Protein AF-0000000078516480 (afdb_homodimer)

InterPro domains:
  IPR002347 Short-chain dehydrogenase/reductase SDR [PF00106] (9-205)
  IPR002347 Short-chain dehydrogenase/reductase SDR [PR00081] (8-25)
  IPR002347 Short-chain dehydrogenase/reductase SDR [PR00081] (90-101)
  IPR002347 Short-chain dehydrogenase/reductase SDR [PR00081] (168-187)
  IPR002347 Short-chain dehydrogenase/reductase SDR [PR00081] (189-206)
  IPR036291 NAD(P)-binding domain superfamily [SSF51735] (8-256)
  IPR051468 Fungal Secondary Metabolite SDRs [PTHR43544] (9-256)

Solvent-accessible surface area (backbone atoms only — not comparable to full-atom values): 25098 Å² total; per-residue (Å²): 126,76,81,70,78,54,51,26,35,37,34,30,41,24,52,47,54,63,25,29,44,43,51,52,58,49,35,42,35,58,31,17,34,39,39,31,24,18,65,38,70,69,41,45,53,50,32,54,61,71,47,64,80,56,69,62,17,64,79,31,49,79,43,75,42,78,55,52,40,86,52,56,59,56,30,70,56,51,39,50,53,47,46,71,64,42,70,82,63,76,42,30,32,34,42,34,39,52,45,65,59,80,49,69,42,34,48,69,77,72,44,50,67,66,46,34,51,53,22,31,28,29,41,27,48,24,50,51,28,53,47,48,30,43,42,70,30,24,71,57,26,93,54,75,24,33,37,40,36,57,47,45,65,53,20,15,55,73,57,54,58,102,56,52,41,25,27,31,13,26,16,30,23,19,28,47,32,50,33,33,48,47,18,66,76,29,48,91,75,50,42,22,15,23,27,33,19,53,67,56,27,57,29,73,66,30,43,50,50,27,56,62,68,67,44,91,60,74,42,85,33,48,49,67,58,25,38,53,24,40,51,52,44,60,75,67,54,36,61,86,81,38,31,50,35,38,30,35,25,85,63,47,79,50,69,68,126,78,81,70,78,53,51,27,36,37,35,29,40,24,52,47,53,64,25,28,44,44,51,52,58,48,35,42,34,58,32,16,34,40,40,30,23,18,63,38,72,69,41,45,53,49,32,56,61,72,48,64,80,55,70,62,16,64,79,31,48,81,45,75,41,76,55,53,42,86,51,56,58,56,29,69,56,50,38,49,52,47,48,71,64,41,71,82,62,75,44,30,32,33,41,34,37,51,45,66,60,81,50,70,45,34,47,69,76,71,44,49,67,66,46,34,52,51,21,31,28,29,40,26,48,24,49,50,28,52,48,49,32,44,43,70,29,24,71,58,25,94,55,77,23,33,37,40,37,56,46,43,64,53,20,15,54,73,56,53,58,102,56,53,42,25,28,31,14,27,16,31,23,19,28,44,30,50,33,33,47,46,16,66,75,30,49,92,74,49,41,23,16,22,29,34,19,53,67,57,28,57,28,72,66,32,43,50,51,26,55,61,69,66,45,91,63,72,41,84,33,47,49,69,58,24,40,53,25,38,50,52,43,62,76,65,55,36,60,86,81,39,31,50,34,38,30,36,25,86,62,46,80,50,68,70

Structure (mmCIF, N/CA/C/O backbone):
data_AF-0000000078516480-model_v1
#
loop_
_entity.id
_entity.type
_entity.pdbx_description
1 polymer 'Short-chain dehydrogenase/reductase SDR'
#
loop_
_atom_site.group_PDB
_atom_site.id
_atom_site.type_symbol
_atom_site.label_atom_id
_atom_site.label_alt_id
_atom_site.label_comp_id
_atom_site.label_asym_id
_atom_site.label_entity_id
_atom_site.label_seq_id
_atom_site.pdbx_PDB_ins_code
_atom_site.Cartn_x
_atom_site.Cartn_y
_atom_site.Cartn_z
_atom_site.occupancy
_atom_site.B_iso_or_equiv
_atom_site.auth_seq_id
_atom_site.auth_comp_id
_atom_site.auth_asym_id
_atom_site.auth_atom_id
_atom_site.pdbx_PDB_model_num
ATOM 1 N N . MET A 1 1 ? -9.305 -46.344 -16.141 1 36.38 1 MET A N 1
ATOM 2 C CA . MET A 1 1 ? -8.758 -45.562 -15.039 1 36.38 1 MET A CA 1
ATOM 3 C C . MET A 1 1 ? -9.359 -44.156 -15.016 1 36.38 1 MET A C 1
ATOM 5 O O . MET A 1 1 ? -9.461 -43.5 -16.062 1 36.38 1 MET A O 1
ATOM 9 N N . THR A 1 2 ? -10.25 -43.781 -14.219 1 41.88 2 THR A N 1
ATOM 10 C CA . THR A 1 2 ? -11.039 -42.562 -14.18 1 41.88 2 THR A CA 1
ATOM 11 C C . THR A 1 2 ? -10.156 -41.344 -14.422 1 41.88 2 THR A C 1
ATOM 13 O O . THR A 1 2 ? -9.117 -41.188 -13.773 1 41.88 2 THR A O 1
ATOM 16 N N . PRO A 1 3 ? -10.125 -40.812 -15.617 1 49.09 3 PRO A N 1
ATOM 17 C CA . PRO A 1 3 ? -9.172 -39.75 -15.977 1 49.09 3 PRO A CA 1
ATOM 18 C C . PRO A 1 3 ? -8.852 -38.812 -14.805 1 49.09 3 PRO A C 1
ATOM 20 O O . PRO A 1 3 ? -9.758 -38.312 -14.148 1 49.09 3 PRO A O 1
ATOM 23 N N . THR A 1 4 ? -7.824 -39.094 -13.953 1 56.66 4 THR A N 1
ATOM 24 C CA . THR A 1 4 ? -7.41 -38.406 -12.742 1 56.66 4 THR A CA 1
ATOM 25 C C . THR A 1 4 ? -7.406 -36.906 -12.969 1 56.66 4 THR A C 1
ATOM 27 O O . THR A 1 4 ? -6.852 -36.406 -13.953 1 56.66 4 THR A O 1
ATOM 30 N N . ALA A 1 5 ? -8.461 -36.094 -12.484 1 79.81 5 ALA A N 1
ATOM 31 C CA . ALA A 1 5 ? -8.672 -34.656 -12.672 1 79.81 5 ALA A CA 1
ATOM 32 C C . ALA A 1 5 ? -7.375 -33.875 -12.461 1 79.81 5 ALA A C 1
ATOM 34 O O . ALA A 1 5 ? -6.633 -34.156 -11.508 1 79.81 5 ALA A O 1
ATOM 35 N N . ASN A 1 6 ? -6.828 -33.312 -13.508 1 92 6 ASN A N 1
ATOM 36 C CA . ASN A 1 6 ? -5.605 -32.531 -13.453 1 92 6 ASN A CA 1
ATOM 37 C C . ASN A 1 6 ? -5.688 -31.438 -12.383 1 92 6 ASN A C 1
ATOM 39 O O . ASN A 1 6 ? -6.758 -30.875 -12.148 1 92 6 ASN A O 1
ATOM 43 N N . THR A 1 7 ? -4.621 -31.359 -11.586 1 97.12 7 THR A N 1
ATOM 44 C CA . THR A 1 7 ? -4.457 -30.141 -10.812 1 97.12 7 THR A CA 1
ATOM 45 C C . THR A 1 7 ? -4.125 -28.953 -11.719 1 97.12 7 THR A C 1
ATOM 47 O O . THR A 1 7 ? -3.188 -29.031 -12.523 1 97.12 7 THR A O 1
ATOM 50 N N . ILE A 1 8 ? -4.93 -27.875 -11.68 1 98.06 8 ILE A N 1
ATOM 51 C CA . ILE A 1 8 ? -4.773 -26.766 -12.602 1 98.06 8 ILE A CA 1
ATOM 52 C C . ILE A 1 8 ? -4.09 -25.594 -11.898 1 98.06 8 ILE A C 1
ATOM 54 O O . ILE A 1 8 ? -4.613 -25.062 -10.906 1 98.06 8 ILE A O 1
ATOM 58 N N . TYR A 1 9 ? -2.908 -25.203 -12.422 1 98.69 9 TYR A N 1
ATOM 59 C CA . TYR A 1 9 ? -2.15 -24.047 -11.969 1 98.69 9 TYR A CA 1
ATOM 60 C C . TYR A 1 9 ? -2.229 -22.906 -12.977 1 98.69 9 TYR A C 1
ATOM 62 O O . TYR A 1 9 ? -2.137 -23.141 -14.188 1 98.69 9 TYR A O 1
ATOM 70 N N . VAL A 1 10 ? -2.475 -21.703 -12.492 1 98.81 10 VAL A N 1
ATOM 71 C CA . VAL A 1 10 ? -2.268 -20.5 -13.289 1 98.81 10 VAL A CA 1
ATOM 72 C C . VAL A 1 10 ? -1.061 -19.734 -12.758 1 98.81 10 VAL A C 1
ATOM 74 O O . VAL A 1 10 ? -0.976 -19.438 -11.562 1 98.81 10 VAL A O 1
ATOM 77 N N . VAL A 1 11 ? -0.093 -19.438 -13.602 1 98.88 11 VAL A N 1
ATOM 78 C CA . VAL A 1 11 ? 1.112 -18.703 -13.25 1 98.88 11 VAL A CA 1
ATOM 79 C C . VAL A 1 11 ? 1.209 -17.438 -14.109 1 98.88 11 VAL A C 1
ATOM 81 O O . VAL A 1 11 ? 1.283 -17.516 -15.336 1 98.88 11 VAL A O 1
ATOM 84 N N . THR A 1 12 ? 1.177 -16.297 -13.469 1 98.75 12 THR A N 1
ATOM 85 C CA . THR A 1 12 ? 1.344 -15.078 -14.25 1 98.75 12 THR A CA 1
ATOM 86 C C . THR A 1 12 ? 2.82 -14.711 -14.367 1 98.75 12 THR A C 1
ATOM 88 O O . THR A 1 12 ? 3.596 -14.93 -13.438 1 98.75 12 THR A O 1
ATOM 91 N N . GLY A 1 13 ? 3.184 -14.023 -15.523 1 97.94 13 GLY A N 1
ATOM 92 C CA . GLY A 1 13 ? 4.586 -13.703 -15.742 1 97.94 13 GLY A CA 1
ATOM 93 C C . GLY A 1 13 ? 5.465 -14.938 -15.852 1 97.94 13 GLY A C 1
ATOM 94 O O . GLY A 1 13 ? 6.461 -15.062 -15.133 1 97.94 13 GLY A O 1
ATOM 95 N N . ALA A 1 14 ? 5.258 -15.797 -16.844 1 98.44 14 ALA A N 1
ATOM 96 C CA . ALA A 1 14 ? 5.758 -17.172 -16.797 1 98.44 14 ALA A CA 1
ATOM 97 C C . ALA A 1 14 ? 6.973 -17.328 -17.703 1 98.44 14 ALA A C 1
ATOM 99 O O . ALA A 1 14 ? 7.551 -18.422 -17.781 1 98.44 14 ALA A O 1
ATOM 100 N N . ASN A 1 15 ? 7.43 -16.266 -18.344 1 96.06 15 ASN A N 1
ATOM 101 C CA . ASN A 1 15 ? 8.367 -16.5 -19.438 1 96.06 15 ASN A CA 1
ATOM 102 C C . ASN A 1 15 ? 9.812 -16.312 -18.984 1 96.06 15 ASN A C 1
ATOM 104 O O . ASN A 1 15 ? 10.742 -16.562 -19.75 1 96.06 15 ASN A O 1
ATOM 108 N N . ARG A 1 16 ? 10.086 -15.859 -17.812 1 96.12 16 ARG A N 1
ATOM 109 C CA . ARG A 1 16 ? 11.453 -15.727 -17.328 1 96.12 16 ARG A CA 1
ATOM 110 C C . ARG A 1 16 ? 11.5 -15.812 -15.812 1 96.12 16 ARG A C 1
ATOM 112 O O . ARG A 1 16 ? 10.461 -15.852 -15.148 1 96.12 16 ARG A O 1
ATOM 119 N N . GLY A 1 17 ? 12.672 -15.961 -15.305 1 97.44 17 GLY A N 1
ATOM 120 C CA . GLY A 1 17 ? 12.891 -15.914 -13.867 1 97.44 17 GLY A CA 1
ATOM 121 C C . GLY A 1 17 ? 12.078 -16.938 -13.102 1 97.44 17 GLY A C 1
ATOM 122 O O . GLY A 1 17 ? 12.094 -18.125 -13.438 1 97.44 17 GLY A O 1
ATOM 123 N N . LEU A 1 18 ? 11.453 -16.469 -12.055 1 98.69 18 LEU A N 1
ATOM 124 C CA . LEU A 1 18 ? 10.688 -17.328 -11.156 1 98.69 18 LEU A CA 1
ATOM 125 C C . LEU A 1 18 ? 9.516 -17.984 -11.891 1 98.69 18 LEU A C 1
ATOM 127 O O . LEU A 1 18 ? 9.25 -19.172 -11.711 1 98.69 18 LEU A O 1
ATOM 131 N N . GLY A 1 19 ? 8.836 -17.156 -12.742 1 98.75 19 GLY A N 1
ATOM 132 C CA . GLY A 1 19 ? 7.699 -17.672 -13.484 1 98.75 19 GLY A CA 1
ATOM 133 C C . GLY A 1 19 ? 8.062 -18.844 -14.375 1 98.75 19 GLY A C 1
ATOM 134 O O . GLY A 1 19 ? 7.336 -19.844 -14.422 1 98.75 19 GLY A O 1
ATOM 135 N N . LEU A 1 20 ? 9.156 -18.703 -15.07 1 98.75 20 LEU A N 1
ATOM 136 C CA . LEU A 1 20 ? 9.633 -19.781 -15.922 1 98.75 20 LEU A CA 1
ATOM 137 C C . LEU A 1 20 ? 10 -21.016 -15.086 1 98.75 20 LEU A C 1
ATOM 139 O O . LEU A 1 20 ? 9.641 -22.141 -15.445 1 98.75 20 LEU A O 1
ATOM 143 N N . GLY A 1 21 ? 10.703 -20.766 -13.977 1 98.81 21 GLY A N 1
ATOM 144 C CA . GLY A 1 21 ? 11.062 -21.859 -13.094 1 98.81 21 GLY A CA 1
ATOM 145 C C . GLY A 1 21 ? 9.852 -22.594 -12.539 1 98.81 21 GLY A C 1
ATOM 146 O O . GLY A 1 21 ? 9.828 -23.828 -12.516 1 98.81 21 GLY A O 1
ATOM 147 N N . LEU A 1 22 ? 8.852 -21.875 -12.094 1 98.94 22 LEU A N 1
ATOM 148 C CA . LEU A 1 22 ? 7.613 -22.469 -11.594 1 98.94 22 LEU A CA 1
ATOM 149 C C . LEU A 1 22 ? 6.926 -23.281 -12.688 1 98.94 22 LEU A C 1
ATOM 151 O O . LEU A 1 22 ? 6.52 -24.422 -12.453 1 98.94 22 LEU A O 1
ATOM 155 N N . THR A 1 23 ? 6.828 -22.672 -13.852 1 98.88 23 THR A N 1
ATOM 156 C CA . THR A 1 23 ? 6.164 -23.344 -14.969 1 98.88 23 THR A CA 1
ATOM 157 C C . THR A 1 23 ? 6.855 -24.656 -15.305 1 98.88 23 THR A C 1
ATOM 159 O O . THR A 1 23 ? 6.199 -25.688 -15.438 1 98.88 23 THR A O 1
ATOM 162 N N . LYS A 1 24 ? 8.188 -24.656 -15.398 1 98.81 24 LYS A N 1
ATOM 163 C CA . LYS A 1 24 ? 8.953 -25.859 -15.727 1 98.81 24 LYS A CA 1
ATOM 164 C C . LYS A 1 24 ? 8.742 -26.938 -14.68 1 98.81 24 LYS A C 1
ATOM 166 O O . LYS A 1 24 ? 8.438 -28.094 -15.023 1 98.81 24 LYS A O 1
ATOM 171 N N . ARG A 1 25 ? 8.852 -26.609 -13.422 1 98.81 25 ARG A N 1
ATOM 172 C CA . ARG A 1 25 ? 8.75 -27.594 -12.344 1 98.81 25 ARG A CA 1
ATOM 173 C C . ARG A 1 25 ? 7.336 -28.156 -12.242 1 98.81 25 ARG A C 1
ATOM 175 O O . ARG A 1 25 ? 7.148 -29.344 -11.977 1 98.81 25 ARG A O 1
ATOM 182 N N . LEU A 1 26 ? 6.363 -27.312 -12.438 1 98.81 26 LEU A N 1
ATOM 183 C CA . LEU A 1 26 ? 4.98 -27.781 -12.398 1 98.81 26 LEU A CA 1
ATOM 184 C C . LEU A 1 26 ? 4.691 -28.719 -13.555 1 98.81 26 LEU A C 1
ATOM 186 O O . LEU A 1 26 ? 3.99 -29.719 -13.383 1 98.81 26 LEU A O 1
ATOM 190 N N . LEU A 1 27 ? 5.207 -28.438 -14.742 1 98.31 27 LEU A N 1
ATOM 191 C CA . LEU A 1 27 ? 4.973 -29.25 -15.93 1 98.31 27 LEU A CA 1
ATOM 192 C C . LEU A 1 27 ? 5.555 -30.641 -15.75 1 98.31 27 LEU A C 1
ATOM 194 O O . LEU A 1 27 ? 5.09 -31.594 -16.375 1 98.31 27 LEU A O 1
ATOM 198 N N . GLU A 1 28 ? 6.562 -30.75 -14.891 1 98.56 28 GLU A N 1
ATOM 199 C CA . GLU A 1 28 ? 7.203 -32.031 -14.633 1 98.56 28 GLU A CA 1
ATOM 200 C C . GLU A 1 28 ? 6.301 -32.938 -13.805 1 98.56 28 GLU A C 1
ATOM 202 O O . GLU A 1 28 ? 6.504 -34.156 -13.766 1 98.56 28 GLU A O 1
ATOM 207 N N . ARG A 1 29 ? 5.324 -32.438 -13.117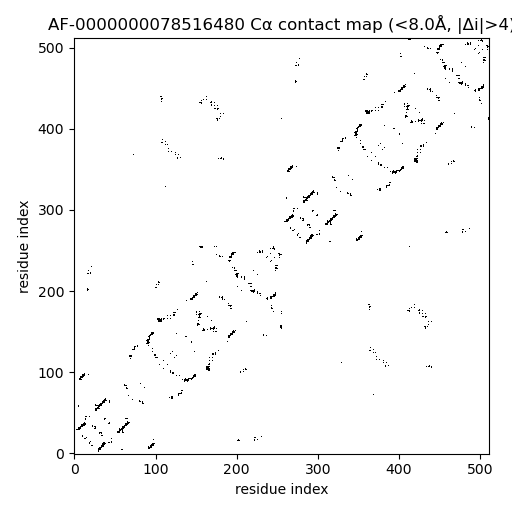 1 98.06 29 ARG A N 1
ATOM 208 C CA . ARG A 1 29 ? 4.402 -33.188 -12.289 1 98.06 29 ARG A CA 1
ATOM 209 C C . ARG A 1 29 ? 3.373 -33.938 -13.141 1 98.06 29 ARG A C 1
ATOM 211 O O . ARG A 1 29 ? 2.932 -33.406 -14.172 1 98.06 29 ARG A O 1
ATOM 218 N N . PRO A 1 30 ? 2.953 -35.125 -12.742 1 97.56 30 PRO A N 1
ATOM 219 C CA . PRO A 1 30 ? 1.883 -35.781 -13.492 1 97.56 30 PRO A CA 1
ATOM 220 C C . PRO A 1 30 ? 0.517 -35.125 -13.266 1 97.56 30 PRO A C 1
ATOM 222 O O . PRO A 1 30 ? 0.297 -34.469 -12.25 1 97.56 30 PRO A O 1
ATOM 225 N N . ALA A 1 31 ? -0.321 -35.312 -14.156 1 96.75 31 ALA A N 1
ATOM 226 C CA . ALA A 1 31 ? -1.714 -34.875 -14.062 1 96.75 31 ALA A CA 1
ATOM 227 C C . ALA A 1 31 ? -1.811 -33.406 -13.656 1 96.75 31 ALA A C 1
ATOM 229 O O . ALA A 1 31 ? -2.535 -33.062 -12.719 1 96.75 31 ALA A O 1
ATOM 230 N N . THR A 1 32 ? -0.959 -32.594 -14.375 1 97.31 32 THR A N 1
ATOM 231 C CA . THR A 1 32 ? -0.885 -31.156 -14.07 1 97.31 32 THR A CA 1
ATOM 232 C C . THR A 1 32 ? -1.143 -30.328 -15.328 1 97.31 32 THR A C 1
ATOM 234 O O . THR A 1 32 ? -0.538 -30.562 -16.375 1 97.31 32 THR A O 1
ATOM 237 N N . THR A 1 33 ? -2.117 -29.406 -15.25 1 97.5 33 THR A N 1
ATOM 238 C CA . THR A 1 33 ? -2.314 -28.391 -16.281 1 97.5 33 THR A CA 1
ATOM 239 C C . THR A 1 33 ? -1.764 -27.047 -15.82 1 97.5 33 THR A C 1
ATOM 241 O O . THR A 1 33 ? -2.135 -26.547 -14.758 1 97.5 33 THR A O 1
ATOM 244 N N . VAL A 1 34 ? -0.832 -26.5 -16.578 1 98.31 34 VAL A N 1
ATOM 245 C CA . VAL A 1 34 ? -0.293 -25.172 -16.297 1 98.31 34 VAL A CA 1
ATOM 246 C C . VAL A 1 34 ? -0.823 -24.172 -17.328 1 98.31 34 VAL A C 1
ATOM 248 O O . VAL A 1 34 ? -0.639 -24.359 -18.531 1 98.31 34 VAL A O 1
ATOM 251 N N . VAL A 1 35 ? -1.563 -23.188 -16.859 1 98.44 35 VAL A N 1
ATOM 252 C CA . VAL A 1 35 ? -1.901 -22.031 -17.672 1 98.44 35 VAL A CA 1
ATOM 253 C C . VAL A 1 35 ? -0.948 -20.891 -17.359 1 98.44 35 VAL A C 1
ATOM 255 O O . VAL A 1 35 ? -1.054 -20.25 -16.312 1 98.44 35 VAL A O 1
ATOM 258 N N . ALA A 1 36 ? -0.054 -20.578 -18.312 1 98.5 36 ALA A N 1
ATOM 259 C CA . ALA A 1 36 ? 1.011 -19.594 -18.125 1 98.5 36 ALA A CA 1
ATOM 260 C C . ALA A 1 36 ? 0.692 -18.297 -18.875 1 98.5 36 ALA A C 1
ATOM 262 O O . ALA A 1 36 ? 0.442 -18.312 -20.078 1 98.5 36 ALA A O 1
ATOM 263 N N . SER A 1 37 ? 0.676 -17.203 -18.125 1 98.06 37 SER A N 1
ATOM 264 C CA . SER A 1 37 ? 0.459 -15.93 -18.812 1 98.06 37 SER A CA 1
ATOM 265 C C . SER A 1 37 ? 1.781 -15.242 -19.125 1 98.06 37 SER A C 1
ATOM 267 O O . SER A 1 37 ? 2.74 -15.344 -18.359 1 98.06 37 SER A O 1
ATOM 269 N N . VAL A 1 38 ? 1.835 -14.578 -20.25 1 97.75 38 VAL A N 1
ATOM 270 C CA . VAL A 1 38 ? 2.979 -13.797 -20.719 1 97.75 38 VAL A CA 1
ATOM 271 C C . VAL A 1 38 ? 2.502 -12.445 -21.234 1 97.75 38 VAL A C 1
ATOM 273 O O . VAL A 1 38 ? 1.314 -12.258 -21.516 1 97.75 38 VAL A O 1
ATOM 276 N N . ARG A 1 39 ? 3.4 -11.523 -21.375 1 95.12 39 ARG A N 1
ATOM 277 C CA . ARG A 1 39 ? 3.023 -10.148 -21.672 1 95.12 39 ARG A CA 1
ATOM 278 C C . ARG A 1 39 ? 2.848 -9.938 -23.172 1 95.12 39 ARG A C 1
ATOM 280 O O . ARG A 1 39 ? 2.162 -9 -23.609 1 95.12 39 ARG A O 1
ATOM 287 N N . SER A 1 40 ? 3.514 -10.844 -23.953 1 96.06 40 SER A N 1
ATOM 288 C CA . SER A 1 40 ? 3.551 -10.578 -25.391 1 96.06 40 SER A CA 1
ATOM 289 C C . SER A 1 40 ? 3.73 -11.867 -26.188 1 96.06 40 SER A C 1
ATOM 291 O O . SER A 1 40 ? 4.031 -12.914 -25.625 1 96.06 40 SER A O 1
ATOM 293 N N . HIS A 1 41 ? 3.6 -11.641 -27.516 1 96.75 41 HIS A N 1
ATOM 294 C CA . HIS A 1 41 ? 3.801 -12.773 -28.406 1 96.75 41 HIS A CA 1
ATOM 295 C C . HIS A 1 41 ? 5.246 -13.25 -28.375 1 96.75 41 HIS A C 1
ATOM 297 O O . HIS A 1 41 ? 5.504 -14.461 -28.391 1 96.75 41 HIS A O 1
ATOM 303 N N . ASN A 1 42 ? 6.148 -12.32 -28.328 1 97.69 42 ASN A N 1
ATOM 304 C CA . ASN A 1 42 ? 7.559 -12.68 -28.234 1 97.69 42 ASN A CA 1
ATOM 305 C C . ASN A 1 42 ? 7.852 -13.461 -26.953 1 97.69 42 ASN A C 1
ATOM 307 O O . ASN A 1 42 ? 8.617 -14.43 -26.984 1 97.69 42 ASN A O 1
ATOM 311 N N . ALA A 1 43 ? 7.262 -13.07 -25.891 1 97.56 43 ALA A N 1
ATOM 312 C CA . ALA A 1 43 ? 7.43 -13.766 -24.625 1 97.56 43 ALA A CA 1
ATOM 313 C C . ALA A 1 43 ? 6.832 -15.172 -24.688 1 97.56 43 ALA A C 1
ATOM 315 O O . ALA A 1 43 ? 7.371 -16.109 -24.094 1 97.56 43 ALA A O 1
ATOM 316 N N . ALA A 1 44 ? 5.707 -15.305 -25.391 1 97.75 44 ALA A N 1
ATOM 317 C CA . ALA A 1 44 ? 5.082 -16.609 -25.562 1 97.75 44 ALA A CA 1
ATOM 318 C C . ALA A 1 44 ? 6.004 -17.562 -26.328 1 97.75 44 ALA A C 1
ATOM 320 O O . ALA A 1 44 ? 6.16 -18.719 -25.969 1 97.75 44 ALA A O 1
ATOM 321 N N . THR A 1 45 ? 6.582 -17.047 -27.359 1 97.88 45 THR A N 1
ATOM 322 C CA . THR A 1 45 ? 7.5 -17.828 -28.172 1 97.88 45 THR A CA 1
ATOM 323 C C . THR A 1 45 ? 8.711 -18.266 -27.359 1 97.88 45 THR A C 1
ATOM 325 O O . THR A 1 45 ? 9.141 -19.422 -27.438 1 97.88 45 THR A O 1
ATOM 328 N N . SER A 1 46 ? 9.242 -17.312 -26.625 1 97.69 46 SER A N 1
ATOM 329 C CA . SER A 1 46 ? 10.383 -17.625 -25.766 1 97.69 46 SER A CA 1
ATOM 330 C C . SER A 1 46 ? 10.039 -18.703 -24.75 1 97.69 46 SER A C 1
ATOM 332 O O . SER A 1 46 ? 10.836 -19.609 -24.5 1 97.69 46 SER A O 1
ATOM 334 N N . LEU A 1 47 ? 8.859 -18.594 -24.125 1 98.25 47 LEU A N 1
ATOM 335 C CA . LEU A 1 47 ? 8.422 -19.594 -23.141 1 98.25 47 LEU A CA 1
ATOM 336 C C . LEU A 1 47 ? 8.32 -20.969 -23.781 1 98.25 47 LEU A C 1
ATOM 338 O O . LEU A 1 47 ? 8.805 -21.953 -23.219 1 98.25 47 LEU A O 1
ATOM 342 N N . ARG A 1 48 ? 7.727 -21.094 -24.953 1 97.75 48 ARG A N 1
ATOM 343 C CA . ARG A 1 48 ? 7.594 -22.375 -25.641 1 97.75 48 ARG A CA 1
ATOM 344 C C . ARG A 1 48 ? 8.953 -23.016 -25.891 1 97.75 48 ARG A C 1
ATOM 346 O O . ARG A 1 48 ? 9.141 -24.203 -25.672 1 97.75 48 ARG A O 1
ATOM 353 N N . SER A 1 49 ? 9.836 -22.156 -26.312 1 98.06 49 SER A N 1
ATOM 354 C CA . SER A 1 49 ? 11.188 -22.641 -26.594 1 98.06 49 SER A CA 1
ATOM 355 C C . SER A 1 49 ? 11.867 -23.125 -25.312 1 98.06 49 SER A C 1
ATOM 357 O O . SER A 1 49 ? 12.516 -24.172 -25.312 1 98.06 49 SER A O 1
ATOM 359 N N . ASP A 1 50 ? 11.711 -22.391 -24.266 1 97.75 50 ASP A N 1
ATOM 360 C CA . ASP A 1 50 ? 12.422 -22.672 -23.016 1 97.75 50 ASP A CA 1
ATOM 361 C C . ASP A 1 50 ? 11.875 -23.922 -22.344 1 97.75 50 ASP A C 1
ATOM 363 O O . ASP A 1 50 ? 12.562 -24.547 -21.531 1 97.75 50 ASP A O 1
ATOM 367 N N . VAL A 1 51 ? 10.648 -24.359 -22.672 1 97.75 51 VAL A N 1
ATOM 368 C CA . VAL A 1 51 ? 10.078 -25.516 -21.984 1 97.75 51 VAL A CA 1
ATOM 369 C C . VAL A 1 51 ? 10.117 -26.734 -22.906 1 97.75 51 VAL A C 1
ATOM 371 O O . VAL A 1 51 ? 9.602 -27.797 -22.547 1 97.75 51 VAL A O 1
ATOM 374 N N . GLU A 1 52 ? 10.672 -26.609 -24.047 1 96.44 52 GLU A N 1
ATOM 375 C CA . GLU A 1 52 ? 10.688 -27.672 -25.047 1 96.44 52 GLU A CA 1
ATOM 376 C C . GLU A 1 52 ? 11.359 -28.922 -24.5 1 96.44 52 GLU A C 1
ATOM 378 O O . GLU A 1 52 ? 10.945 -30.047 -24.812 1 96.44 52 GLU A O 1
ATOM 383 N N . ASP A 1 53 ? 12.328 -28.797 -23.703 1 95.38 53 ASP A N 1
ATOM 384 C CA . ASP A 1 53 ? 13.125 -29.938 -23.25 1 95.38 53 ASP A CA 1
ATOM 385 C C . ASP A 1 53 ? 12.664 -30.422 -21.875 1 95.38 53 ASP A C 1
ATOM 387 O O . ASP A 1 53 ? 13.289 -31.297 -21.281 1 95.38 53 ASP A O 1
ATOM 391 N N . VAL A 1 54 ? 11.664 -29.781 -21.359 1 97.38 54 VAL A N 1
ATOM 392 C CA . VAL A 1 54 ? 11.141 -30.188 -20.078 1 97.38 54 VAL A CA 1
ATOM 393 C C . VAL A 1 54 ? 10.523 -31.578 -20.188 1 97.38 54 VAL A C 1
ATOM 395 O O . VAL A 1 54 ? 9.844 -31.891 -21.172 1 97.38 54 VAL A O 1
ATOM 398 N N . ALA A 1 55 ? 10.859 -32.531 -19.25 1 97.56 55 ALA A N 1
ATOM 399 C CA . ALA A 1 55 ? 10.195 -33.844 -19.172 1 97.56 55 ALA A CA 1
ATOM 400 C C . ALA A 1 55 ? 8.773 -33.688 -18.625 1 97.56 55 ALA A C 1
ATOM 402 O O . ALA A 1 55 ? 8.547 -33.812 -17.422 1 97.56 55 ALA A O 1
ATOM 403 N N . VAL A 1 56 ? 7.871 -33.531 -19.531 1 97.81 56 VAL A N 1
ATOM 404 C CA . VAL A 1 56 ? 6.488 -33.25 -19.156 1 97.81 56 VAL A CA 1
ATOM 405 C C . VAL A 1 56 ? 5.875 -34.5 -18.516 1 97.81 56 VAL A C 1
ATOM 407 O O . VAL A 1 56 ? 5.98 -35.594 -19.062 1 97.81 56 VAL A O 1
ATOM 410 N N . GLY A 1 57 ? 5.301 -34.312 -17.312 1 97.5 57 GLY A N 1
ATOM 411 C CA . GLY A 1 57 ? 4.66 -35.438 -16.625 1 97.5 57 GLY A CA 1
ATOM 412 C C . GLY A 1 57 ? 3.516 -36.031 -17.406 1 97.5 57 GLY A C 1
ATOM 413 O O . GLY A 1 57 ? 2.93 -35.375 -18.266 1 97.5 57 GLY A O 1
ATOM 414 N N . GLU A 1 58 ? 3.18 -37.281 -17.047 1 97 58 GLU A N 1
ATOM 415 C CA . GLU A 1 58 ? 2.074 -37.969 -17.703 1 97 58 GLU A CA 1
ATOM 416 C C . GLU A 1 58 ? 0.771 -37.188 -17.562 1 97 58 GLU A C 1
ATOM 418 O O . GLU A 1 58 ? 0.406 -36.781 -16.453 1 97 58 GLU A O 1
ATOM 423 N N . ASN A 1 59 ? 0.101 -36.875 -18.656 1 95.62 59 ASN A N 1
ATOM 424 C CA . ASN A 1 59 ? -1.191 -36.219 -18.719 1 95.62 59 ASN A CA 1
ATOM 425 C C . ASN A 1 59 ? -1.078 -34.75 -18.297 1 95.62 59 ASN A C 1
ATOM 427 O O . ASN A 1 59 ? -2.035 -34.156 -17.781 1 95.62 59 ASN A O 1
ATOM 431 N N . SER A 1 60 ? 0.176 -34.219 -18.328 1 96.88 60 SER A N 1
ATOM 432 C CA . SER A 1 60 ? 0.362 -32.781 -18.031 1 96.88 60 SER A CA 1
ATOM 433 C C . SER A 1 60 ? 0.374 -31.953 -19.312 1 96.88 60 SER A C 1
ATOM 435 O O . SER A 1 60 ? 0.796 -32.438 -20.359 1 96.88 60 SER A O 1
ATOM 437 N N . ILE A 1 61 ? -0.149 -30.75 -19.266 1 95.75 61 ILE A N 1
ATOM 438 C CA . ILE A 1 61 ? -0.292 -29.922 -20.453 1 95.75 61 ILE A CA 1
ATOM 439 C C . ILE A 1 61 ? 0.009 -28.453 -20.109 1 95.75 61 ILE A C 1
ATOM 441 O O . ILE A 1 61 ? -0.223 -28.016 -18.984 1 95.75 61 ILE A O 1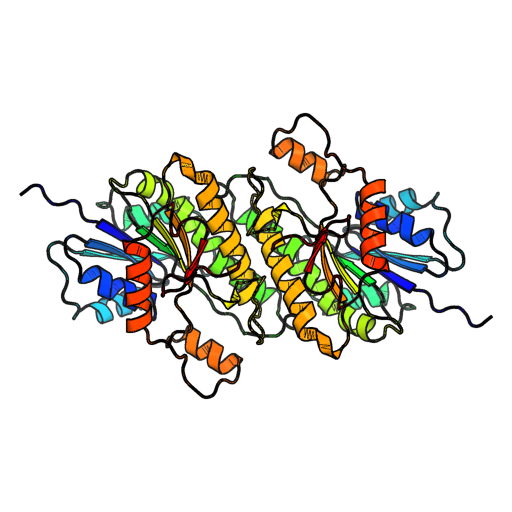
ATOM 445 N N . LEU A 1 62 ? 0.569 -27.734 -21.062 1 97.31 62 LEU A N 1
ATOM 446 C CA . LEU A 1 62 ? 0.845 -26.297 -20.953 1 97.31 62 LEU A CA 1
ATOM 447 C C . LEU A 1 62 ? -0.064 -25.5 -21.875 1 97.31 62 LEU A C 1
ATOM 449 O O . LEU A 1 62 ? -0.172 -25.812 -23.078 1 97.31 62 LEU A O 1
ATOM 453 N N . TYR A 1 63 ? -0.783 -24.578 -21.297 1 97.56 63 TYR A N 1
ATOM 454 C CA . TYR A 1 63 ? -1.437 -23.531 -22.078 1 97.56 63 TYR A CA 1
ATOM 455 C C . TYR A 1 63 ? -0.75 -22.188 -21.844 1 97.56 63 TYR A C 1
ATOM 457 O O . TYR A 1 63 ? -0.289 -21.891 -20.734 1 97.56 63 TYR A O 1
ATOM 465 N N . ILE A 1 64 ? -0.665 -21.359 -22.906 1 97.69 64 ILE A N 1
ATOM 466 C CA . ILE A 1 64 ? -0.077 -20.031 -22.797 1 97.69 64 ILE A CA 1
ATOM 467 C C . ILE A 1 64 ? -1.122 -18.984 -23.156 1 97.69 64 ILE A C 1
ATOM 469 O O . ILE A 1 64 ? -1.814 -19.094 -24.172 1 97.69 64 ILE A O 1
ATOM 473 N N . ILE A 1 65 ? -1.278 -18 -22.281 1 97.44 65 ILE A N 1
ATOM 474 C CA . ILE A 1 65 ? -2.191 -16.891 -22.547 1 97.44 65 ILE A CA 1
ATOM 475 C C . ILE A 1 65 ? -1.433 -15.562 -22.469 1 97.44 65 ILE A C 1
ATOM 477 O O . ILE A 1 65 ? -0.455 -15.445 -21.719 1 97.44 65 ILE A O 1
ATOM 481 N N . GLU A 1 66 ? -1.892 -14.586 -23.266 1 96.44 66 GLU A N 1
ATOM 482 C CA . GLU A 1 66 ? -1.243 -13.281 -23.266 1 96.44 66 GLU A CA 1
ATOM 483 C C . GLU A 1 66 ? -2.031 -12.266 -22.438 1 96.44 66 GLU A C 1
ATOM 485 O O . GLU A 1 66 ? -3.178 -11.945 -22.766 1 96.44 66 GLU A O 1
ATOM 490 N N . LEU A 1 67 ? -1.423 -11.836 -21.375 1 96.56 67 LEU A N 1
ATOM 491 C CA . LEU A 1 67 ? -1.947 -10.789 -20.5 1 96.56 67 LEU A CA 1
ATOM 492 C C . LEU A 1 67 ? -0.873 -9.758 -20.188 1 96.56 67 LEU A C 1
ATOM 494 O O . LEU A 1 67 ? 0.079 -10.047 -19.453 1 96.56 67 LEU A O 1
ATOM 498 N N . ASP A 1 68 ? -1.02 -8.531 -20.688 1 95.81 68 ASP A N 1
ATOM 499 C CA . ASP A 1 68 ? -0.081 -7.445 -20.406 1 95.81 68 ASP A CA 1
ATOM 500 C C . ASP A 1 68 ? -0.562 -6.586 -19.25 1 95.81 68 ASP A C 1
ATOM 502 O O . ASP A 1 68 ? -1.507 -5.805 -19.391 1 95.81 68 ASP A O 1
ATOM 506 N N . PHE A 1 69 ? 0.194 -6.652 -18.156 1 94.62 69 PHE A N 1
ATOM 507 C CA . PHE A 1 69 ? -0.259 -6.004 -16.922 1 94.62 69 PHE A CA 1
ATOM 508 C C . PHE A 1 69 ? 0.354 -4.617 -16.797 1 94.62 69 PHE A C 1
ATOM 510 O O . PHE A 1 69 ? 0.272 -3.998 -15.727 1 94.62 69 PHE A O 1
ATOM 517 N N . SER A 1 70 ? 1.002 -4.102 -17.859 1 92.88 70 SER A N 1
ATOM 518 C CA . SER A 1 70 ? 1.48 -2.727 -17.797 1 92.88 70 SER A CA 1
ATOM 519 C C . SER A 1 70 ? 0.343 -1.756 -17.5 1 92.88 70 SER A C 1
ATOM 521 O O . SER A 1 70 ? 0.557 -0.714 -16.875 1 92.88 70 SER A O 1
ATOM 523 N N . THR A 1 71 ? -0.773 -2.066 -17.984 1 91 71 THR A N 1
ATOM 524 C CA . THR A 1 71 ? -2.053 -1.52 -17.562 1 91 71 THR A CA 1
ATOM 525 C C . THR A 1 71 ? -3.004 -2.637 -17.141 1 91 71 THR A C 1
ATOM 527 O O . THR A 1 71 ? -3.248 -3.572 -17.906 1 91 71 THR A O 1
ATOM 530 N N . ALA A 1 72 ? -3.488 -2.438 -15.883 1 90.88 72 ALA A N 1
ATOM 531 C CA . ALA A 1 72 ? -4.336 -3.506 -15.359 1 90.88 72 ALA A CA 1
ATOM 532 C C . ALA A 1 72 ? -5.531 -3.756 -16.281 1 90.88 72 ALA A C 1
ATOM 534 O O . ALA A 1 72 ? -6.152 -2.811 -16.766 1 90.88 72 ALA A O 1
ATOM 535 N N . ILE A 1 73 ? -5.77 -5.031 -16.5 1 96.06 73 ILE A N 1
ATOM 536 C CA . ILE A 1 73 ? -6.828 -5.512 -17.375 1 96.06 73 ILE A CA 1
ATOM 537 C C . ILE A 1 73 ? -8.094 -5.777 -16.578 1 96.06 73 ILE A C 1
ATOM 539 O O . ILE A 1 73 ? -8.047 -6.41 -15.516 1 96.06 73 ILE A O 1
ATOM 543 N N . PRO A 1 74 ? -9.242 -5.305 -17.047 1 97.75 74 PRO A N 1
ATOM 544 C CA . PRO A 1 74 ? -10.477 -5.598 -16.312 1 97.75 74 PRO A CA 1
ATOM 545 C C . PRO A 1 74 ? -10.719 -7.098 -16.156 1 97.75 74 PRO A C 1
ATOM 547 O O . PRO A 1 74 ? -10.438 -7.875 -17.062 1 97.75 74 PRO A O 1
ATOM 550 N N . PRO A 1 75 ? -11.25 -7.488 -15 1 98.31 75 PRO A N 1
ATOM 551 C CA . PRO A 1 75 ? -11.469 -8.914 -14.727 1 98.31 75 PRO A CA 1
ATOM 552 C C . PRO A 1 75 ? -12.281 -9.602 -15.828 1 98.31 75 PRO A C 1
ATOM 554 O O . PRO A 1 75 ? -11.984 -10.742 -16.188 1 98.31 75 PRO A O 1
ATOM 557 N N . GLU A 1 76 ? -13.258 -8.914 -16.359 1 98.06 76 GLU A N 1
ATOM 558 C CA . GLU A 1 76 ? -14.102 -9.5 -17.406 1 98.06 76 GLU A CA 1
ATOM 559 C C . GLU A 1 76 ? -13.281 -9.852 -18.641 1 98.06 76 GLU A C 1
ATOM 561 O O . GLU A 1 76 ? -13.5 -10.898 -19.266 1 98.06 76 GLU A O 1
ATOM 566 N N . LYS A 1 77 ? -12.375 -9.016 -18.953 1 97.75 77 LYS A N 1
ATOM 567 C CA . LYS A 1 77 ? -11.523 -9.25 -20.109 1 97.75 77 LYS A CA 1
ATOM 568 C C . LYS A 1 77 ? -10.547 -10.391 -19.844 1 97.75 77 LYS A C 1
ATOM 570 O O . LYS A 1 77 ? -10.266 -11.195 -20.75 1 97.75 77 LYS A O 1
ATOM 575 N N . ILE A 1 78 ? -10.023 -10.477 -18.641 1 98.06 78 ILE A N 1
ATOM 576 C CA . ILE 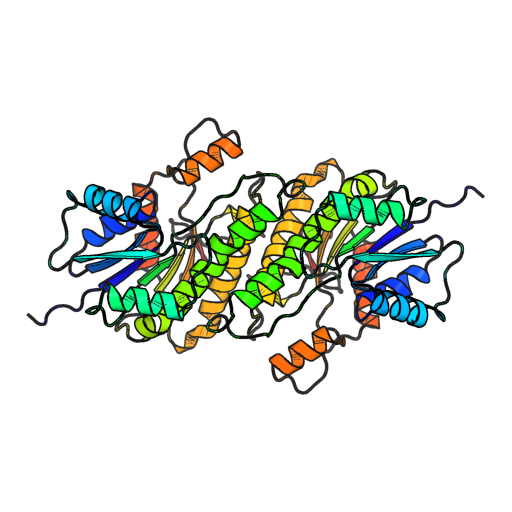A 1 78 ? -9.133 -11.562 -18.266 1 98.06 78 ILE A CA 1
ATOM 577 C C . ILE A 1 78 ? -9.875 -12.898 -18.359 1 98.06 78 ILE A C 1
ATOM 579 O O . ILE A 1 78 ? -9.352 -13.859 -18.922 1 98.06 78 ILE A O 1
ATOM 583 N N . ALA A 1 79 ? -11.047 -12.906 -17.812 1 97.06 79 ALA A N 1
ATOM 584 C CA . ALA A 1 79 ? -11.859 -14.117 -17.859 1 97.06 79 ALA A CA 1
ATOM 585 C C . ALA A 1 79 ? -12.148 -14.539 -19.297 1 97.06 79 ALA A C 1
ATOM 587 O O . ALA A 1 79 ? -12.086 -15.727 -19.625 1 97.06 79 ALA A O 1
ATOM 588 N N . GLN A 1 80 ? -12.43 -13.547 -20.125 1 96.31 80 GLN A N 1
ATOM 589 C CA . GLN A 1 80 ? -12.695 -13.82 -21.531 1 96.31 80 GLN A CA 1
ATOM 590 C C . GLN A 1 80 ? -11.461 -14.383 -22.234 1 96.31 80 GLN A C 1
ATOM 592 O O . GLN A 1 80 ? -11.555 -15.359 -22.969 1 96.31 80 GLN A O 1
ATOM 597 N N . ASN A 1 81 ? -10.344 -13.719 -21.969 1 94.94 81 ASN A N 1
ATOM 598 C CA . ASN A 1 81 ? -9.094 -14.195 -22.562 1 94.94 81 ASN A CA 1
ATOM 599 C C . ASN A 1 81 ? -8.766 -15.617 -22.094 1 94.94 81 ASN A C 1
ATOM 601 O O . ASN A 1 81 ? -8.305 -16.438 -22.891 1 94.94 81 ASN A O 1
ATOM 605 N N . PHE A 1 82 ? -8.992 -15.867 -20.844 1 95.88 82 PHE A N 1
ATOM 606 C CA . PHE A 1 82 ? -8.75 -17.188 -20.266 1 95.88 82 PHE A CA 1
ATOM 607 C C . PHE A 1 82 ? -9.641 -18.234 -20.922 1 95.88 82 PHE A C 1
ATOM 609 O O . PHE A 1 82 ? -9.148 -19.281 -21.359 1 95.88 82 PHE A O 1
ATOM 616 N N . ALA A 1 83 ? -10.898 -17.938 -21.047 1 94.38 83 ALA A N 1
ATOM 617 C CA . ALA A 1 83 ? -11.859 -18.875 -21.641 1 94.38 83 ALA A CA 1
ATOM 618 C C . ALA A 1 83 ? -11.523 -19.141 -23.109 1 94.38 83 ALA A C 1
ATOM 620 O O . ALA A 1 83 ? -11.68 -20.266 -23.578 1 94.38 83 ALA A O 1
ATOM 621 N N . ALA A 1 84 ? -11.07 -18.172 -23.766 1 93.5 84 ALA A N 1
ATOM 622 C CA . ALA A 1 84 ? -10.734 -18.312 -25.188 1 93.5 84 ALA A CA 1
ATOM 623 C C . ALA A 1 84 ? -9.484 -19.172 -25.375 1 93.5 84 ALA A C 1
ATOM 625 O O . ALA A 1 84 ? -9.391 -19.922 -26.344 1 93.5 84 ALA A O 1
ATOM 626 N N . ALA A 1 85 ? -8.57 -19.047 -24.469 1 90.75 85 ALA A N 1
ATOM 627 C CA . ALA A 1 85 ? -7.281 -19.719 -24.609 1 90.75 85 ALA A CA 1
ATOM 628 C C . ALA A 1 85 ? -7.352 -21.141 -24.094 1 90.75 85 ALA A C 1
ATOM 630 O O . ALA A 1 85 ? -6.625 -22.016 -24.578 1 90.75 85 ALA A O 1
ATOM 631 N N . VAL A 1 86 ? -8.141 -21.344 -23.062 1 91.38 86 VAL A N 1
ATOM 632 C CA . VAL A 1 86 ? -8.148 -22.656 -22.422 1 91.38 86 VAL A CA 1
ATOM 633 C C . VAL A 1 86 ? -9.594 -23.109 -22.188 1 91.38 86 VAL A C 1
ATOM 635 O O . VAL A 1 86 ? -9.969 -23.406 -21.047 1 91.38 86 VAL A O 1
ATOM 638 N N . SER A 1 87 ? -10.312 -23.391 -23.156 1 87 87 SER A N 1
ATOM 639 C CA . SER A 1 87 ? -11.75 -23.656 -23.109 1 87 87 SER A CA 1
ATOM 640 C C . SER A 1 87 ? -12.039 -24.953 -22.359 1 87 87 SER A C 1
ATOM 642 O O . SER A 1 87 ? -13.133 -25.141 -21.828 1 87 87 SER A O 1
ATOM 644 N N . THR A 1 88 ? -11.078 -25.766 -22.188 1 88.38 88 THR A N 1
ATOM 645 C CA . THR A 1 88 ? -11.312 -27.062 -21.578 1 88.38 88 THR A CA 1
ATOM 646 C C . THR A 1 88 ? -11.102 -27 -20.078 1 88.38 88 THR A C 1
ATOM 648 O O . THR A 1 88 ? -11.445 -27.938 -19.359 1 88.38 88 THR A O 1
ATOM 651 N N . VAL A 1 89 ? -10.5 -26 -19.609 1 90.94 89 VAL A N 1
ATOM 652 C CA . VAL A 1 89 ? -10.258 -25.828 -18.188 1 90.94 89 VAL A CA 1
ATOM 653 C C . VAL A 1 89 ? -11.531 -25.359 -17.484 1 90.94 89 VAL A C 1
ATOM 655 O O . VAL A 1 89 ? -12.07 -24.297 -17.812 1 90.94 89 VAL A O 1
ATOM 658 N N . THR A 1 90 ? -12.023 -26.125 -16.547 1 91.75 90 THR A N 1
ATOM 659 C CA . THR A 1 90 ? -13.312 -25.828 -15.938 1 91.75 90 THR A CA 1
ATOM 660 C C . THR A 1 90 ? -13.133 -25.328 -14.508 1 91.75 90 THR A C 1
ATOM 662 O O . THR A 1 90 ? -14.086 -24.859 -13.883 1 91.75 90 THR A O 1
ATOM 665 N N . HIS A 1 91 ? -11.977 -25.516 -14.016 1 96.31 91 HIS A N 1
ATOM 666 C CA . HIS A 1 91 ? -11.656 -25.031 -12.672 1 96.31 91 HIS A CA 1
ATOM 667 C C . HIS A 1 91 ? -10.188 -24.641 -12.562 1 96.31 91 HIS A C 1
ATOM 669 O O . HIS A 1 91 ? -9.398 -24.938 -13.461 1 96.31 91 HIS A O 1
ATOM 675 N N . VAL A 1 92 ? -9.844 -23.906 -11.555 1 97.81 92 VAL A N 1
ATOM 676 C CA . VAL A 1 92 ? -8.477 -23.547 -11.195 1 97.81 92 VAL A CA 1
ATOM 677 C C . VAL A 1 92 ? -8.211 -23.938 -9.742 1 97.81 92 VAL A C 1
ATOM 679 O O . VAL A 1 92 ? -9 -23.609 -8.852 1 97.81 92 VAL A O 1
ATOM 682 N N . ASP A 1 93 ? -7.129 -24.672 -9.531 1 98.44 93 ASP A N 1
ATOM 683 C CA . ASP A 1 93 ? -6.816 -25.125 -8.18 1 98.44 93 ASP A CA 1
ATOM 684 C C . ASP A 1 93 ? -5.871 -24.141 -7.48 1 98.44 93 ASP A C 1
ATOM 686 O O . ASP A 1 93 ? -6.035 -23.859 -6.289 1 98.44 93 ASP A O 1
ATOM 690 N N . VAL A 1 94 ? -4.867 -23.641 -8.164 1 98.88 94 VAL A N 1
ATOM 691 C CA . VAL A 1 94 ? -3.85 -22.766 -7.582 1 98.88 94 VAL A CA 1
ATOM 692 C C . VAL A 1 94 ? -3.561 -21.609 -8.531 1 98.88 94 VAL A C 1
ATOM 694 O O . VAL A 1 94 ? -3.264 -21.828 -9.711 1 98.88 94 VAL A O 1
ATOM 697 N N . LEU A 1 95 ? -3.752 -20.438 -8.094 1 98.94 95 LEU A N 1
ATOM 698 C CA . LEU A 1 95 ? -3.334 -19.219 -8.789 1 98.94 95 LEU A CA 1
ATOM 699 C C . LEU A 1 95 ? -2.072 -18.641 -8.156 1 98.94 95 LEU A C 1
ATOM 701 O O . LEU A 1 95 ? -2.049 -18.359 -6.961 1 98.94 95 LEU A O 1
ATOM 705 N N . ILE A 1 96 ? -1.02 -18.547 -8.914 1 98.94 96 ILE A N 1
ATOM 706 C CA . ILE A 1 96 ? 0.235 -17.922 -8.5 1 98.94 96 ILE A CA 1
ATOM 707 C C . ILE A 1 96 ? 0.418 -16.594 -9.227 1 98.94 96 ILE A C 1
ATOM 709 O O . ILE A 1 96 ? 0.776 -16.562 -10.406 1 98.94 96 ILE A O 1
ATOM 713 N N . CYS A 1 97 ? 0.14 -15.555 -8.531 1 98.88 97 CYS A N 1
ATOM 714 C CA . CYS A 1 97 ? 0.395 -14.219 -9.07 1 98.88 97 CYS A CA 1
ATOM 715 C C . CYS A 1 97 ? 1.871 -13.859 -8.953 1 98.88 97 CYS A C 1
ATOM 717 O O . CYS A 1 97 ? 2.295 -13.258 -7.965 1 98.88 97 CYS A O 1
ATOM 719 N N . ASN A 1 98 ? 2.604 -14.164 -9.992 1 98.69 98 ASN A N 1
ATOM 720 C CA . ASN A 1 98 ? 4.055 -14.016 -10.008 1 98.69 98 ASN A CA 1
ATOM 721 C C . ASN A 1 98 ? 4.484 -12.781 -10.797 1 98.69 98 ASN A C 1
ATOM 723 O O . ASN A 1 98 ? 5.535 -12.195 -10.523 1 98.69 98 ASN A O 1
ATOM 727 N N . ALA A 1 99 ? 3.646 -12.352 -11.789 1 98.12 99 ALA A N 1
ATOM 728 C CA . ALA A 1 99 ? 3.992 -11.172 -12.578 1 98.12 99 ALA A CA 1
ATOM 729 C C . ALA A 1 99 ? 4.254 -9.969 -11.672 1 98.12 99 ALA A C 1
ATOM 731 O O . ALA A 1 99 ? 3.518 -9.734 -10.711 1 98.12 99 ALA A O 1
ATOM 732 N N . GLY A 1 100 ? 5.305 -9.297 -11.906 1 96.31 100 GLY A N 1
ATOM 733 C CA . GLY A 1 100 ? 5.672 -8.133 -11.117 1 96.31 100 GLY A CA 1
ATOM 734 C C . GLY A 1 100 ? 6.699 -7.25 -11.805 1 96.31 100 GLY A C 1
ATOM 735 O O . GLY A 1 100 ? 7.113 -7.527 -12.93 1 96.31 100 GLY A O 1
ATOM 736 N N . PHE A 1 101 ? 6.945 -6.172 -11.102 1 92.75 101 PHE A N 1
ATOM 737 C CA . PHE A 1 101 ? 7.793 -5.113 -11.625 1 92.75 101 PHE A CA 1
ATOM 738 C C . PHE A 1 101 ? 8.578 -4.438 -10.508 1 92.75 101 PHE A C 1
ATOM 740 O O . PHE A 1 101 ? 8.008 -4.086 -9.469 1 92.75 101 PHE A O 1
ATOM 747 N N . ALA A 1 102 ? 9.93 -4.445 -10.695 1 95.25 102 ALA A N 1
ATOM 748 C CA . ALA A 1 102 ? 10.742 -3.666 -9.766 1 95.25 102 ALA A CA 1
ATOM 749 C C . ALA A 1 102 ? 11.109 -2.309 -10.359 1 95.25 102 ALA A C 1
ATOM 751 O O . ALA A 1 102 ? 11.93 -2.225 -11.273 1 95.25 102 ALA A O 1
ATOM 752 N N . ALA A 1 103 ? 10.578 -1.256 -9.82 1 96.25 103 ALA A N 1
ATOM 753 C CA . ALA A 1 103 ? 10.992 0.103 -10.164 1 96.25 103 ALA A CA 1
ATOM 754 C C . ALA A 1 103 ? 12.344 0.439 -9.539 1 96.25 103 ALA A C 1
ATOM 756 O O . ALA A 1 103 ? 12.875 -0.333 -8.734 1 96.25 103 ALA A O 1
ATOM 757 N N . PRO A 1 104 ? 12.961 1.595 -10.031 1 97.94 104 PRO A N 1
ATOM 758 C CA . PRO A 1 104 ? 14.219 2.004 -9.391 1 97.94 104 PRO A CA 1
ATOM 759 C C . PRO A 1 104 ? 14.117 2.047 -7.871 1 97.94 104 PRO A C 1
ATOM 761 O O . PRO A 1 104 ? 13.109 2.506 -7.328 1 97.94 104 PRO A O 1
ATOM 764 N N . MET A 1 105 ? 15.109 1.507 -7.223 1 98.38 105 MET A N 1
ATOM 765 C CA . MET A 1 105 ? 15.148 1.439 -5.766 1 98.38 105 MET A CA 1
ATOM 766 C C . MET A 1 105 ? 15.695 2.734 -5.172 1 98.38 105 MET A C 1
ATOM 768 O O . MET A 1 105 ? 16.703 2.721 -4.469 1 98.38 105 MET A O 1
ATOM 772 N N . THR A 1 106 ? 14.977 3.844 -5.418 1 98.31 106 THR A N 1
ATOM 773 C CA . THR A 1 106 ? 15.398 5.164 -4.973 1 98.31 106 THR A CA 1
ATOM 774 C C . THR A 1 106 ? 14.898 5.449 -3.561 1 98.31 106 THR A C 1
ATOM 776 O O . THR A 1 106 ? 13.898 4.867 -3.123 1 98.31 106 THR A O 1
ATOM 779 N N . PRO A 1 107 ? 15.609 6.332 -2.826 1 98.62 107 PRO A N 1
ATOM 780 C CA . PRO A 1 107 ? 15.016 6.816 -1.577 1 98.62 107 PRO A CA 1
ATOM 781 C C . PRO A 1 107 ? 13.648 7.461 -1.783 1 98.62 107 PRO A C 1
ATOM 783 O O . PRO A 1 107 ? 13.359 7.973 -2.867 1 98.62 107 PRO A O 1
ATOM 786 N N . ALA A 1 108 ? 12.867 7.398 -0.744 1 98.81 108 ALA A N 1
ATOM 787 C CA . ALA A 1 108 ? 11.516 7.941 -0.816 1 98.81 108 ALA A CA 1
ATOM 788 C C . ALA A 1 108 ? 11.539 9.414 -1.224 1 98.81 108 ALA A C 1
ATOM 790 O O . ALA A 1 108 ? 10.641 9.875 -1.938 1 98.81 108 ALA A O 1
ATOM 791 N N . LEU A 1 109 ? 12.531 10.125 -0.874 1 98.56 109 LEU A N 1
ATOM 792 C CA . LEU A 1 109 ? 12.641 11.555 -1.128 1 98.56 109 LEU A CA 1
ATOM 793 C C . LEU A 1 109 ? 12.688 11.844 -2.625 1 98.56 109 LEU A C 1
ATOM 795 O O . LEU A 1 109 ? 12.375 12.953 -3.062 1 98.56 109 LEU A O 1
ATOM 799 N N . VAL A 1 110 ? 13.086 10.867 -3.395 1 98.31 110 VAL A N 1
ATOM 800 C CA . VAL A 1 110 ? 13.219 11.141 -4.82 1 98.31 110 VAL A CA 1
ATOM 801 C C . VAL A 1 110 ? 12.438 10.102 -5.625 1 98.31 110 VAL A C 1
ATOM 803 O O . VAL A 1 110 ? 12.617 9.984 -6.84 1 98.31 110 VAL A O 1
ATOM 806 N N . THR A 1 111 ? 11.656 9.266 -4.945 1 98.75 111 THR A N 1
ATOM 807 C CA . THR A 1 111 ? 10.766 8.352 -5.645 1 98.75 111 THR A CA 1
ATOM 808 C C . THR A 1 111 ? 9.695 9.117 -6.41 1 98.75 111 THR A C 1
ATOM 810 O O . THR A 1 111 ? 9.016 9.977 -5.84 1 98.75 111 THR A O 1
ATOM 813 N N . SER A 1 112 ? 9.469 8.875 -7.703 1 98.38 112 SER A N 1
ATOM 814 C CA . SER A 1 112 ? 8.594 9.68 -8.547 1 98.38 112 SER A CA 1
ATOM 815 C C . SER A 1 112 ? 7.16 9.172 -8.508 1 98.38 112 SER A C 1
ATOM 817 O O . SER A 1 112 ? 6.922 7.996 -8.219 1 98.38 112 SER A O 1
ATOM 819 N N . ALA A 1 113 ? 6.227 10.023 -8.859 1 98.44 113 ALA A N 1
ATOM 820 C CA . ALA A 1 113 ? 4.828 9.633 -9.008 1 98.44 113 ALA A CA 1
ATOM 821 C C . ALA A 1 113 ? 4.668 8.578 -10.094 1 98.44 113 ALA A C 1
ATOM 823 O O . ALA A 1 113 ? 3.855 7.66 -9.961 1 98.44 113 ALA A O 1
ATOM 824 N N . GLU A 1 114 ? 5.406 8.773 -11.117 1 98.06 114 GLU A N 1
ATOM 825 C CA . GLU A 1 114 ? 5.332 7.84 -12.234 1 98.06 114 GLU A CA 1
ATOM 826 C C . GLU A 1 114 ? 5.734 6.434 -11.805 1 98.06 114 GLU A C 1
ATOM 828 O O . GLU A 1 114 ? 5.039 5.461 -12.117 1 98.06 114 GLU A O 1
ATOM 833 N N . ASP A 1 115 ? 6.875 6.324 -11.078 1 98.5 115 ASP A N 1
ATOM 834 C CA . ASP A 1 115 ? 7.316 5.023 -10.586 1 98.5 115 ASP A CA 1
ATOM 835 C C . ASP A 1 115 ? 6.277 4.41 -9.648 1 98.5 115 ASP A C 1
ATOM 837 O O . ASP A 1 115 ? 6.035 3.201 -9.695 1 98.5 115 ASP A O 1
ATOM 841 N N . LEU A 1 116 ? 5.68 5.207 -8.812 1 98.81 116 LEU A N 1
ATOM 842 C CA . LEU A 1 116 ? 4.656 4.723 -7.895 1 98.81 116 LEU A CA 1
ATOM 843 C C . LEU A 1 116 ? 3.439 4.215 -8.656 1 98.81 116 LEU A C 1
ATOM 845 O O . LEU A 1 116 ? 2.969 3.1 -8.414 1 98.81 116 LEU A O 1
ATOM 849 N N . ARG A 1 117 ? 2.961 5.023 -9.586 1 98.31 117 ARG A N 1
ATOM 850 C CA . ARG A 1 117 ? 1.794 4.637 -10.375 1 98.31 117 ARG A CA 1
ATOM 851 C C . ARG A 1 117 ? 2.033 3.314 -11.102 1 98.31 117 ARG A C 1
ATOM 853 O O . ARG A 1 117 ? 1.188 2.42 -11.062 1 98.31 117 ARG A O 1
ATOM 860 N N . GLU A 1 118 ? 3.154 3.234 -11.727 1 98.31 118 GLU A N 1
ATOM 861 C CA . GLU A 1 118 ? 3.488 2.016 -12.453 1 98.31 118 GLU A CA 1
ATOM 862 C C . GLU A 1 118 ? 3.578 0.817 -11.516 1 98.31 118 GLU A C 1
ATOM 864 O O . GLU A 1 118 ? 3.082 -0.266 -11.836 1 98.31 118 GLU A O 1
ATOM 869 N N . SER A 1 119 ? 4.227 0.984 -10.383 1 98.75 119 SER A N 1
ATOM 870 C CA . SER A 1 119 ? 4.395 -0.102 -9.422 1 98.75 119 SER A CA 1
ATOM 871 C C . SER A 1 119 ? 3.051 -0.571 -8.875 1 98.75 119 SER A C 1
ATOM 873 O O . SER A 1 119 ? 2.814 -1.774 -8.742 1 98.75 119 SER A O 1
ATOM 875 N N . PHE A 1 120 ? 2.162 0.355 -8.531 1 98.81 120 PHE A N 1
ATOM 876 C CA . PHE A 1 120 ? 0.846 -0.029 -8.039 1 98.81 120 PHE A CA 1
ATOM 877 C C . PHE A 1 120 ? 0.057 -0.766 -9.117 1 98.81 120 PHE A C 1
ATOM 879 O O . PHE A 1 120 ? -0.632 -1.746 -8.828 1 98.81 120 PHE A O 1
ATOM 886 N N . GLU A 1 121 ? 0.18 -0.268 -10.32 1 98.56 121 GLU A N 1
ATOM 887 C CA . GLU A 1 121 ? -0.554 -0.883 -11.422 1 98.56 121 GLU A CA 1
ATOM 888 C C . GLU A 1 121 ? -0.176 -2.352 -11.586 1 98.56 121 GLU A C 1
ATOM 890 O O . GLU A 1 121 ? -1.048 -3.223 -11.625 1 98.56 121 GLU A O 1
ATOM 895 N N . VAL A 1 122 ? 1.055 -2.611 -11.602 1 98.44 122 VAL A N 1
ATOM 896 C CA . VAL A 1 122 ? 1.562 -3.928 -11.969 1 98.44 122 VAL A CA 1
ATOM 897 C C . VAL A 1 122 ? 1.588 -4.836 -10.742 1 98.44 122 VAL A C 1
ATOM 899 O O . VAL A 1 122 ? 1.185 -6 -10.812 1 98.44 122 VAL A O 1
ATOM 902 N N . ASN A 1 123 ? 2.031 -4.316 -9.602 1 98.69 123 ASN A N 1
ATOM 903 C CA . ASN A 1 123 ? 2.332 -5.16 -8.445 1 98.69 123 ASN A CA 1
ATOM 904 C C . ASN A 1 123 ? 1.122 -5.309 -7.531 1 98.69 123 ASN A C 1
ATOM 906 O O . ASN A 1 123 ? 1.09 -6.199 -6.676 1 98.69 123 ASN A O 1
ATOM 910 N N . THR A 1 124 ? 0.189 -4.402 -7.645 1 98.88 124 THR A N 1
ATOM 911 C CA . THR A 1 124 ? -0.898 -4.383 -6.672 1 98.88 124 THR A CA 1
ATOM 912 C C . THR A 1 124 ? -2.244 -4.598 -7.355 1 98.88 124 THR A C 1
ATOM 914 O O . THR A 1 124 ? -2.961 -5.551 -7.043 1 98.88 124 THR A O 1
ATOM 917 N N . ILE A 1 125 ? -2.527 -3.783 -8.312 1 98.88 125 ILE A N 1
ATOM 918 C CA . ILE A 1 125 ? -3.85 -3.77 -8.938 1 98.88 125 ILE A CA 1
ATOM 919 C C . ILE A 1 125 ? -4.016 -5.004 -9.82 1 98.88 125 ILE A C 1
ATOM 921 O O . ILE A 1 125 ? -5.027 -5.707 -9.727 1 98.88 125 ILE A O 1
ATOM 925 N N . ALA A 1 126 ? -3.055 -5.281 -10.602 1 98.81 126 ALA A N 1
ATOM 926 C CA . ALA A 1 126 ? -3.15 -6.363 -11.578 1 98.81 126 ALA A CA 1
ATOM 927 C C . ALA A 1 126 ? -3.385 -7.707 -10.891 1 98.81 126 ALA A C 1
ATOM 929 O O . ALA A 1 126 ? -4.312 -8.438 -11.242 1 98.81 126 ALA A O 1
ATOM 930 N N . PRO A 1 127 ? -2.6 -8.086 -9.852 1 98.81 127 PRO A N 1
ATOM 931 C CA . PRO A 1 127 ? -2.848 -9.391 -9.227 1 98.81 127 PRO A CA 1
ATOM 932 C C . PRO A 1 127 ? -4.25 -9.5 -8.633 1 98.81 127 PRO A C 1
ATOM 934 O O . PRO A 1 127 ? -4.859 -10.57 -8.672 1 98.81 127 PRO A O 1
ATOM 937 N N . LEU A 1 128 ? -4.777 -8.414 -8.086 1 98.94 128 LEU A N 1
ATOM 938 C CA . LEU A 1 128 ? -6.145 -8.461 -7.57 1 98.94 128 LEU A CA 1
ATOM 939 C C . LEU A 1 128 ? -7.141 -8.75 -8.688 1 98.94 128 LEU A C 1
ATOM 941 O O . LEU A 1 128 ? -8.031 -9.586 -8.523 1 98.94 128 LEU A O 1
ATOM 945 N N . LEU A 1 129 ? -6.957 -8.055 -9.789 1 98.88 129 LEU A N 1
ATOM 946 C CA . LEU A 1 129 ? -7.914 -8.195 -10.883 1 98.88 129 LEU A CA 1
ATOM 947 C C . LEU A 1 129 ? -7.828 -9.586 -11.508 1 98.88 129 LEU A C 1
ATOM 949 O O . LEU A 1 129 ? -8.836 -10.125 -11.961 1 98.88 129 LEU A O 1
ATOM 953 N N . VAL A 1 130 ? -6.652 -10.156 -11.555 1 98.88 130 VAL A N 1
ATOM 954 C CA . VAL A 1 130 ? -6.5 -11.539 -12.008 1 98.88 130 VAL A CA 1
ATOM 955 C C . VAL A 1 130 ? -7.285 -12.469 -11.094 1 98.88 130 VAL A C 1
ATOM 957 O O . VAL A 1 130 ? -8.016 -13.344 -11.562 1 98.88 130 VAL A O 1
ATOM 960 N N . PHE A 1 131 ? -7.137 -12.344 -9.766 1 98.94 131 PHE A N 1
ATOM 961 C CA . PHE A 1 131 ? -7.867 -13.172 -8.82 1 98.94 131 PHE A CA 1
ATOM 962 C C . PHE A 1 131 ? -9.375 -13.008 -9 1 98.94 131 PHE A C 1
ATOM 964 O O . PHE A 1 131 ? -10.109 -13.992 -9.039 1 98.94 131 PHE A O 1
ATOM 971 N N . GLN A 1 132 ? -9.797 -11.727 -9.117 1 98.94 132 GLN A N 1
ATOM 972 C CA . GLN A 1 132 ? -11.219 -11.461 -9.32 1 98.94 132 GLN A CA 1
ATOM 973 C C . GLN A 1 132 ? -11.75 -12.203 -10.539 1 98.94 132 GLN A C 1
ATOM 975 O O . GLN A 1 132 ? -12.852 -12.773 -10.5 1 98.94 132 GLN A O 1
ATOM 980 N N . ALA A 1 133 ? -10.992 -12.211 -11.57 1 98.75 133 ALA A N 1
ATOM 981 C CA . ALA A 1 133 ? -11.398 -12.844 -12.828 1 98.75 133 ALA A CA 1
ATOM 982 C C . ALA A 1 133 ? -11.5 -14.359 -12.672 1 98.75 133 ALA A C 1
ATOM 984 O O . ALA A 1 133 ? -12.398 -14.984 -13.242 1 98.75 133 ALA A O 1
ATOM 985 N N . LEU A 1 134 ? -10.602 -14.945 -11.891 1 98.62 134 LEU A N 1
ATOM 986 C CA . LEU A 1 134 ? -10.469 -16.406 -11.898 1 98.62 134 LEU A CA 1
ATOM 987 C C . LEU A 1 134 ? -11.172 -17.016 -10.688 1 98.62 134 LEU A C 1
ATOM 989 O O . LEU A 1 134 ? -11.32 -18.234 -10.609 1 98.62 134 LEU A O 1
ATOM 993 N N . TRP A 1 135 ? -11.609 -16.172 -9.727 1 98.69 135 TRP A N 1
ATOM 994 C CA . TRP A 1 135 ? -12.203 -16.656 -8.484 1 98.69 135 TRP A CA 1
ATOM 995 C C . TRP A 1 135 ? -13.375 -17.594 -8.766 1 98.69 135 TRP A C 1
ATOM 997 O O . TRP A 1 135 ? -13.477 -18.672 -8.156 1 98.69 135 TRP A O 1
ATOM 1007 N N . PRO A 1 136 ? -14.242 -17.281 -9.812 1 97.81 136 PRO A N 1
ATOM 1008 C CA . PRO A 1 136 ? -15.32 -18.234 -10.086 1 97.81 136 PRO A CA 1
ATOM 1009 C C . PRO A 1 136 ? -14.812 -19.609 -10.477 1 97.81 136 PRO A C 1
ATOM 1011 O O . PRO A 1 136 ? -15.422 -20.625 -10.125 1 97.81 136 PRO A O 1
ATOM 1014 N N . LEU A 1 137 ? -13.727 -19.703 -11.195 1 97.62 137 LEU A N 1
ATOM 1015 C CA . LEU A 1 137 ? -13.141 -20.984 -11.578 1 97.62 137 LEU A CA 1
ATOM 1016 C C . LEU A 1 137 ? -12.484 -21.656 -10.375 1 97.62 137 LEU A C 1
ATOM 1018 O O . LEU A 1 137 ? -12.477 -22.891 -10.266 1 97.62 137 LEU A O 1
ATOM 1022 N N . MET A 1 138 ? -11.93 -20.859 -9.469 1 98.5 138 MET A N 1
ATOM 1023 C CA . MET A 1 138 ? -11.281 -21.391 -8.281 1 98.5 138 MET A CA 1
ATOM 1024 C C . MET A 1 138 ? -12.312 -21.984 -7.316 1 98.5 138 MET A C 1
ATOM 1026 O O . MET A 1 138 ? -12.031 -22.969 -6.625 1 98.5 138 MET A O 1
ATOM 1030 N N . GLN A 1 139 ? -13.477 -21.375 -7.281 1 97.44 139 GLN A N 1
ATOM 1031 C CA . GLN A 1 139 ? -14.562 -21.875 -6.434 1 97.44 139 GLN A CA 1
ATOM 1032 C C . GLN A 1 139 ? -15.047 -23.234 -6.902 1 97.44 139 GLN A C 1
ATOM 1034 O O . GLN A 1 139 ? -15.703 -23.969 -6.148 1 97.44 139 GLN A O 1
ATOM 1039 N N . ARG A 1 140 ? -14.734 -23.625 -8.164 1 95.75 140 ARG A N 1
ATOM 1040 C CA . ARG A 1 140 ? -15.156 -24.891 -8.734 1 95.75 140 ARG A CA 1
ATOM 1041 C C . ARG A 1 140 ? -14.102 -25.969 -8.508 1 95.75 140 ARG A C 1
ATOM 1043 O O . ARG A 1 140 ? -14.297 -27.125 -8.883 1 95.75 140 ARG A O 1
ATOM 1050 N N . SER A 1 141 ? -13.008 -25.547 -7.84 1 94.12 141 SER A N 1
ATOM 1051 C CA . SER A 1 141 ? -11.961 -26.516 -7.551 1 94.12 141 SER A CA 1
ATOM 1052 C C . SER A 1 141 ? -12.469 -27.609 -6.617 1 94.12 141 SER A C 1
ATOM 1054 O O . SER A 1 141 ? -13.195 -27.344 -5.668 1 94.12 141 SER A O 1
ATOM 1056 N N . GLY A 1 142 ? -12.148 -28.875 -6.926 1 91.62 142 GLY A N 1
ATOM 1057 C CA . GLY A 1 142 ? -12.445 -29.969 -6.027 1 91.62 142 GLY A CA 1
ATOM 1058 C C . GLY A 1 142 ? -11.523 -30.031 -4.828 1 91.62 142 GLY A C 1
ATOM 1059 O O . GLY A 1 142 ? -11.773 -30.781 -3.875 1 91.62 142 GLY A O 1
ATOM 1060 N N . SER A 1 143 ? -10.461 -29.297 -4.949 1 92 143 SER A N 1
ATOM 1061 C CA . SER A 1 143 ? -9.492 -29.141 -3.861 1 92 143 SER A CA 1
ATOM 1062 C C . SER A 1 143 ? -9.594 -27.766 -3.217 1 92 143 SER A C 1
ATOM 1064 O O . SER A 1 143 ? -10.414 -26.938 -3.623 1 92 143 SER A O 1
ATOM 1066 N N . VAL A 1 144 ? -8.875 -27.625 -2.15 1 95.31 144 VAL A N 1
ATOM 1067 C CA . VAL A 1 144 ? -8.781 -26.312 -1.512 1 95.31 144 VAL A CA 1
ATOM 1068 C C . VAL A 1 144 ? -8.156 -25.312 -2.477 1 95.31 144 VAL A C 1
ATOM 1070 O O . VAL A 1 144 ? -7.02 -25.484 -2.922 1 95.31 144 VAL A O 1
ATOM 1073 N N . PRO A 1 145 ? -8.93 -24.266 -2.887 1 98.38 145 PRO A N 1
ATOM 1074 C CA . PRO A 1 145 ? -8.344 -23.281 -3.793 1 98.38 145 PRO A CA 1
ATOM 1075 C C . PRO A 1 145 ? -7.254 -22.438 -3.127 1 98.38 145 PRO A C 1
ATOM 1077 O O . PRO A 1 145 ? -7.418 -22.016 -1.983 1 98.38 145 PRO A O 1
ATOM 1080 N N . LYS A 1 146 ? -6.105 -22.234 -3.82 1 98.88 146 LYS A N 1
ATOM 1081 C CA . LYS A 1 146 ? -4.965 -21.516 -3.26 1 98.88 146 LYS A CA 1
ATOM 1082 C C . LYS A 1 146 ? -4.578 -20.328 -4.137 1 98.88 146 LYS A C 1
ATOM 1084 O O . LYS A 1 146 ? -4.582 -20.438 -5.363 1 98.88 146 LYS A O 1
ATOM 1089 N N . LEU A 1 147 ? -4.406 -19.234 -3.477 1 98.94 147 LEU A N 1
ATOM 1090 C CA . LEU A 1 147 ? -3.836 -18.047 -4.082 1 98.94 147 LEU A CA 1
ATOM 1091 C C . LEU A 1 147 ? -2.494 -17.703 -3.443 1 98.94 147 LEU A C 1
ATOM 1093 O O . LEU A 1 147 ? -2.432 -17.375 -2.254 1 98.94 147 LEU A O 1
ATOM 1097 N N . ALA A 1 148 ? -1.422 -17.828 -4.184 1 99 148 ALA A N 1
ATOM 1098 C CA . ALA A 1 148 ? -0.109 -17.344 -3.781 1 99 148 ALA A CA 1
ATOM 1099 C C . ALA A 1 148 ? 0.236 -16.047 -4.52 1 99 148 ALA A C 1
ATOM 1101 O O . ALA A 1 148 ? 0.388 -16.047 -5.742 1 99 148 ALA A O 1
ATOM 1102 N N . VAL A 1 149 ? 0.306 -14.977 -3.783 1 98.94 149 VAL A N 1
ATOM 1103 C CA . VAL A 1 149 ? 0.757 -13.711 -4.363 1 98.94 149 VAL A CA 1
ATOM 1104 C C . VAL A 1 149 ? 2.244 -13.516 -4.074 1 98.94 149 VAL A C 1
ATOM 1106 O O . VAL A 1 149 ? 2.648 -13.398 -2.918 1 98.94 149 VAL A O 1
ATOM 1109 N N . ILE A 1 150 ? 3.066 -13.5 -5.129 1 98.94 150 ILE A N 1
ATOM 1110 C CA . ILE A 1 150 ? 4.5 -13.328 -4.922 1 98.94 150 ILE A CA 1
ATOM 1111 C C . ILE A 1 150 ? 4.793 -11.906 -4.465 1 98.94 150 ILE A C 1
ATOM 1113 O O . ILE A 1 150 ? 4.59 -10.945 -5.219 1 98.94 150 ILE A O 1
ATOM 1117 N N . SER A 1 151 ? 5.195 -11.82 -3.258 1 98.75 151 SER A N 1
ATOM 1118 C CA . SER A 1 151 ? 5.551 -10.547 -2.635 1 98.75 151 SER A CA 1
ATOM 1119 C C . SER A 1 151 ? 7.062 -10.414 -2.463 1 98.75 151 SER A C 1
ATOM 1121 O O . SER A 1 151 ? 7.828 -10.883 -3.307 1 98.75 151 SER A O 1
ATOM 1123 N N . SER A 1 152 ? 7.496 -9.625 -1.597 1 98.69 152 SER A N 1
ATOM 1124 C CA . SER A 1 152 ? 8.898 -9.336 -1.306 1 98.69 152 SER A CA 1
ATOM 1125 C C . SER A 1 152 ? 9.078 -8.852 0.13 1 98.69 152 SER A C 1
ATOM 1127 O O . SER A 1 152 ? 8.234 -8.117 0.654 1 98.69 152 SER A O 1
ATOM 1129 N N . SER A 1 153 ? 10.211 -9.234 0.705 1 98.31 153 SER A N 1
ATOM 1130 C CA . SER A 1 153 ? 10.547 -8.68 2.012 1 98.31 153 SER A CA 1
ATOM 1131 C C . SER A 1 153 ? 10.586 -7.152 1.97 1 98.31 153 SER A C 1
ATOM 1133 O O . SER A 1 153 ? 10.359 -6.496 2.986 1 98.31 153 SER A O 1
ATOM 1135 N N . VAL A 1 154 ? 10.844 -6.582 0.815 1 98.69 154 VAL A N 1
ATOM 1136 C CA . VAL A 1 154 ? 10.875 -5.133 0.658 1 98.69 154 VAL A CA 1
ATOM 1137 C C . VAL A 1 154 ? 9.492 -4.551 0.925 1 98.69 154 VAL A C 1
ATOM 1139 O O . VAL A 1 154 ? 9.359 -3.354 1.192 1 98.69 154 VAL A O 1
ATOM 1142 N N . GLY A 1 155 ? 8.469 -5.34 0.892 1 98.75 155 GLY A N 1
ATOM 1143 C CA . GLY A 1 155 ? 7.102 -4.895 1.129 1 98.75 155 GLY A CA 1
ATOM 1144 C C . GLY A 1 155 ? 6.711 -4.93 2.594 1 98.75 155 GLY A C 1
ATOM 1145 O O . GLY A 1 155 ? 5.594 -4.555 2.951 1 98.75 155 GLY A O 1
ATOM 1146 N N . SER A 1 156 ? 7.641 -5.414 3.48 1 98.88 156 SER A N 1
ATOM 1147 C CA . SER A 1 156 ? 7.375 -5.391 4.914 1 98.88 156 SER A CA 1
ATOM 1148 C C . SER A 1 156 ? 7.445 -3.973 5.469 1 98.88 156 SER A C 1
ATOM 1150 O O . SER A 1 156 ? 8.422 -3.258 5.234 1 98.88 156 SER A O 1
ATOM 1152 N N . ILE A 1 157 ? 6.422 -3.572 6.145 1 98.94 157 ILE A N 1
ATOM 1153 C CA . ILE A 1 157 ? 6.477 -2.27 6.797 1 98.94 157 ILE A CA 1
ATOM 1154 C C . ILE A 1 157 ? 7.277 -2.377 8.094 1 98.94 157 ILE A C 1
ATOM 1156 O O . ILE A 1 157 ? 8.141 -1.541 8.367 1 98.94 157 ILE A O 1
ATOM 1160 N N . ALA A 1 158 ? 7.02 -3.453 8.836 1 98.75 158 ALA A N 1
ATOM 1161 C CA . ALA A 1 158 ? 7.645 -3.639 10.148 1 98.75 158 ALA A CA 1
ATOM 1162 C C . ALA A 1 158 ? 9.156 -3.805 10.008 1 98.75 158 ALA A C 1
ATOM 1164 O O . ALA A 1 158 ? 9.922 -3.252 10.805 1 98.75 158 ALA A O 1
ATOM 1165 N N . ASP A 1 159 ? 9.547 -4.586 9 1 98.38 159 ASP A N 1
ATOM 1166 C CA . ASP A 1 159 ? 10.953 -4.93 8.836 1 98.38 159 ASP A CA 1
ATOM 1167 C C . ASP A 1 159 ? 11.484 -4.441 7.496 1 98.38 159 ASP A C 1
ATOM 1169 O O . ASP A 1 159 ? 11.961 -5.238 6.684 1 98.38 159 ASP A O 1
ATOM 1173 N N . GLN A 1 160 ? 11.5 -3.139 7.324 1 98.5 160 GLN A N 1
ATOM 1174 C CA . GLN A 1 160 ? 12.047 -2.574 6.09 1 98.5 160 GLN A CA 1
ATOM 1175 C C . GLN A 1 160 ? 13.547 -2.834 5.98 1 98.5 160 GLN A C 1
ATOM 1177 O O . GLN A 1 160 ? 14.273 -2.752 6.977 1 98.5 160 GLN A O 1
ATOM 1182 N N . GLU A 1 161 ? 13.969 -3.184 4.781 1 96.44 161 GLU A N 1
ATOM 1183 C CA . GLU A 1 161 ? 15.391 -3.354 4.5 1 96.44 161 GLU A CA 1
ATOM 1184 C C . GLU A 1 161 ? 16.156 -2.059 4.746 1 96.44 161 GLU A C 1
ATOM 1186 O O . GLU A 1 161 ? 15.617 -0.965 4.594 1 96.44 161 GLU A O 1
ATOM 1191 N N . PRO A 1 162 ? 17.469 -2.158 5.145 1 96.69 162 PRO A N 1
ATOM 1192 C CA . PRO A 1 162 ? 18.266 -0.961 5.395 1 96.69 162 PRO A CA 1
ATOM 1193 C C . PRO A 1 162 ? 18.734 -0.279 4.109 1 96.69 162 PRO A C 1
ATOM 1195 O O . PRO A 1 162 ? 19.844 0.269 4.059 1 96.69 162 PRO A O 1
ATOM 1198 N N . VAL A 1 163 ? 18.062 -0.562 2.986 1 97.5 163 VAL A N 1
ATOM 1199 C CA . VAL A 1 163 ? 18.281 0.034 1.672 1 97.5 163 VAL A CA 1
ATOM 1200 C C . VAL A 1 163 ? 16.953 0.552 1.116 1 97.5 163 VAL A C 1
ATOM 1202 O O . VAL A 1 163 ? 15.891 0.08 1.507 1 97.5 163 VAL A O 1
ATOM 1205 N N . PRO A 1 164 ? 17.031 1.579 0.22 1 98.38 164 PRO A N 1
ATOM 1206 C CA . PRO A 1 164 ? 15.781 2.156 -0.29 1 98.38 164 PRO A CA 1
ATOM 1207 C C . PRO A 1 164 ? 14.93 1.144 -1.051 1 98.38 164 PRO A C 1
ATOM 1209 O O . PRO A 1 164 ? 15.461 0.31 -1.786 1 98.38 164 PRO A O 1
ATOM 1212 N N . GLY A 1 165 ? 13.625 1.212 -0.845 1 98.56 165 GLY A N 1
ATOM 1213 C CA . GLY A 1 165 ? 12.703 0.289 -1.496 1 98.56 165 GLY A CA 1
ATOM 1214 C C . GLY A 1 165 ? 11.977 0.905 -2.674 1 98.56 165 GLY A C 1
ATOM 1215 O O . GLY A 1 165 ? 11.227 0.22 -3.373 1 98.56 165 GLY A O 1
ATOM 1216 N N . GLY A 1 166 ? 12.227 2.277 -2.922 1 98.56 166 GLY A N 1
ATOM 1217 C CA . GLY A 1 166 ? 11.57 2.957 -4.023 1 98.56 166 GLY A CA 1
ATOM 1218 C C . GLY A 1 166 ? 10.062 2.777 -4.02 1 98.56 166 GLY A C 1
ATOM 1219 O O . GLY A 1 166 ? 9.445 2.717 -2.953 1 98.56 166 GLY A O 1
ATOM 1220 N N . ALA A 1 167 ? 9.477 2.77 -5.242 1 98.88 167 ALA A N 1
ATOM 1221 C CA . ALA A 1 167 ? 8.047 2.559 -5.414 1 98.88 167 ALA A CA 1
ATOM 1222 C C . ALA A 1 167 ? 7.68 1.089 -5.219 1 98.88 167 ALA A C 1
ATOM 1224 O O . ALA A 1 167 ? 6.504 0.753 -5.039 1 98.88 167 ALA A O 1
ATOM 1225 N N . TYR A 1 168 ? 8.68 0.199 -5.262 1 98.81 168 TYR A N 1
ATOM 1226 C CA . TYR A 1 168 ? 8.484 -1.242 -5.156 1 98.81 168 TYR A CA 1
ATOM 1227 C C . TYR A 1 168 ? 7.949 -1.62 -3.779 1 98.81 168 TYR A C 1
ATOM 1229 O O . TYR A 1 168 ? 6.953 -2.342 -3.668 1 98.81 168 TYR A O 1
ATOM 1237 N N . GLY A 1 169 ? 8.531 -1.068 -2.711 1 98.88 169 GLY A N 1
ATOM 1238 C CA . GLY A 1 169 ? 8.18 -1.377 -1.334 1 98.88 169 GLY A CA 1
ATOM 1239 C C . GLY A 1 169 ? 6.719 -1.114 -1.019 1 98.88 169 GLY A C 1
ATOM 1240 O O . GLY A 1 169 ? 5.969 -2.039 -0.695 1 98.88 169 GLY A O 1
ATOM 1241 N N . PRO A 1 170 ? 6.309 0.106 -1.239 1 98.94 170 PRO A N 1
ATOM 1242 C CA . PRO A 1 170 ? 4.91 0.396 -0.926 1 98.94 170 PRO A CA 1
ATOM 1243 C C . PRO A 1 170 ? 3.934 -0.369 -1.818 1 98.94 170 PRO A C 1
ATOM 1245 O O . PRO A 1 170 ? 2.828 -0.705 -1.386 1 98.94 170 PRO A O 1
ATOM 1248 N N . SER A 1 171 ? 4.238 -0.663 -3.035 1 98.94 171 SER A N 1
ATOM 1249 C CA . SER A 1 171 ? 3.355 -1.446 -3.895 1 98.94 171 SER A CA 1
ATOM 1250 C C . SER A 1 171 ? 3.17 -2.859 -3.354 1 98.94 171 SER A C 1
ATOM 1252 O O . SER A 1 171 ? 2.064 -3.404 -3.395 1 98.94 171 SER A O 1
ATOM 1254 N N . LYS A 1 172 ? 4.277 -3.463 -2.875 1 98.94 172 LYS A N 1
ATOM 1255 C CA . LYS A 1 172 ? 4.191 -4.805 -2.305 1 98.94 172 LYS A CA 1
ATOM 1256 C C . LYS A 1 172 ? 3.471 -4.785 -0.959 1 98.94 172 LYS A C 1
ATOM 1258 O O . LYS A 1 172 ? 2.758 -5.73 -0.616 1 98.94 172 LYS A O 1
ATOM 1263 N N . ALA A 1 173 ? 3.623 -3.693 -0.178 1 98.94 173 ALA A N 1
ATOM 1264 C CA . ALA A 1 173 ? 2.863 -3.555 1.062 1 98.94 173 ALA A CA 1
ATOM 1265 C C . ALA A 1 173 ? 1.362 -3.518 0.785 1 98.94 173 ALA A C 1
ATOM 1267 O O . ALA A 1 173 ? 0.581 -4.172 1.479 1 98.94 173 ALA A O 1
ATOM 1268 N N . ALA A 1 174 ? 0.998 -2.754 -0.212 1 98.94 174 ALA A N 1
ATOM 1269 C CA . ALA A 1 174 ? -0.409 -2.676 -0.6 1 98.94 174 ALA A CA 1
ATOM 1270 C C . ALA A 1 174 ? -0.921 -4.031 -1.081 1 98.94 174 ALA A C 1
ATOM 1272 O O . ALA A 1 174 ? -2.037 -4.434 -0.747 1 98.94 174 ALA A O 1
ATOM 1273 N N . SER A 1 175 ? -0.149 -4.691 -1.839 1 98.94 175 SER A N 1
ATOM 1274 C CA . SER A 1 175 ? -0.5 -6.027 -2.305 1 98.94 175 SER A CA 1
ATOM 1275 C C . SER A 1 175 ? -0.659 -6.996 -1.139 1 98.94 175 SER A C 1
ATOM 1277 O O . SER A 1 175 ? -1.563 -7.832 -1.139 1 98.94 175 SER A O 1
ATOM 1279 N N . ASN A 1 176 ? 0.26 -6.934 -0.145 1 98.94 176 ASN A N 1
ATOM 1280 C CA . ASN A 1 176 ? 0.146 -7.73 1.072 1 98.94 176 ASN A CA 1
ATOM 1281 C C . ASN A 1 176 ? -1.185 -7.484 1.779 1 98.94 176 ASN A C 1
ATOM 1283 O O . ASN A 1 176 ? -1.83 -8.43 2.24 1 98.94 176 ASN A O 1
ATOM 1287 N N . TRP A 1 177 ? -1.578 -6.23 1.841 1 99 177 TRP A N 1
ATOM 1288 C CA . TRP A 1 177 ? -2.844 -5.883 2.477 1 99 177 TRP A CA 1
ATOM 1289 C C . TRP A 1 177 ? -4.012 -6.574 1.781 1 99 177 TRP A C 1
ATOM 1291 O O . TRP A 1 177 ? -4.852 -7.195 2.434 1 99 177 TRP A O 1
ATOM 1301 N N . LEU A 1 178 ? -4.039 -6.484 0.492 1 99 178 LEU A N 1
ATOM 1302 C CA . LEU A 1 178 ? -5.129 -7.066 -0.288 1 99 178 LEU A CA 1
ATOM 1303 C C . LEU A 1 178 ? -5.137 -8.586 -0.152 1 99 178 LEU A C 1
ATOM 1305 O O . LEU A 1 178 ? -6.207 -9.203 -0.09 1 99 178 LEU A O 1
ATOM 1309 N N . THR A 1 179 ? -3.969 -9.164 -0.129 1 98.94 179 THR A N 1
ATOM 1310 C CA . THR A 1 179 ? -3.869 -10.609 0.012 1 98.94 179 THR A CA 1
ATOM 1311 C C . THR A 1 179 ? -4.496 -11.07 1.325 1 98.94 179 THR A C 1
ATOM 1313 O O . THR A 1 179 ? -5.27 -12.031 1.347 1 98.94 179 THR A O 1
ATOM 1316 N N . LYS A 1 180 ? -4.168 -10.383 2.385 1 98.94 180 LYS A N 1
ATOM 1317 C CA . LYS A 1 180 ? -4.758 -10.742 3.67 1 98.94 180 LYS A CA 1
ATOM 1318 C C . LYS A 1 180 ? -6.27 -10.523 3.662 1 98.94 180 LYS A C 1
ATOM 1320 O O . LYS A 1 180 ? -7.02 -11.328 4.219 1 98.94 180 LYS A O 1
ATOM 1325 N N . ALA A 1 181 ? -6.684 -9.422 3.064 1 98.94 181 ALA A N 1
ATOM 1326 C CA . ALA A 1 181 ? -8.117 -9.164 2.965 1 98.94 181 ALA A CA 1
ATOM 1327 C C . ALA A 1 181 ? -8.836 -10.305 2.252 1 98.94 181 ALA A C 1
ATOM 1329 O O . ALA A 1 181 ? -9.906 -10.734 2.68 1 98.94 181 ALA A O 1
ATOM 1330 N N . LEU A 1 182 ? -8.273 -10.75 1.147 1 98.94 182 LEU A N 1
ATOM 1331 C CA . LEU A 1 182 ? -8.867 -11.859 0.404 1 98.94 182 LEU A CA 1
ATOM 1332 C C . LEU A 1 182 ? -8.984 -13.102 1.278 1 98.94 182 LEU A C 1
ATOM 1334 O O . LEU A 1 182 ? -9.992 -13.805 1.23 1 98.94 182 LEU A O 1
ATOM 1338 N N . HIS A 1 183 ? -7.949 -13.391 2.023 1 98.81 183 HIS A N 1
ATOM 1339 C CA . HIS A 1 183 ? -7.996 -14.5 2.967 1 98.81 183 HIS A CA 1
ATOM 1340 C C . HIS A 1 183 ? -9.188 -14.375 3.91 1 98.81 183 HIS A C 1
ATOM 1342 O O . HIS A 1 183 ? -9.977 -15.312 4.051 1 98.81 183 HIS A O 1
ATOM 1348 N N . ALA A 1 184 ? -9.297 -13.203 4.566 1 98.69 184 ALA A N 1
ATOM 1349 C CA . ALA A 1 184 ? -10.312 -13.008 5.598 1 98.69 184 ALA A CA 1
ATOM 1350 C C . ALA A 1 184 ? -11.719 -13.031 4.992 1 98.69 184 ALA A C 1
ATOM 1352 O O . ALA A 1 184 ? -12.625 -13.656 5.539 1 98.69 184 ALA A O 1
ATOM 1353 N N . GLU A 1 185 ? -11.883 -12.453 3.855 1 98.56 185 GLU A N 1
ATOM 1354 C CA . GLU A 1 185 ? -13.195 -12.219 3.264 1 98.56 185 GLU A CA 1
ATOM 1355 C C . GLU A 1 185 ? -13.719 -13.469 2.559 1 98.56 185 GLU A C 1
ATOM 1357 O O . GLU A 1 185 ? -14.906 -13.562 2.248 1 98.56 185 GLU A O 1
ATOM 1362 N N . ASN A 1 186 ? -12.867 -14.406 2.287 1 98.19 186 ASN A N 1
ATOM 1363 C CA . ASN A 1 186 ? -13.281 -15.617 1.587 1 98.19 186 ASN A CA 1
ATOM 1364 C C . ASN A 1 186 ? -13.062 -16.859 2.441 1 98.19 186 ASN A C 1
ATOM 1366 O O . ASN A 1 186 ? -12.812 -17.938 1.913 1 98.19 186 ASN A O 1
ATOM 1370 N N . ALA A 1 187 ? -13.094 -16.688 3.703 1 97.38 187 ALA A N 1
ATOM 1371 C CA . ALA A 1 187 ? -12.93 -17.781 4.641 1 97.38 187 ALA A CA 1
ATOM 1372 C C . ALA A 1 187 ? -14.023 -18.828 4.453 1 97.38 187 ALA A C 1
ATOM 1374 O O . ALA A 1 187 ? -13.758 -20.031 4.523 1 97.38 187 ALA A O 1
ATOM 1375 N N . ALA A 1 188 ? -15.219 -18.406 4.16 1 96.81 188 ALA A N 1
ATOM 1376 C CA . ALA A 1 188 ? -16.359 -19.297 4.023 1 96.81 188 ALA A CA 1
ATOM 1377 C C . ALA A 1 188 ? -16.203 -20.219 2.811 1 96.81 188 ALA A C 1
ATOM 1379 O O . ALA A 1 188 ? -16.703 -21.344 2.801 1 96.81 188 ALA A O 1
ATOM 1380 N N . ASP A 1 189 ? -15.43 -19.719 1.875 1 96.81 189 ASP A N 1
ATOM 1381 C CA . ASP A 1 189 ? -15.242 -20.484 0.649 1 96.81 189 ASP A CA 1
ATOM 1382 C C . ASP A 1 189 ? -13.953 -21.312 0.714 1 96.81 189 ASP A C 1
ATOM 1384 O O . ASP A 1 189 ? -13.57 -21.953 -0.267 1 96.81 189 ASP A O 1
ATOM 1388 N N . GLY A 1 190 ? -13.219 -21.203 1.808 1 97.5 190 GLY A N 1
ATOM 1389 C CA . GLY A 1 190 ? -12.07 -22.062 2.053 1 97.5 190 GLY A CA 1
ATOM 1390 C C . GLY A 1 190 ? -10.812 -21.578 1.354 1 97.5 190 GLY A C 1
ATOM 1391 O O . GLY A 1 190 ? -9.82 -22.312 1.276 1 97.5 190 GLY A O 1
ATOM 1392 N N . LEU A 1 191 ? -10.82 -20.391 0.902 1 98.69 191 LEU A N 1
ATOM 1393 C CA . LEU A 1 191 ? -9.672 -19.875 0.164 1 98.69 191 LEU A CA 1
ATOM 1394 C C . LEU A 1 191 ? -8.422 -19.859 1.042 1 98.69 191 LEU A C 1
ATOM 1396 O O . LEU A 1 191 ? -8.469 -19.391 2.184 1 98.69 191 LEU A O 1
ATOM 1400 N N . VAL A 1 192 ? -7.332 -20.453 0.58 1 98.88 192 VAL A N 1
ATOM 1401 C CA . VAL A 1 192 ? -5.996 -20.266 1.139 1 98.88 192 VAL A CA 1
ATOM 1402 C C . VAL A 1 192 ? -5.25 -19.188 0.354 1 98.88 192 VAL A C 1
ATOM 1404 O O . VAL A 1 192 ? -4.887 -19.391 -0.807 1 98.88 192 VAL A O 1
ATOM 1407 N N . ALA A 1 193 ? -5.109 -18.016 0.905 1 98.94 193 ALA A N 1
ATOM 1408 C CA . ALA A 1 193 ? -4.441 -16.891 0.267 1 98.94 193 ALA A CA 1
ATOM 1409 C C . ALA A 1 193 ? -3.287 -16.375 1.122 1 98.94 193 ALA A C 1
ATOM 1411 O O . ALA A 1 193 ? -3.449 -16.141 2.324 1 98.94 193 ALA A O 1
ATOM 1412 N N . PHE A 1 194 ? -2.137 -16.219 0.526 1 98.94 194 PHE A N 1
ATOM 1413 C CA . PHE A 1 194 ? -0.988 -15.766 1.303 1 98.94 194 PHE A CA 1
ATOM 1414 C C . PHE A 1 194 ? -0 -15.016 0.418 1 98.94 194 PHE A C 1
ATOM 1416 O O . PHE A 1 194 ? -0.008 -15.172 -0.804 1 98.94 194 PHE A O 1
ATOM 1423 N N . ALA A 1 195 ? 0.717 -14.125 1.05 1 98.94 195 ALA A N 1
ATOM 1424 C CA . ALA A 1 195 ? 1.838 -13.438 0.417 1 98.94 195 ALA A CA 1
ATOM 1425 C C . ALA A 1 195 ? 3.121 -14.25 0.533 1 98.94 195 ALA A C 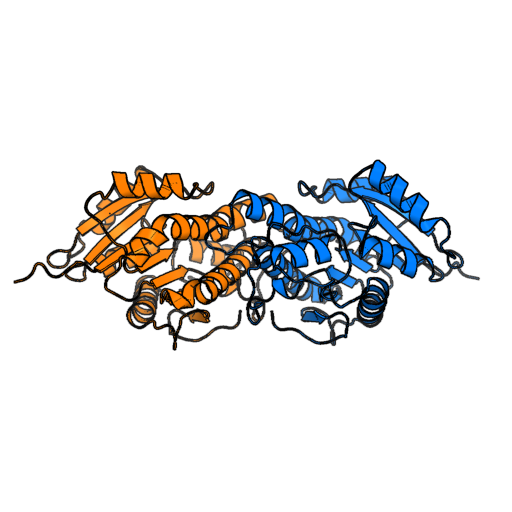1
ATOM 1427 O O . ALA A 1 195 ? 3.508 -14.656 1.631 1 98.94 195 ALA A O 1
ATOM 1428 N N . LEU A 1 196 ? 3.795 -14.508 -0.567 1 98.94 196 LEU A N 1
ATOM 1429 C CA . LEU A 1 196 ? 4.938 -15.414 -0.604 1 98.94 196 LEU A CA 1
ATOM 1430 C C . LEU A 1 196 ? 6.203 -14.68 -1.03 1 98.94 196 LEU A C 1
ATOM 1432 O O . LEU A 1 196 ? 6.258 -14.109 -2.123 1 98.94 196 LEU A O 1
ATOM 1436 N N . HIS A 1 197 ? 7.168 -14.617 -0.17 1 98.94 197 HIS A N 1
ATOM 1437 C CA . HIS A 1 197 ? 8.477 -14.055 -0.468 1 98.94 197 HIS A CA 1
ATOM 1438 C C . HIS A 1 197 ? 9.414 -15.109 -1.044 1 98.94 197 HIS A C 1
ATOM 1440 O O . HIS A 1 197 ? 9.797 -16.047 -0.349 1 98.94 197 HIS A O 1
ATOM 1446 N N . PRO A 1 198 ? 9.82 -14.977 -2.221 1 98.81 198 PRO A N 1
ATOM 1447 C CA . PRO A 1 198 ? 10.586 -16.016 -2.9 1 98.81 198 PRO A CA 1
ATOM 1448 C C . PRO A 1 198 ? 12.062 -16 -2.518 1 98.81 198 PRO A C 1
ATOM 1450 O O . PRO A 1 198 ? 12.812 -16.906 -2.9 1 98.81 198 PRO A O 1
ATOM 1453 N N . GLY A 1 199 ? 12.469 -14.992 -1.696 1 98.62 199 GLY A N 1
ATOM 1454 C CA . GLY A 1 199 ? 13.883 -14.719 -1.497 1 98.62 199 GLY A CA 1
ATOM 1455 C C . GLY A 1 199 ? 14.43 -13.68 -2.461 1 98.62 199 GLY A C 1
ATOM 1456 O O . GLY A 1 199 ? 13.688 -13.133 -3.277 1 98.62 199 GLY A O 1
ATOM 1457 N N . TRP A 1 200 ? 15.68 -13.25 -2.215 1 98.31 200 TRP A N 1
ATOM 1458 C CA . TRP A 1 200 ? 16.406 -12.422 -3.182 1 98.31 200 TRP A CA 1
ATOM 1459 C C . TRP A 1 200 ? 17.109 -13.297 -4.219 1 98.31 200 TRP A C 1
ATOM 1461 O O . TRP A 1 200 ? 18.203 -13.805 -3.965 1 98.31 200 TRP A O 1
ATOM 1471 N N . VAL A 1 201 ? 16.453 -13.406 -5.398 1 98.69 201 VAL A N 1
ATOM 1472 C CA . VAL A 1 201 ? 16.719 -14.516 -6.312 1 98.69 201 VAL A CA 1
ATOM 1473 C C . VAL A 1 201 ? 17.547 -14.016 -7.492 1 98.69 201 VAL A C 1
ATOM 1475 O O . VAL A 1 201 ? 17.391 -12.875 -7.934 1 98.69 201 VAL A O 1
ATOM 1478 N N . GLN A 1 202 ? 18.328 -14.93 -8.031 1 98.25 202 GLN A N 1
ATOM 1479 C CA . GLN A 1 202 ? 19.172 -14.656 -9.195 1 98.25 202 GLN A CA 1
ATOM 1480 C C . GLN A 1 202 ? 18.344 -14.602 -10.469 1 98.25 202 GLN A C 1
ATOM 1482 O O . GLN A 1 202 ? 18.484 -15.453 -11.344 1 98.25 202 GLN A O 1
ATOM 1487 N N . THR A 1 203 ? 17.531 -13.617 -10.594 1 97.94 203 THR A N 1
ATOM 1488 C CA . THR A 1 203 ? 16.75 -13.273 -11.773 1 97.94 203 THR A CA 1
ATOM 1489 C C . THR A 1 203 ? 17.125 -11.891 -12.289 1 97.94 203 THR A C 1
ATOM 1491 O O . THR A 1 203 ? 17.891 -11.172 -11.648 1 97.94 203 THR A O 1
ATOM 1494 N N . ARG A 1 204 ? 16.625 -11.531 -13.469 1 96.38 204 ARG A N 1
ATOM 1495 C CA . ARG A 1 204 ? 16.844 -10.188 -13.984 1 96.38 204 ARG A CA 1
ATOM 1496 C C . ARG A 1 204 ? 16.406 -9.133 -12.969 1 96.38 204 ARG A C 1
ATOM 1498 O O . ARG A 1 204 ? 17.125 -8.156 -12.742 1 96.38 204 ARG A O 1
ATOM 1505 N N . ALA A 1 205 ? 15.25 -9.328 -12.344 1 96.25 205 ALA A N 1
ATOM 1506 C CA . ALA A 1 205 ? 14.75 -8.406 -11.336 1 96.25 205 ALA A CA 1
ATOM 1507 C C . ALA A 1 205 ? 15.68 -8.367 -10.125 1 96.25 205 ALA A C 1
ATOM 1509 O O . ALA A 1 205 ? 15.984 -7.289 -9.602 1 96.25 205 ALA A O 1
ATOM 1510 N N . GLY A 1 206 ? 16.078 -9.594 -9.633 1 97.56 206 GLY A N 1
ATOM 1511 C CA . GLY A 1 206 ? 17 -9.648 -8.516 1 97.56 206 GLY A CA 1
ATOM 1512 C C . GLY A 1 206 ? 18.328 -8.945 -8.789 1 97.56 206 GLY A C 1
ATOM 1513 O O . GLY A 1 206 ? 18.844 -8.227 -7.934 1 97.56 206 GLY A O 1
ATOM 1514 N N . ASP A 1 207 ? 18.812 -9.109 -10 1 97.44 207 ASP A N 1
ATOM 1515 C CA . ASP A 1 207 ? 20.062 -8.469 -10.406 1 97.44 207 ASP A CA 1
ATOM 1516 C C . ASP A 1 207 ? 19.906 -6.957 -10.516 1 97.44 207 ASP A C 1
ATOM 1518 O O . ASP A 1 207 ? 20.812 -6.199 -10.172 1 97.44 207 ASP A O 1
ATOM 1522 N N . PHE A 1 208 ? 18.844 -6.586 -11.062 1 97.56 208 PHE A N 1
ATOM 1523 C CA . PHE A 1 208 ? 18.547 -5.164 -11.156 1 97.56 208 PHE A CA 1
ATOM 1524 C C . PHE A 1 208 ? 18.578 -4.508 -9.781 1 97.56 208 PHE A C 1
ATOM 1526 O O . PHE A 1 208 ? 19.203 -3.461 -9.609 1 97.56 208 PHE A O 1
ATOM 1533 N N . VAL A 1 209 ? 17.953 -5.141 -8.781 1 97.5 209 VAL A N 1
ATOM 1534 C CA . VAL A 1 209 ? 17.891 -4.613 -7.422 1 97.5 209 VAL A CA 1
ATOM 1535 C C . VAL A 1 209 ? 19.297 -4.594 -6.812 1 97.5 209 VAL A C 1
ATOM 1537 O O . VAL A 1 209 ? 19.656 -3.643 -6.125 1 97.5 209 VAL A O 1
ATOM 1540 N N . ALA A 1 210 ? 20.031 -5.641 -7.059 1 97.56 210 ALA A N 1
ATOM 1541 C CA . ALA A 1 210 ? 21.422 -5.676 -6.586 1 97.56 210 ALA A CA 1
ATOM 1542 C C . ALA A 1 210 ? 22.203 -4.477 -7.105 1 97.56 210 ALA A C 1
ATOM 1544 O O . ALA A 1 210 ? 22.953 -3.842 -6.352 1 97.56 210 ALA A O 1
ATOM 1545 N N . LYS A 1 211 ? 22.031 -4.211 -8.375 1 97.62 211 LYS A N 1
ATOM 1546 C CA . LYS A 1 211 ? 22.703 -3.066 -8.977 1 97.62 211 LYS A CA 1
ATOM 1547 C C . LYS A 1 211 ? 22.234 -1.757 -8.352 1 97.62 211 LYS A C 1
ATOM 1549 O O . LYS A 1 211 ? 23.047 -0.888 -8.039 1 97.62 211 LYS A O 1
ATOM 1554 N N . GLU A 1 212 ? 20.953 -1.621 -8.195 1 97.69 212 GLU A N 1
ATOM 1555 C CA . GLU A 1 212 ? 20.391 -0.423 -7.59 1 97.69 212 GLU A CA 1
ATOM 1556 C C . GLU A 1 212 ? 20.953 -0.187 -6.195 1 97.69 212 GLU A C 1
ATOM 1558 O O . GLU A 1 212 ? 21.172 0.958 -5.789 1 97.69 212 GLU A O 1
ATOM 1563 N N . TRP A 1 213 ? 21.219 -1.302 -5.465 1 97.69 213 TRP A N 1
ATOM 1564 C CA . TRP A 1 213 ? 21.672 -1.214 -4.086 1 97.69 213 TRP A CA 1
ATOM 1565 C C . TRP A 1 213 ? 23.203 -1.188 -4.02 1 97.69 213 TRP A C 1
ATOM 1567 O O . TRP A 1 213 ? 23.781 -1.134 -2.932 1 97.69 213 TRP A O 1
ATOM 1577 N N . GLY A 1 214 ? 23.844 -1.283 -5.137 1 96.94 214 GLY A N 1
ATOM 1578 C CA . GLY A 1 214 ? 25.297 -1.307 -5.168 1 96.94 214 GLY A CA 1
ATOM 1579 C C . GLY A 1 214 ? 25.891 -2.566 -4.566 1 96.94 214 GLY A C 1
ATOM 1580 O O . GLY A 1 214 ? 27 -2.543 -4.027 1 96.94 214 GLY A O 1
ATOM 1581 N N . TYR A 1 215 ? 25.125 -3.613 -4.633 1 95.88 215 TYR A N 1
ATOM 1582 C CA . TYR A 1 215 ? 25.594 -4.902 -4.145 1 95.88 215 TYR A CA 1
ATOM 1583 C C . TYR A 1 215 ? 26.547 -5.551 -5.145 1 95.88 215 TYR A C 1
ATOM 1585 O O . TYR A 1 215 ? 26.188 -5.754 -6.309 1 95.88 215 TYR A O 1
ATOM 1593 N N . PRO A 1 216 ? 27.781 -5.855 -4.855 1 94 216 PRO A N 1
ATOM 1594 C CA . PRO A 1 216 ? 28.781 -6.328 -5.809 1 94 216 PRO A CA 1
ATOM 1595 C C . PRO A 1 216 ? 28.516 -7.758 -6.277 1 94 216 PRO A C 1
ATOM 1597 O O . PRO A 1 216 ? 28.953 -8.141 -7.367 1 94 216 PRO A O 1
ATOM 1600 N N . GLY A 1 217 ? 27.781 -8.539 -5.637 1 93.06 217 GLY A N 1
ATOM 1601 C CA . GLY A 1 217 ? 27.531 -9.914 -6.02 1 93.06 217 GLY A CA 1
ATOM 1602 C C . GLY A 1 217 ? 26.125 -10.141 -6.543 1 93.06 217 GLY A C 1
ATOM 1603 O O . GLY A 1 217 ? 25.406 -9.188 -6.844 1 93.06 217 GLY A O 1
ATOM 1604 N N . SER A 1 218 ? 25.891 -11.422 -6.879 1 95.06 218 SER A N 1
ATOM 1605 C CA . SER A 1 218 ? 24.531 -11.82 -7.246 1 95.06 218 SER A CA 1
ATOM 1606 C C . SER A 1 218 ? 23.688 -12.102 -6.008 1 95.06 218 SER A C 1
ATOM 1608 O O . SER A 1 218 ? 24.219 -12.398 -4.938 1 95.06 218 SER A O 1
ATOM 1610 N N . PRO A 1 219 ? 22.375 -11.906 -6.27 1 97.31 219 PRO A N 1
ATOM 1611 C CA . PRO A 1 219 ? 21.5 -12.336 -5.164 1 97.31 219 PRO A CA 1
ATOM 1612 C C . PRO A 1 219 ? 21.828 -13.742 -4.668 1 97.31 219 PRO A C 1
ATOM 1614 O O . PRO A 1 219 ? 22.359 -14.562 -5.43 1 97.31 219 PRO A O 1
ATOM 1617 N N . PRO A 1 220 ? 21.516 -14.031 -3.469 1 97.56 220 PRO A N 1
ATOM 1618 C CA . PRO A 1 220 ? 22.031 -15.25 -2.838 1 97.56 220 PRO A CA 1
ATOM 1619 C C . PRO A 1 220 ? 21.203 -16.484 -3.201 1 97.56 220 PRO A C 1
ATOM 1621 O O . PRO A 1 220 ? 21.656 -17.609 -2.992 1 97.56 220 PRO A O 1
ATOM 1624 N N . VAL A 1 221 ? 20 -16.391 -3.635 1 98.62 221 VAL A N 1
ATOM 1625 C CA . VAL A 1 221 ? 19.125 -17.531 -3.855 1 98.62 221 VAL A CA 1
ATOM 1626 C C . VAL A 1 221 ? 19.062 -17.859 -5.348 1 98.62 221 VAL A C 1
ATOM 1628 O O . VAL A 1 221 ? 18.875 -16.969 -6.172 1 98.62 221 VAL A O 1
ATOM 1631 N N . THR A 1 222 ? 19.297 -19.094 -5.738 1 98.69 222 THR A N 1
ATOM 1632 C CA . THR A 1 222 ? 19.125 -19.5 -7.129 1 98.69 222 THR A CA 1
ATOM 1633 C C . THR A 1 222 ? 17.656 -19.625 -7.492 1 98.69 222 THR A C 1
ATOM 1635 O O . THR A 1 222 ? 16.812 -19.781 -6.609 1 98.69 222 THR A O 1
ATOM 1638 N N . VAL A 1 223 ? 17.359 -19.578 -8.766 1 98.69 223 VAL A N 1
ATOM 1639 C CA . VAL A 1 223 ? 15.992 -19.766 -9.219 1 98.69 223 VAL A CA 1
ATOM 1640 C C . VAL A 1 223 ? 15.5 -21.141 -8.797 1 98.69 223 VAL A C 1
ATOM 1642 O O . VAL A 1 223 ? 14.375 -21.281 -8.305 1 98.69 223 VAL A O 1
ATOM 1645 N N . GLU A 1 224 ? 16.312 -22.156 -8.953 1 98.56 224 GLU A N 1
ATOM 1646 C CA . GLU A 1 224 ? 15.961 -23.531 -8.617 1 98.56 224 GLU A CA 1
ATOM 1647 C C . GLU A 1 224 ? 15.602 -23.672 -7.141 1 98.56 224 GLU A C 1
ATOM 1649 O O . GLU A 1 224 ? 14.586 -24.266 -6.797 1 98.56 224 GLU A O 1
ATOM 1654 N N . ASP A 1 225 ? 16.422 -23.078 -6.301 1 98.81 225 ASP A N 1
ATOM 1655 C CA . ASP A 1 225 ? 16.188 -23.156 -4.863 1 98.81 225 ASP A CA 1
ATOM 1656 C C . ASP A 1 225 ? 14.906 -22.422 -4.473 1 98.81 225 ASP A C 1
ATOM 1658 O O . ASP A 1 225 ? 14.148 -22.891 -3.625 1 98.81 225 ASP A O 1
ATOM 1662 N N . SER A 1 226 ? 14.711 -21.281 -5.043 1 98.88 226 SER A N 1
ATOM 1663 C CA . SER A 1 226 ? 13.508 -20.5 -4.75 1 98.88 226 SER A CA 1
ATOM 1664 C C . SER A 1 226 ? 12.25 -21.25 -5.172 1 98.88 226 SER A C 1
ATOM 1666 O O . SER A 1 226 ? 11.305 -21.375 -4.391 1 98.88 226 SER A O 1
ATOM 1668 N N . VAL A 1 227 ? 12.266 -21.766 -6.371 1 98.88 227 VAL A N 1
ATOM 1669 C CA . VAL A 1 227 ? 11.102 -22.453 -6.926 1 98.88 227 VAL A CA 1
ATOM 1670 C C . VAL A 1 227 ? 10.781 -23.688 -6.078 1 98.88 227 VAL A C 1
ATOM 1672 O O . VAL A 1 227 ? 9.617 -23.953 -5.766 1 98.88 227 VAL A O 1
ATOM 1675 N N . LYS A 1 228 ? 11.812 -24.438 -5.738 1 98.81 228 LYS A N 1
ATOM 1676 C CA . LYS A 1 228 ? 11.617 -25.594 -4.867 1 98.81 228 LYS A CA 1
ATOM 1677 C C . LYS A 1 228 ? 10.953 -25.188 -3.553 1 98.81 228 LYS A C 1
ATOM 1679 O O . LYS A 1 228 ? 9.992 -25.828 -3.111 1 98.81 228 LYS A O 1
ATOM 1684 N N . GLY A 1 229 ? 11.5 -24.141 -2.92 1 98.94 229 GLY A N 1
ATOM 1685 C CA . GLY A 1 229 ? 10.93 -23.641 -1.677 1 98.94 229 GLY A CA 1
ATOM 1686 C C . GLY A 1 229 ? 9.5 -23.156 -1.83 1 98.94 229 GLY A C 1
ATOM 1687 O O . GLY A 1 229 ? 8.633 -23.5 -1.035 1 98.94 229 GLY A O 1
ATOM 1688 N N . MET A 1 230 ? 9.234 -22.375 -2.848 1 98.94 230 MET A N 1
ATOM 1689 C CA . MET A 1 230 ? 7.906 -21.812 -3.088 1 98.94 230 MET A CA 1
ATOM 1690 C C . MET A 1 230 ? 6.879 -22.922 -3.293 1 98.94 230 MET A C 1
ATOM 1692 O O . MET A 1 230 ? 5.801 -22.891 -2.701 1 98.94 230 MET A O 1
ATOM 1696 N N . LEU A 1 231 ? 7.195 -23.906 -4.148 1 98.94 231 LEU A N 1
ATOM 1697 C CA . LEU A 1 231 ? 6.262 -25 -4.398 1 98.94 231 LEU A CA 1
ATOM 1698 C C . LEU A 1 231 ? 6.047 -25.828 -3.135 1 98.94 231 LEU A C 1
ATOM 1700 O O . LEU A 1 231 ? 4.949 -26.344 -2.904 1 98.94 231 LEU A O 1
ATOM 1704 N N . GLY A 1 232 ? 7.133 -25.969 -2.344 1 98.88 232 GLY A N 1
ATOM 1705 C CA . GLY A 1 232 ? 6.949 -26.609 -1.054 1 98.88 232 GLY A CA 1
ATOM 1706 C C . GLY A 1 232 ? 5.922 -25.922 -0.18 1 98.88 232 GLY A C 1
ATOM 1707 O O . GLY A 1 232 ? 5.055 -26.578 0.407 1 98.88 232 GLY A O 1
ATOM 1708 N N . VAL A 1 233 ? 6.012 -24.609 -0.07 1 98.94 233 VAL A N 1
ATOM 1709 C CA . VAL A 1 233 ? 5.062 -23.828 0.718 1 98.94 233 VAL A CA 1
ATOM 1710 C C . VAL A 1 233 ? 3.666 -23.969 0.116 1 98.94 233 VAL A C 1
ATOM 1712 O O . VAL A 1 233 ? 2.697 -24.219 0.831 1 98.94 233 VAL A O 1
ATOM 1715 N N . ILE A 1 234 ? 3.537 -23.844 -1.188 1 98.88 234 ILE A N 1
ATOM 1716 C CA . ILE A 1 234 ? 2.252 -23.844 -1.877 1 98.88 234 ILE A CA 1
ATOM 1717 C C . ILE A 1 234 ? 1.59 -25.219 -1.708 1 98.88 234 ILE A C 1
ATOM 1719 O O . ILE A 1 234 ? 0.404 -25.297 -1.379 1 98.88 234 ILE A O 1
ATOM 1723 N N . ASP A 1 235 ? 2.34 -26.297 -1.891 1 98.62 235 ASP A N 1
ATOM 1724 C CA . ASP A 1 235 ? 1.798 -27.641 -1.832 1 98.62 235 ASP A CA 1
ATOM 1725 C C . ASP A 1 235 ? 1.256 -27.953 -0.439 1 98.62 235 ASP A C 1
ATOM 1727 O O . ASP A 1 235 ? 0.265 -28.672 -0.302 1 98.62 235 ASP A O 1
ATOM 1731 N N . ASN A 1 236 ? 1.854 -27.359 0.522 1 98.44 236 ASN A N 1
ATOM 1732 C CA . ASN A 1 236 ? 1.497 -27.719 1.89 1 98.44 236 ASN A CA 1
ATOM 1733 C C . ASN A 1 236 ? 0.657 -26.641 2.557 1 98.44 236 ASN A C 1
ATOM 1735 O O . ASN A 1 236 ? 0.334 -26.734 3.742 1 98.44 236 ASN A O 1
ATOM 1739 N N . ALA A 1 237 ? 0.267 -25.672 1.858 1 98.69 237 ALA A N 1
ATOM 1740 C CA . ALA A 1 237 ? -0.435 -24.531 2.426 1 98.69 237 ALA A CA 1
ATOM 1741 C C . ALA A 1 237 ? -1.846 -24.906 2.865 1 98.69 237 ALA A C 1
ATOM 1743 O O . ALA A 1 237 ? -2.582 -25.562 2.119 1 98.69 237 ALA A O 1
ATOM 1744 N N . THR A 1 238 ? -2.172 -24.516 4.059 1 98.5 238 THR A N 1
ATOM 1745 C CA . THR A 1 238 ? -3.521 -24.625 4.602 1 98.5 238 THR A CA 1
ATOM 1746 C C . THR A 1 238 ? -3.975 -23.297 5.191 1 98.5 238 THR A C 1
ATOM 1748 O O . THR A 1 238 ? -3.186 -22.359 5.297 1 98.5 238 THR A O 1
ATOM 1751 N N . ARG A 1 239 ? -5.219 -23.188 5.523 1 97.75 239 ARG A N 1
ATOM 1752 C CA . ARG A 1 239 ? -5.73 -21.969 6.152 1 97.75 239 ARG A CA 1
ATOM 1753 C C . ARG A 1 239 ? -5.102 -21.766 7.523 1 97.75 239 ARG A C 1
ATOM 1755 O O . ARG A 1 239 ? -4.934 -20.625 7.969 1 97.75 239 ARG A O 1
ATOM 1762 N N . GLU A 1 240 ? -4.68 -22.875 8.172 1 97.06 240 GLU A N 1
ATOM 1763 C CA . GLU A 1 240 ? -4.145 -22.828 9.523 1 97.06 240 GLU A CA 1
ATOM 1764 C C . GLU A 1 240 ? -2.672 -22.422 9.523 1 97.06 240 GLU A C 1
ATOM 1766 O O . GLU A 1 240 ? -2.246 -21.609 10.336 1 97.06 240 GLU A O 1
ATOM 1771 N N . ASN A 1 241 ? -1.891 -22.828 8.57 1 97.62 241 ASN A N 1
ATOM 1772 C CA . ASN A 1 241 ? -0.445 -22.672 8.695 1 97.62 241 ASN A CA 1
ATOM 1773 C C . ASN A 1 241 ? 0.06 -21.469 7.906 1 97.62 241 ASN A C 1
ATOM 1775 O O . ASN A 1 241 ? 0.986 -20.781 8.336 1 97.62 241 ASN A O 1
ATOM 1779 N N . VAL A 1 242 ? -0.588 -21.156 6.66 1 97.5 242 VAL A N 1
ATOM 1780 C CA . VAL A 1 242 ? 0.067 -20.172 5.797 1 97.5 242 VAL A CA 1
ATOM 1781 C C . VAL A 1 242 ? -0.927 -19.094 5.406 1 97.5 242 VAL A C 1
ATOM 1783 O O . VAL A 1 242 ? -0.534 -17.953 5.113 1 97.5 242 VAL A O 1
ATOM 1786 N N . SER A 1 243 ? -2.229 -19.406 5.332 1 98.62 243 SER A N 1
ATOM 1787 C CA . SER A 1 243 ? -3.207 -18.469 4.777 1 98.62 243 SER A CA 1
ATOM 1788 C C . SER A 1 243 ? -3.295 -17.203 5.609 1 98.62 243 SER A C 1
ATOM 1790 O O . SER A 1 243 ? -3.209 -17.25 6.84 1 98.62 243 SER A O 1
ATOM 1792 N N . GLY A 1 244 ? -3.373 -16.062 4.949 1 98.75 244 GLY A N 1
ATOM 1793 C CA . GLY A 1 244 ? -3.492 -14.773 5.621 1 98.75 244 GLY A CA 1
ATOM 1794 C C . GLY A 1 244 ? -2.182 -14.273 6.203 1 98.75 244 GLY A C 1
ATOM 1795 O O . GLY A 1 244 ? -2.166 -13.344 7.008 1 98.75 244 GLY A O 1
ATOM 1796 N N . LYS A 1 245 ? -1.085 -14.953 5.848 1 98.81 245 LYS A N 1
ATOM 1797 C CA . LYS A 1 245 ? 0.208 -14.594 6.422 1 98.81 245 LYS A CA 1
ATOM 1798 C C . LYS A 1 245 ? 1.196 -14.172 5.34 1 98.81 245 LYS A C 1
ATOM 1800 O O . LYS A 1 245 ? 0.903 -14.281 4.148 1 98.81 245 LYS A O 1
ATOM 1805 N N . PHE A 1 246 ? 2.197 -13.547 5.75 1 98.88 246 PHE A N 1
ATOM 1806 C CA . PHE A 1 246 ? 3.385 -13.242 4.961 1 98.88 246 PHE A CA 1
ATOM 1807 C C . PHE A 1 246 ? 4.465 -14.289 5.184 1 98.88 246 PHE A C 1
ATOM 1809 O O . PHE A 1 246 ? 5.043 -14.375 6.27 1 98.88 246 PHE A O 1
ATOM 1816 N N . ILE A 1 247 ? 4.75 -15.094 4.102 1 98.81 247 ILE A N 1
ATOM 1817 C CA . ILE A 1 247 ? 5.539 -16.297 4.301 1 98.81 247 ILE A CA 1
ATOM 1818 C C . ILE A 1 247 ? 6.734 -16.297 3.352 1 98.81 247 ILE A C 1
ATOM 1820 O O . ILE A 1 247 ? 6.605 -15.93 2.182 1 98.81 247 ILE A O 1
ATOM 1824 N N . SER A 1 248 ? 7.883 -16.75 3.834 1 98.81 248 SER A N 1
ATOM 1825 C CA . SER A 1 248 ? 9.055 -16.875 2.979 1 98.81 248 SER A CA 1
ATOM 1826 C C . SER A 1 248 ? 9.078 -18.219 2.252 1 98.81 248 SER A C 1
ATOM 1828 O O . SER A 1 248 ? 8.352 -19.141 2.623 1 98.81 248 SER A O 1
ATOM 1830 N N . LEU A 1 249 ? 9.953 -18.344 1.302 1 98.62 249 LEU A N 1
ATOM 1831 C CA . LEU A 1 249 ? 10.125 -19.578 0.539 1 98.62 249 LEU A CA 1
ATOM 1832 C C . LEU A 1 249 ? 10.516 -20.734 1.455 1 98.62 249 LEU A C 1
ATOM 1834 O O . LEU A 1 249 ? 10.359 -21.891 1.088 1 98.62 249 LEU A O 1
ATOM 1838 N N . THR A 1 250 ? 11.023 -20.438 2.66 1 98.25 250 THR A N 1
ATOM 1839 C CA . THR A 1 250 ? 11.445 -21.469 3.594 1 98.25 250 THR A CA 1
ATOM 1840 C C . THR A 1 250 ? 10.328 -21.812 4.57 1 98.25 250 THR A C 1
ATOM 1842 O O . THR A 1 250 ? 10.5 -22.656 5.453 1 98.25 250 THR A O 1
ATOM 1845 N N . GLY A 1 251 ? 9.258 -21.125 4.496 1 98.19 251 GLY A N 1
ATOM 1846 C CA . GLY A 1 251 ? 8.125 -21.391 5.363 1 98.19 251 GLY A CA 1
ATOM 1847 C C . GLY A 1 251 ? 8.109 -20.516 6.602 1 98.19 251 GLY A C 1
ATOM 1848 O O . GLY A 1 251 ? 7.227 -20.656 7.453 1 98.19 251 GLY A O 1
ATOM 1849 N N . GLU A 1 252 ? 9.023 -19.625 6.68 1 98.44 252 GLU A N 1
ATOM 1850 C CA . GLU A 1 252 ? 9.062 -18.703 7.812 1 98.44 252 GLU A CA 1
ATOM 1851 C C . GLU A 1 252 ? 7.988 -17.641 7.695 1 98.44 252 GLU A C 1
ATOM 1853 O O . GLU A 1 252 ? 7.785 -17.062 6.617 1 98.44 252 GLU A O 1
ATOM 1858 N N . ILE A 1 253 ? 7.297 -17.391 8.844 1 98.56 253 ILE A N 1
ATOM 1859 C CA . ILE A 1 253 ? 6.336 -16.297 8.867 1 98.56 253 ILE A CA 1
ATOM 1860 C C . ILE A 1 253 ? 7.07 -14.969 9.039 1 98.56 253 ILE A C 1
ATOM 1862 O O . ILE A 1 253 ? 7.852 -14.805 9.977 1 98.56 253 ILE A O 1
ATOM 1866 N N . LEU A 1 254 ? 6.852 -14.086 8.141 1 98.62 254 LEU A N 1
ATOM 1867 C CA . LEU A 1 254 ? 7.477 -12.766 8.164 1 98.62 254 LEU A CA 1
ATOM 1868 C C . LEU A 1 254 ? 6.52 -11.719 8.727 1 98.62 254 LEU A C 1
ATOM 1870 O O . LEU A 1 254 ? 5.301 -11.914 8.703 1 98.62 254 LEU A O 1
ATOM 1874 N N . SER A 1 255 ? 7.105 -10.641 9.242 1 98.62 255 SER A N 1
ATOM 1875 C CA . SER A 1 255 ? 6.285 -9.508 9.656 1 98.62 255 SER A CA 1
ATOM 1876 C C . SER A 1 255 ? 5.73 -8.75 8.453 1 98.62 255 SER A C 1
ATOM 1878 O O . SER A 1 255 ? 6.379 -8.68 7.406 1 98.62 255 SER A O 1
ATOM 1880 N N . TRP A 1 256 ? 4.57 -8.234 8.633 1 98.56 256 TRP A N 1
ATOM 1881 C CA . TRP A 1 256 ? 4 -7.414 7.578 1 98.56 256 TRP A CA 1
ATOM 1882 C C . TRP A 1 256 ? 4.793 -6.121 7.402 1 98.56 256 TRP A C 1
ATOM 1884 O O . TRP A 1 256 ? 5.234 -5.523 8.383 1 98.56 256 TRP A O 1
ATOM 1894 N N . MET B 1 1 ? 11.711 42.719 22.312 1 36.94 1 MET B N 1
ATOM 1895 C CA . MET B 1 1 ? 11.453 41.281 22.5 1 36.94 1 MET B CA 1
ATOM 1896 C C . MET B 1 1 ? 11.711 40.5 21.219 1 36.94 1 MET B C 1
ATOM 1898 O O . MET B 1 1 ? 11.281 40.906 20.141 1 36.94 1 MET B O 1
ATOM 1902 N N . THR B 1 2 ? 12.727 39.844 21 1 41.69 2 THR B N 1
ATOM 1903 C CA . THR B 1 2 ? 13.203 39.219 19.781 1 41.69 2 THR B CA 1
ATOM 1904 C C . THR B 1 2 ? 12.07 38.5 19.047 1 41.69 2 THR B C 1
ATOM 1906 O O . THR B 1 2 ? 11.312 37.75 19.672 1 41.69 2 THR B O 1
ATOM 1909 N N . PRO B 1 3 ? 11.508 39.094 18.016 1 49.06 3 PRO B N 1
ATOM 1910 C CA . PRO B 1 3 ? 10.312 38.562 17.359 1 49.06 3 PRO B CA 1
ATOM 1911 C C . PRO B 1 3 ? 10.25 37.031 17.391 1 49.06 3 PRO B C 1
ATOM 1913 O O . PRO B 1 3 ? 11.203 36.344 16.984 1 49.06 3 PRO B O 1
ATOM 1916 N N . THR B 1 4 ? 9.688 36.344 18.438 1 56.72 4 THR B N 1
ATOM 1917 C CA . THR B 1 4 ? 9.617 34.938 18.703 1 56.72 4 THR B CA 1
ATOM 1918 C C . THR B 1 4 ? 9.219 34.156 17.453 1 56.72 4 THR B C 1
ATOM 1920 O O . THR B 1 4 ? 8.25 34.5 16.781 1 56.72 4 THR B O 1
ATOM 1923 N N . ALA B 1 5 ? 10.203 33.5 16.688 1 79.94 5 ALA B N 1
ATOM 1924 C CA . ALA B 1 5 ? 10.023 32.781 15.414 1 79.94 5 ALA B CA 1
ATOM 1925 C C . ALA B 1 5 ? 8.789 31.891 15.461 1 79.94 5 ALA B C 1
ATOM 1927 O O . ALA B 1 5 ? 8.555 31.188 16.453 1 79.94 5 ALA B O 1
ATOM 1928 N N . ASN B 1 6 ? 7.773 32.219 14.703 1 92.12 6 ASN B N 1
ATOM 1929 C CA . ASN B 1 6 ? 6.543 31.438 14.609 1 92.12 6 ASN B CA 1
ATOM 1930 C C . ASN B 1 6 ? 6.832 29.953 14.344 1 92.12 6 ASN B C 1
ATOM 1932 O O . ASN B 1 6 ? 7.777 29.625 13.633 1 92.12 6 ASN B O 1
ATOM 1936 N N . THR B 1 7 ? 6.18 29.109 15.133 1 97.06 7 THR B N 1
ATOM 1937 C CA . THR B 1 7 ? 6.098 27.719 14.703 1 97.06 7 THR B CA 1
ATOM 1938 C C . THR B 1 7 ? 5.219 27.594 13.461 1 97.06 7 THR B C 1
ATOM 1940 O O . THR B 1 7 ? 4.078 28.062 13.445 1 97.06 7 THR B O 1
ATOM 1943 N N . ILE B 1 8 ? 5.742 27.016 12.359 1 98.06 8 ILE B N 1
ATOM 1944 C CA . ILE B 1 8 ? 5.027 26.969 11.086 1 98.06 8 ILE B CA 1
ATOM 1945 C C . ILE B 1 8 ? 4.465 25.562 10.859 1 98.06 8 ILE B C 1
ATOM 1947 O O . ILE B 1 8 ? 5.219 24.594 10.789 1 98.06 8 ILE B O 1
ATOM 1951 N N . TYR B 1 9 ? 3.121 25.484 10.75 1 98.62 9 TYR B N 1
ATOM 1952 C CA . TYR B 1 9 ? 2.396 24.266 10.422 1 98.62 9 TYR B CA 1
ATOM 1953 C C . TYR B 1 9 ? 1.854 24.312 9 1 98.62 9 TYR B C 1
ATOM 1955 O O . TYR B 1 9 ? 1.344 25.359 8.562 1 98.62 9 TYR B O 1
ATOM 1963 N N . VAL B 1 10 ? 2.037 23.234 8.266 1 98.81 10 VAL B N 1
ATOM 1964 C CA . VAL B 1 10 ? 1.309 23.031 7.016 1 98.81 10 VAL B CA 1
ATOM 1965 C C . VAL B 1 10 ? 0.284 21.922 7.195 1 98.81 10 VAL B C 1
ATOM 1967 O O . VAL B 1 10 ? 0.623 20.828 7.656 1 98.81 10 VAL B O 1
ATOM 1970 N N . VAL B 1 11 ? -0.972 22.172 6.906 1 98.88 11 VAL B N 1
ATOM 1971 C CA . VAL B 1 11 ? -2.062 21.219 7.008 1 98.88 11 VAL B CA 1
ATOM 1972 C C . VAL B 1 11 ? -2.723 21.031 5.641 1 98.88 11 VAL B C 1
ATOM 1974 O O . VAL B 1 11 ? -3.256 21.984 5.074 1 98.88 11 VAL B O 1
ATOM 1977 N N . THR B 1 12 ? -2.656 19.828 5.117 1 98.75 12 THR B N 1
ATOM 1978 C CA . THR B 1 12 ? -3.346 19.609 3.85 1 98.75 12 THR B CA 1
ATOM 1979 C C . THR B 1 12 ? -4.789 19.188 4.086 1 98.75 12 THR B C 1
ATOM 1981 O O . THR B 1 12 ? -5.082 18.469 5.051 1 98.75 12 THR B O 1
ATOM 1984 N N . GLY B 1 13 ? -5.699 19.547 3.096 1 97.88 13 GLY B N 1
ATOM 1985 C CA . GLY B 1 13 ? -7.105 19.234 3.287 1 97.88 13 GLY B CA 1
ATOM 1986 C C . GLY B 1 13 ? -7.707 19.938 4.496 1 97.88 13 GLY B C 1
ATOM 1987 O O . GLY B 1 13 ? -8.297 19.281 5.363 1 97.88 13 GLY B O 1
ATOM 1988 N N . ALA B 1 14 ? -7.75 21.266 4.531 1 98.44 14 ALA B N 1
ATOM 1989 C CA . ALA B 1 14 ? -7.926 22 5.777 1 98.44 14 ALA B CA 1
ATOM 1990 C C . ALA B 1 14 ? -9.344 22.562 5.891 1 98.44 14 ALA B C 1
ATOM 1992 O O . ALA B 1 14 ? -9.688 23.203 6.887 1 98.44 14 ALA B O 1
ATOM 1993 N N . ASN B 1 15 ? -10.203 22.281 4.918 1 96 15 ASN B N 1
ATOM 1994 C CA . ASN B 1 15 ? -11.43 23.078 4.871 1 96 15 ASN B CA 1
ATOM 1995 C C . ASN B 1 15 ? -12.586 22.344 5.555 1 96 15 ASN B C 1
ATOM 1997 O O . ASN B 1 15 ? -13.68 22.906 5.695 1 96 15 ASN B O 1
ATOM 2001 N N . ARG B 1 16 ? -12.477 21.125 5.945 1 96.12 16 ARG B N 1
ATOM 2002 C CA . ARG B 1 16 ? -13.539 20.422 6.645 1 96.12 16 ARG B CA 1
ATOM 2003 C C . ARG B 1 16 ? -12.977 19.328 7.543 1 96.12 16 ARG B C 1
ATOM 2005 O O . ARG B 1 16 ? -11.773 19.062 7.523 1 96.12 16 ARG B O 1
ATOM 2012 N N . GLY B 1 17 ? -13.789 18.828 8.375 1 97.38 17 GLY B N 1
ATOM 2013 C CA . GLY B 1 17 ? -13.445 17.672 9.195 1 97.38 17 GLY B CA 1
ATOM 2014 C C . GLY B 1 17 ? -12.211 17.906 10.055 1 97.38 17 GLY B C 1
ATOM 2015 O O . GLY B 1 17 ? -12.125 18.906 10.766 1 97.38 17 GLY B O 1
ATOM 2016 N N . LEU B 1 18 ? -11.328 16.938 10.023 1 98.69 18 LEU B N 1
ATOM 2017 C CA . LEU B 1 18 ? -10.125 16.953 10.844 1 98.69 18 LEU B CA 1
ATOM 2018 C C . LEU B 1 18 ? -9.234 18.141 10.484 1 98.69 18 LEU B C 1
ATOM 2020 O O . LEU B 1 18 ? -8.695 18.812 11.367 1 98.69 18 LEU B O 1
ATOM 2024 N N . GLY B 1 19 ? -9.109 18.375 9.125 1 98.75 19 GLY B N 1
ATOM 2025 C CA . GLY B 1 19 ? -8.273 19.484 8.68 1 98.75 19 GLY B CA 1
ATOM 2026 C C . GLY B 1 19 ? -8.719 20.828 9.219 1 98.75 19 GLY B C 1
ATOM 2027 O O . GLY B 1 19 ? -7.895 21.625 9.656 1 98.75 19 GLY B O 1
ATOM 2028 N N . LEU B 1 20 ? -10.008 21.031 9.18 1 98.75 20 LEU B N 1
ATOM 2029 C CA . LEU B 1 20 ? -10.562 22.281 9.719 1 98.75 20 LEU B CA 1
ATOM 2030 C C . LEU B 1 20 ? -10.328 22.359 11.219 1 98.75 20 LEU B C 1
ATOM 2032 O O . LEU B 1 20 ? -9.93 23.422 11.734 1 98.75 20 LEU B O 1
ATOM 2036 N N . GLY B 1 21 ? -10.586 21.25 11.914 1 98.81 21 GLY B N 1
ATOM 2037 C CA . GLY B 1 21 ? -10.352 21.203 13.352 1 98.81 21 GLY B CA 1
ATOM 2038 C C . GLY B 1 21 ? -8.914 21.5 13.727 1 98.81 21 GLY B C 1
ATOM 2039 O O . GLY B 1 21 ? -8.648 22.266 14.648 1 98.81 21 GLY B O 1
ATOM 2040 N N . LEU B 1 22 ? -7.969 20.891 13.031 1 98.94 22 LEU B N 1
ATOM 2041 C CA . LEU B 1 22 ? -6.547 21.125 13.258 1 98.94 22 LEU B CA 1
ATOM 2042 C C . LEU B 1 22 ? -6.195 22.594 13.016 1 98.94 22 LEU B C 1
ATOM 2044 O O . LEU B 1 22 ? -5.52 23.219 13.836 1 98.94 22 LEU B O 1
ATOM 2048 N N . THR B 1 23 ? -6.68 23.094 11.891 1 98.88 23 THR B N 1
ATOM 2049 C CA . THR B 1 23 ? -6.391 24.484 11.531 1 98.88 23 THR B CA 1
ATOM 2050 C C . THR B 1 23 ? -6.895 25.438 12.602 1 98.88 23 THR B C 1
ATOM 2052 O O . THR B 1 23 ? -6.156 26.328 13.047 1 98.88 23 THR B O 1
ATOM 2055 N N . LYS B 1 24 ? -8.133 25.25 13.078 1 98.81 24 LYS B N 1
ATOM 2056 C CA . LYS B 1 24 ? -8.719 26.109 14.094 1 98.81 24 LYS B CA 1
ATOM 2057 C C . LYS B 1 24 ? -7.91 26.062 15.391 1 98.81 24 LYS B C 1
ATOM 2059 O O . LYS B 1 24 ? -7.555 27.109 15.945 1 98.81 24 LYS B O 1
ATOM 2064 N N . ARG B 1 25 ? -7.582 24.891 15.859 1 98.81 25 ARG B N 1
ATOM 2065 C CA . ARG B 1 25 ? -6.887 24.734 17.141 1 98.81 25 ARG B CA 1
ATOM 2066 C C . ARG B 1 25 ? -5.465 25.281 17.047 1 98.81 25 ARG B C 1
ATOM 2068 O O . ARG B 1 25 ? -4.961 25.859 18.016 1 98.81 25 ARG B O 1
ATOM 2075 N N . LEU B 1 26 ? -4.824 25.078 15.938 1 98.81 26 LEU B N 1
ATOM 2076 C CA . LEU B 1 26 ? -3.475 25.609 15.758 1 98.81 26 LEU B CA 1
ATOM 2077 C C . LEU B 1 26 ? -3.484 27.125 15.742 1 98.81 26 LEU B C 1
ATOM 2079 O O . LEU B 1 26 ? -2.596 27.766 16.312 1 98.81 26 LEU B O 1
ATOM 2083 N N . LEU B 1 27 ? -4.461 27.734 15.086 1 98.31 27 LEU B N 1
ATOM 2084 C CA . LEU B 1 27 ? -4.559 29.188 14.977 1 98.31 27 LEU B CA 1
ATOM 2085 C C . LEU B 1 27 ? -4.746 29.828 16.344 1 98.31 27 LEU B C 1
ATOM 2087 O O . LEU B 1 27 ? -4.391 30.984 16.547 1 98.31 27 LEU B O 1
ATOM 2091 N N . GLU B 1 28 ? -5.309 29.062 17.266 1 98.56 28 GLU B N 1
ATOM 2092 C CA . GLU B 1 28 ? -5.535 29.562 18.625 1 98.56 28 GLU B CA 1
ATOM 2093 C C . GLU B 1 28 ? -4.227 29.688 19.391 1 98.56 28 GLU B C 1
ATOM 2095 O O . GLU B 1 28 ? -4.16 30.391 20.406 1 98.56 28 GLU B O 1
ATOM 2100 N N . ARG B 1 29 ? -3.182 29.031 18.984 1 98.06 29 ARG B N 1
ATOM 2101 C CA . ARG B 1 29 ? -1.883 29.078 19.656 1 98.06 29 ARG B CA 1
ATOM 2102 C C . ARG B 1 29 ? -1.146 30.375 19.344 1 98.06 29 ARG B C 1
ATOM 2104 O O . ARG B 1 29 ? -1.244 30.891 18.234 1 98.06 29 ARG B O 1
ATOM 2111 N N . PRO B 1 30 ? -0.386 30.906 20.281 1 97.56 30 PRO B N 1
ATOM 2112 C CA . PRO B 1 30 ? 0.415 32.094 19.969 1 97.56 30 PRO B CA 1
ATOM 2113 C C . PRO B 1 30 ? 1.606 31.781 19.062 1 97.56 30 PRO B C 1
ATOM 2115 O O . PRO B 1 30 ? 2.076 30.641 19.031 1 97.56 30 PRO B O 1
ATOM 2118 N N . ALA B 1 31 ? 2.051 32.719 18.391 1 96.75 31 ALA B N 1
ATOM 2119 C CA . ALA B 1 31 ? 3.262 32.625 17.578 1 96.75 31 ALA B CA 1
ATOM 2120 C C . ALA B 1 31 ? 3.225 31.422 16.656 1 96.75 31 ALA B C 1
ATOM 2122 O O . ALA B 1 31 ? 4.18 30.641 16.609 1 96.75 31 ALA B O 1
ATOM 2123 N N . THR B 1 32 ? 2.021 31.266 16 1 97.31 32 THR B N 1
ATOM 2124 C CA . THR B 1 32 ? 1.799 30.125 15.117 1 97.31 32 THR B CA 1
ATOM 2125 C C . THR B 1 32 ? 1.382 30.578 13.727 1 97.31 32 THR B C 1
ATOM 2127 O O . THR B 1 32 ? 0.477 31.406 13.586 1 97.31 32 THR B O 1
ATOM 2130 N N . THR B 1 33 ? 2.105 30.141 12.695 1 97.5 33 THR B N 1
ATOM 2131 C CA . THR B 1 33 ? 1.688 30.297 11.305 1 97.5 33 THR B CA 1
ATOM 2132 C C . THR B 1 33 ? 1.114 29 10.758 1 97.5 33 THR B C 1
ATOM 2134 O O . THR B 1 33 ? 1.77 27.953 10.812 1 97.5 33 THR B O 1
ATOM 2137 N N . VAL B 1 34 ? -0.125 29.031 10.305 1 98.31 34 VAL B N 1
ATOM 2138 C CA . VAL B 1 34 ? -0.752 27.875 9.672 1 98.31 34 VAL B CA 1
ATOM 2139 C C . VAL B 1 34 ? -0.866 28.109 8.164 1 98.31 34 VAL B C 1
ATOM 2141 O O . VAL B 1 34 ? -1.469 29.094 7.727 1 98.31 34 VAL B O 1
ATOM 2144 N N . VAL B 1 35 ? -0.199 27.281 7.387 1 98.44 35 VAL B N 1
ATOM 2145 C CA . VAL B 1 35 ? -0.436 27.219 5.949 1 98.44 35 VAL B CA 1
ATOM 2146 C C . VAL B 1 35 ? -1.392 26.078 5.629 1 98.44 35 VAL B C 1
ATOM 2148 O O . VAL B 1 35 ? -1.005 24.906 5.684 1 98.44 35 VAL B O 1
ATOM 2151 N N . ALA B 1 36 ? -2.625 26.406 5.25 1 98.5 36 ALA B N 1
ATOM 2152 C CA . ALA B 1 36 ? -3.699 25.453 5.023 1 98.5 36 ALA B CA 1
ATOM 2153 C C . ALA B 1 36 ? -3.943 25.234 3.531 1 98.5 36 ALA B C 1
ATOM 2155 O O . ALA B 1 36 ? -4.184 26.203 2.797 1 98.5 36 ALA B O 1
ATOM 2156 N N . SER B 1 37 ? -3.85 23.984 3.102 1 98.06 37 SER B N 1
ATOM 2157 C CA . SER B 1 37 ? -4.16 23.734 1.698 1 98.06 37 SER B CA 1
ATOM 2158 C C . SER B 1 37 ? -5.605 23.266 1.527 1 98.06 37 SER B C 1
ATOM 2160 O O . SER B 1 37 ? -6.141 22.562 2.387 1 98.06 37 SER B O 1
ATOM 2162 N N . VAL B 1 38 ? -6.223 23.703 0.452 1 97.69 38 VAL B N 1
ATOM 2163 C CA . VAL B 1 38 ? -7.578 23.328 0.067 1 97.69 38 VAL B CA 1
ATOM 2164 C C . VAL B 1 38 ? -7.609 22.953 -1.414 1 97.69 38 VAL B C 1
ATOM 2166 O O . VAL B 1 38 ? -6.684 23.281 -2.162 1 97.69 38 VAL B O 1
ATOM 2169 N N . ARG B 1 39 ? -8.656 22.312 -1.826 1 95.06 39 ARG B N 1
ATOM 2170 C CA . ARG B 1 39 ? -8.695 21.719 -3.164 1 95.06 39 ARG B CA 1
ATOM 2171 C C . ARG B 1 39 ? -9.156 22.75 -4.195 1 95.06 39 ARG B C 1
ATOM 2173 O O . ARG B 1 39 ? -8.875 22.609 -5.387 1 95.06 39 ARG B O 1
ATOM 2180 N N . SER B 1 40 ? -9.891 23.781 -3.676 1 96 40 SER B N 1
ATOM 2181 C CA . SER B 1 40 ? -10.531 24.688 -4.633 1 96 40 SER B CA 1
ATOM 2182 C C . SER B 1 40 ? -10.758 26.062 -4.023 1 96 40 SER B C 1
ATOM 2184 O O . SER B 1 40 ? -10.609 26.25 -2.816 1 96 40 SER B O 1
ATOM 2186 N N . HIS B 1 41 ? -11.195 26.922 -4.953 1 96.69 41 HIS B N 1
ATOM 2187 C CA . HIS B 1 41 ? -11.508 28.281 -4.512 1 96.69 41 HIS B CA 1
ATOM 2188 C C . HIS B 1 41 ? -12.711 28.281 -3.568 1 96.69 41 HIS B C 1
ATOM 2190 O O . HIS B 1 41 ? -12.719 29.016 -2.572 1 96.69 41 HIS B O 1
ATOM 2196 N N . ASN B 1 42 ? -13.688 27.484 -3.889 1 97.62 42 ASN B N 1
ATOM 2197 C CA . ASN B 1 42 ? -14.852 27.391 -3.018 1 97.62 42 ASN B CA 1
ATOM 2198 C C . ASN B 1 42 ? -14.477 26.875 -1.634 1 97.62 42 ASN B C 1
ATOM 2200 O O . ASN B 1 42 ? -14.992 27.344 -0.623 1 97.62 42 ASN B O 1
ATOM 2204 N N . ALA B 1 43 ? -13.602 25.938 -1.594 1 97.5 43 ALA B N 1
ATOM 2205 C CA . ALA B 1 43 ? -13.125 25.391 -0.323 1 97.5 43 ALA B CA 1
ATOM 2206 C C . ALA B 1 43 ? -12.344 26.438 0.462 1 97.5 43 ALA B C 1
ATOM 2208 O O . ALA B 1 43 ? -12.422 26.5 1.691 1 97.5 43 ALA B O 1
ATOM 2209 N N . ALA B 1 44 ? -11.57 27.266 -0.243 1 97.75 44 ALA B N 1
ATOM 2210 C CA . ALA B 1 44 ? -10.828 28.359 0.397 1 97.75 44 ALA B CA 1
ATOM 2211 C C . ALA B 1 44 ? -11.773 29.359 1.051 1 97.75 44 ALA B C 1
ATOM 2213 O O . ALA B 1 44 ? -11.547 29.797 2.182 1 97.75 44 ALA B O 1
ATOM 2214 N N . THR B 1 45 ? -12.797 29.688 0.344 1 97.81 45 THR B N 1
ATOM 2215 C CA . THR B 1 45 ? -13.797 30.625 0.85 1 97.81 45 THR B CA 1
ATOM 2216 C C . THR B 1 45 ? -14.484 30.047 2.088 1 97.81 45 THR B C 1
ATOM 2218 O O . THR B 1 45 ? -14.688 30.766 3.074 1 97.81 45 THR B O 1
ATOM 2221 N N . SER B 1 46 ? -14.867 28.797 1.989 1 97.69 46 SER B N 1
ATOM 2222 C CA . SER B 1 46 ? -15.5 28.141 3.125 1 97.69 46 SER B CA 1
ATOM 2223 C C . SER B 1 46 ? -14.586 28.125 4.344 1 97.69 46 SER B C 1
ATOM 2225 O O . SER B 1 46 ? -15.031 28.375 5.465 1 97.69 46 SER B O 1
ATOM 2227 N N . LEU B 1 47 ? -13.297 27.812 4.137 1 98.25 47 LEU B N 1
ATOM 2228 C CA . LEU B 1 47 ? -12.328 27.797 5.23 1 98.25 47 LEU B CA 1
ATOM 2229 C C . LEU B 1 47 ? -12.227 29.172 5.887 1 98.25 47 LEU B C 1
ATOM 2231 O O . LEU B 1 47 ? -12.25 29.281 7.113 1 98.25 47 LEU B O 1
ATOM 2235 N N . ARG B 1 48 ? -12.102 30.234 5.125 1 97.75 48 ARG B N 1
ATOM 2236 C CA . ARG B 1 48 ? -12.008 31.594 5.652 1 97.75 48 ARG B CA 1
ATOM 2237 C C . ARG B 1 48 ? -13.219 31.922 6.527 1 97.75 48 ARG B C 1
ATOM 2239 O O . ARG B 1 48 ? -13.07 32.5 7.613 1 97.75 48 ARG B O 1
ATOM 2246 N N . SER B 1 49 ? -14.352 31.531 6.008 1 98 49 SER B N 1
ATOM 2247 C CA . SER B 1 49 ? -15.586 31.781 6.75 1 98 49 SER B CA 1
ATOM 2248 C C . SER B 1 49 ? -15.609 31.016 8.062 1 98 49 SER B C 1
ATOM 2250 O O . SER B 1 49 ? -15.992 31.562 9.102 1 98 49 SER B O 1
ATOM 2252 N N . ASP B 1 50 ? -15.195 29.797 8.023 1 97.69 50 ASP B N 1
ATOM 2253 C CA . ASP B 1 50 ? -15.289 28.906 9.172 1 97.69 50 ASP B CA 1
ATOM 2254 C C . ASP B 1 50 ? -14.297 29.297 10.266 1 97.69 50 ASP B C 1
ATOM 2256 O O . ASP B 1 50 ? -14.469 28.938 11.43 1 97.69 50 ASP B O 1
ATOM 2260 N N . VAL B 1 51 ? -13.234 30.047 9.93 1 97.69 51 VAL B N 1
ATOM 2261 C CA . VAL B 1 51 ? -12.234 30.375 10.938 1 97.69 51 VAL B CA 1
ATOM 2262 C C . VAL B 1 51 ? -12.391 31.828 11.367 1 97.69 51 VAL B C 1
ATOM 2264 O O . VAL B 1 51 ? -11.586 32.344 12.148 1 97.69 51 VAL B O 1
ATOM 2267 N N . GLU B 1 52 ? -13.367 32.5 10.891 1 96.38 52 GLU B N 1
ATOM 2268 C CA . GLU B 1 52 ? -13.562 33.938 11.164 1 96.38 52 GLU B CA 1
ATOM 2269 C C . GLU B 1 52 ? -13.711 34.188 12.656 1 96.38 52 GLU B C 1
ATOM 2271 O O . GLU B 1 52 ? -13.25 35.219 13.164 1 96.38 52 GLU B O 1
ATOM 2276 N N . ASP B 1 53 ? -14.305 33.312 13.375 1 95.25 53 ASP B N 1
ATOM 2277 C CA . ASP B 1 53 ? -14.625 33.562 14.773 1 95.25 53 ASP B CA 1
ATOM 2278 C C . ASP B 1 53 ? -13.578 32.938 15.695 1 95.25 53 ASP B C 1
ATOM 2280 O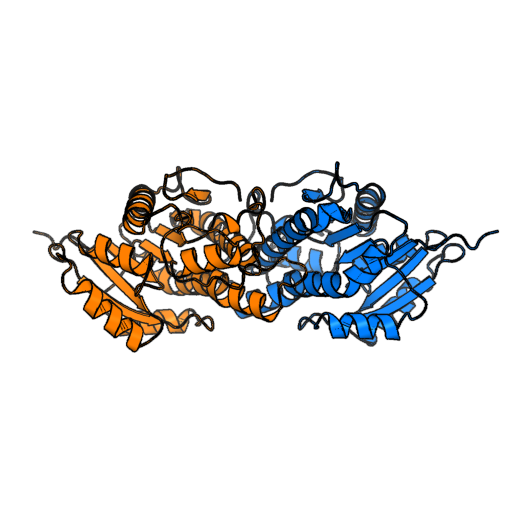 O . ASP B 1 53 ? -13.734 32.938 16.922 1 95.25 53 ASP B O 1
ATOM 2284 N N . VAL B 1 54 ? -12.609 32.312 15.086 1 97.38 54 VAL B N 1
ATOM 2285 C CA . VAL B 1 54 ? -11.547 31.703 15.883 1 97.38 54 VAL B CA 1
ATOM 2286 C C . VAL B 1 54 ? -10.773 32.812 16.625 1 97.38 54 VAL B C 1
ATOM 2288 O O . VAL B 1 54 ? -10.484 33.875 16.062 1 97.38 54 VAL B O 1
ATOM 2291 N N . ALA B 1 55 ? -10.531 32.625 17.969 1 97.56 55 ALA B N 1
ATOM 2292 C CA . ALA B 1 55 ? -9.641 33.531 18.734 1 97.56 55 ALA B CA 1
ATOM 2293 C C . ALA B 1 55 ? -8.188 33.281 18.344 1 97.56 55 ALA B C 1
ATOM 2295 O O . ALA B 1 55 ? -7.48 32.531 19 1 97.56 55 ALA B O 1
ATOM 2296 N N . VAL B 1 56 ? -7.766 34.031 17.375 1 97.81 56 VAL B N 1
ATOM 2297 C CA . VAL B 1 56 ? -6.422 33.844 16.828 1 97.81 56 VAL B CA 1
ATOM 2298 C C . VAL B 1 56 ? -5.383 34.281 17.859 1 97.81 56 VAL B C 1
ATOM 2300 O O . VAL B 1 56 ? -5.477 35.375 18.438 1 97.81 56 VAL B O 1
ATOM 2303 N N . GLY B 1 57 ? -4.43 33.375 18.156 1 97.5 57 GLY B N 1
ATOM 2304 C CA . GLY B 1 57 ? -3.367 33.688 19.094 1 97.5 57 GLY B CA 1
ATOM 2305 C C . GLY B 1 57 ? -2.529 34.875 18.688 1 97.5 57 GLY B C 1
ATOM 2306 O O . GLY B 1 57 ? -2.459 35.219 17.516 1 97.5 57 GLY B O 1
ATOM 2307 N N . GLU B 1 58 ? -1.846 35.469 19.703 1 97.06 58 GLU B N 1
ATOM 2308 C CA . GLU B 1 58 ? -0.978 36.625 19.422 1 97.06 58 GLU B CA 1
ATOM 2309 C C . GLU B 1 58 ? 0.103 36.25 18.406 1 97.06 58 GLU B C 1
ATOM 2311 O O . GLU B 1 58 ? 0.786 35.25 18.547 1 97.06 58 GLU B O 1
ATOM 2316 N N . ASN B 1 59 ? 0.212 37 17.328 1 95.69 59 ASN B N 1
ATOM 2317 C CA . ASN B 1 59 ? 1.225 36.875 16.297 1 95.69 59 ASN B CA 1
ATOM 2318 C C . ASN B 1 59 ? 1.005 35.594 15.461 1 95.69 59 ASN B C 1
ATOM 2320 O O . ASN B 1 59 ? 1.957 35.031 14.93 1 95.69 59 ASN B O 1
ATOM 2324 N N . SER B 1 60 ? -0.237 35.031 15.531 1 96.88 60 SER B N 1
ATOM 2325 C CA . SER B 1 60 ? -0.562 33.906 14.695 1 96.88 60 SER B CA 1
ATOM 2326 C C . SER B 1 60 ? -1.23 34.312 13.398 1 96.88 60 SER B C 1
ATOM 2328 O O . SER B 1 60 ? -1.93 35.344 13.359 1 96.88 60 SER B O 1
ATOM 2330 N N . ILE B 1 61 ? -0.973 33.594 12.312 1 95.75 61 ILE B N 1
ATOM 2331 C CA . ILE B 1 61 ? -1.469 34 11 1 95.75 61 ILE B CA 1
ATOM 2332 C C . ILE B 1 61 ? -1.882 32.75 10.211 1 95.75 61 ILE B C 1
ATOM 2334 O O . ILE B 1 61 ? -1.314 31.688 10.398 1 95.75 61 ILE B O 1
ATOM 2338 N N . LEU B 1 62 ? -2.904 32.906 9.367 1 97.38 62 LEU B N 1
ATOM 2339 C CA . LEU B 1 62 ? -3.381 31.859 8.461 1 97.38 62 LEU B CA 1
ATOM 2340 C C . LEU B 1 62 ? -3.074 32.219 7.012 1 97.38 62 LEU B C 1
ATOM 2342 O O . LEU B 1 62 ? -3.381 33.312 6.566 1 97.38 62 LEU B O 1
ATOM 2346 N N . TYR B 1 63 ? -2.373 31.328 6.344 1 97.56 63 TYR B N 1
ATOM 2347 C CA . TYR B 1 63 ? -2.287 31.359 4.887 1 97.56 63 TYR B CA 1
ATOM 2348 C C . TYR B 1 63 ? -3.072 30.203 4.273 1 97.56 63 TYR B C 1
ATOM 2350 O O . TYR B 1 63 ? -3.117 29.109 4.836 1 97.56 63 TYR B O 1
ATOM 2358 N N . ILE B 1 64 ? -3.715 30.453 3.125 1 97.69 64 ILE B N 1
ATOM 2359 C CA . ILE B 1 64 ? -4.457 29.422 2.414 1 97.69 64 ILE B CA 1
ATOM 2360 C C . ILE B 1 64 ? -3.854 29.219 1.027 1 97.69 64 ILE B C 1
ATOM 2362 O O . ILE B 1 64 ? -3.605 30.188 0.3 1 97.69 64 ILE B O 1
ATOM 2366 N N . ILE B 1 65 ? -3.555 27.984 0.702 1 97.44 65 ILE B N 1
ATOM 2367 C CA . ILE B 1 65 ? -3.049 27.641 -0.625 1 97.44 65 ILE B CA 1
ATOM 2368 C C . ILE B 1 65 ? -3.951 26.594 -1.271 1 97.44 65 ILE B C 1
ATOM 2370 O O . ILE B 1 65 ? -4.57 25.781 -0.577 1 97.44 65 ILE B O 1
ATOM 2374 N N . GLU B 1 66 ? -4.031 26.656 -2.615 1 96.44 66 GLU B N 1
ATOM 2375 C CA . GLU B 1 66 ? -4.867 25.703 -3.344 1 96.44 66 GLU B CA 1
ATOM 2376 C C . GLU B 1 66 ? -4.031 24.594 -3.963 1 96.44 66 GLU B C 1
ATOM 2378 O O . GLU B 1 66 ? -3.188 24.844 -4.824 1 96.44 66 GLU B O 1
ATOM 2383 N N . LEU B 1 67 ? -4.242 23.406 -3.465 1 96.5 67 LEU B N 1
ATOM 2384 C CA . LEU B 1 67 ? -3.633 22.188 -3.984 1 96.5 67 LEU B CA 1
ATOM 2385 C C . LEU B 1 67 ? -4.676 21.094 -4.172 1 96.5 67 LEU B C 1
ATOM 2387 O O . LEU B 1 67 ? -5.203 20.562 -3.195 1 96.5 67 LEU B O 1
ATOM 2391 N N . ASP B 1 68 ? -4.969 20.719 -5.418 1 95.69 68 ASP B N 1
ATOM 2392 C CA . ASP B 1 68 ? -5.914 19.641 -5.719 1 95.69 68 ASP B CA 1
ATOM 2393 C C . ASP B 1 68 ? -5.191 18.312 -5.93 1 95.69 68 ASP B C 1
ATOM 2395 O O . ASP B 1 68 ? -4.551 18.109 -6.961 1 95.69 68 ASP B O 1
ATOM 2399 N N . PHE B 1 69 ? -5.422 17.391 -4.984 1 94.31 69 PHE B N 1
ATOM 2400 C CA . PHE B 1 69 ? -4.66 16.156 -4.992 1 94.31 69 PHE B CA 1
ATOM 2401 C C . PHE B 1 69 ? -5.426 15.055 -5.715 1 94.31 69 PHE B C 1
ATOM 2403 O O . PHE B 1 69 ? -5.059 13.875 -5.641 1 94.31 69 PHE B O 1
ATOM 2410 N N . SER B 1 70 ? -6.52 15.414 -6.426 1 92.62 70 SER B N 1
ATOM 2411 C CA . SER B 1 70 ? -7.195 14.406 -7.242 1 92.62 70 SER B CA 1
ATOM 2412 C C . SER B 1 70 ? -6.238 13.789 -8.258 1 92.62 70 SER B C 1
ATOM 2414 O O . SER B 1 70 ? -6.391 12.617 -8.625 1 92.62 70 SER B O 1
ATOM 2416 N N . THR B 1 71 ? -5.359 14.547 -8.711 1 90.75 71 THR B N 1
ATOM 2417 C CA . THR B 1 71 ? -4.148 14.117 -9.391 1 90.75 71 THR B CA 1
ATOM 2418 C C . THR B 1 71 ? -2.908 14.688 -8.711 1 90.75 71 THR B C 1
ATOM 2420 O O . THR B 1 71 ? -2.809 15.898 -8.5 1 90.75 71 THR B O 1
ATOM 2423 N N . ALA B 1 72 ? -2.02 13.727 -8.391 1 90.44 72 ALA B N 1
ATOM 2424 C CA . ALA B 1 72 ? -0.844 14.164 -7.648 1 90.44 72 ALA B CA 1
ATOM 2425 C C . ALA B 1 72 ? -0.086 15.25 -8.414 1 90.44 72 ALA B C 1
ATOM 2427 O O . ALA B 1 72 ? 0.086 15.148 -9.633 1 90.44 72 ALA B O 1
ATOM 2428 N N . ILE B 1 73 ? 0.295 16.266 -7.672 1 96.12 73 ILE B N 1
ATOM 2429 C CA . ILE B 1 73 ? 0.992 17.438 -8.188 1 96.12 73 ILE B CA 1
ATOM 2430 C C . ILE B 1 73 ? 2.5 17.234 -8.047 1 96.12 73 ILE B C 1
ATOM 2432 O O . ILE B 1 73 ? 2.982 16.844 -6.984 1 96.12 73 ILE B O 1
ATOM 2436 N N . PRO B 1 74 ? 3.258 17.516 -9.094 1 97.75 74 PRO B N 1
ATOM 2437 C CA . PRO B 1 74 ? 4.711 17.391 -8.961 1 97.75 74 PRO B CA 1
ATOM 2438 C C . PRO B 1 74 ? 5.277 18.266 -7.848 1 97.75 74 PRO B C 1
ATOM 2440 O O . PRO B 1 74 ? 4.812 19.391 -7.641 1 97.75 74 PRO B O 1
ATOM 2443 N N . PRO B 1 75 ? 6.277 17.75 -7.145 1 98.31 75 PRO B N 1
ATOM 2444 C CA . PRO B 1 75 ? 6.848 18.5 -6.02 1 98.31 75 PRO B CA 1
ATOM 2445 C C . PRO B 1 75 ? 7.277 19.906 -6.41 1 98.31 75 PRO B C 1
ATOM 2447 O O . PRO B 1 75 ? 7.086 20.859 -5.637 1 98.31 75 PRO B O 1
ATOM 2450 N N . GLU B 1 76 ? 7.82 20.062 -7.586 1 98.06 76 GLU B N 1
ATOM 2451 C CA . GLU B 1 76 ? 8.289 21.375 -8.031 1 98.06 76 GLU B CA 1
ATOM 2452 C C . GLU B 1 76 ? 7.137 22.375 -8.117 1 98.06 76 GLU B C 1
ATOM 2454 O O . GLU B 1 76 ? 7.289 23.531 -7.758 1 98.06 76 GLU B O 1
ATOM 2459 N N . LYS B 1 77 ? 6.035 21.891 -8.562 1 97.75 77 LYS B N 1
ATOM 2460 C CA . LYS B 1 77 ? 4.859 22.75 -8.672 1 97.75 77 LYS B CA 1
ATOM 2461 C C . LYS B 1 77 ? 4.293 23.094 -7.297 1 97.75 77 LYS B C 1
ATOM 2463 O O . LYS B 1 77 ? 3.846 24.219 -7.066 1 97.75 77 LYS B O 1
ATOM 2468 N N . ILE B 1 78 ? 4.316 22.141 -6.387 1 98.06 78 ILE B N 1
ATOM 2469 C CA . ILE B 1 78 ? 3.865 22.375 -5.02 1 98.06 78 ILE B CA 1
ATOM 2470 C C . ILE B 1 78 ? 4.742 23.438 -4.367 1 98.06 78 ILE B C 1
ATOM 2472 O O . ILE B 1 78 ? 4.234 24.375 -3.742 1 98.06 78 ILE B O 1
ATOM 2476 N N . ALA B 1 79 ? 6.02 23.266 -4.523 1 97.06 79 ALA B N 1
ATOM 2477 C CA . ALA B 1 79 ? 6.965 24.219 -3.949 1 97.06 79 ALA B CA 1
ATOM 2478 C C . ALA B 1 79 ? 6.742 25.609 -4.516 1 97.06 79 ALA B C 1
ATOM 2480 O O . ALA B 1 79 ? 6.781 26.609 -3.779 1 97.06 79 ALA B O 1
ATOM 2481 N N . GLN B 1 80 ? 6.477 25.656 -5.82 1 96.31 80 GLN B N 1
ATOM 2482 C CA . GLN B 1 80 ? 6.223 26.938 -6.477 1 96.31 80 GLN B CA 1
ATOM 2483 C C . GLN B 1 80 ? 4.945 27.578 -5.945 1 96.31 80 GLN B C 1
ATOM 2485 O O . GLN B 1 80 ? 4.922 28.781 -5.656 1 96.31 80 GLN B O 1
ATOM 2490 N N . ASN B 1 81 ? 3.906 26.75 -5.875 1 94.94 81 ASN B N 1
ATOM 2491 C CA . ASN B 1 81 ? 2.645 27.266 -5.344 1 94.94 81 ASN B CA 1
ATOM 2492 C C . ASN B 1 81 ? 2.797 27.75 -3.908 1 94.94 81 ASN B C 1
ATOM 2494 O O . ASN B 1 81 ? 2.23 28.781 -3.537 1 94.94 81 ASN B O 1
ATOM 2498 N N . PHE B 1 82 ? 3.533 27.016 -3.129 1 95.94 82 PHE B N 1
ATOM 2499 C CA . PHE B 1 82 ? 3.795 27.375 -1.738 1 95.94 82 PHE B CA 1
ATOM 2500 C C . PHE B 1 82 ? 4.535 28.703 -1.65 1 95.94 82 PHE B C 1
ATOM 2502 O O . PHE B 1 82 ? 4.121 29.594 -0.917 1 95.94 82 PHE B O 1
ATOM 2509 N N . ALA B 1 83 ? 5.566 28.844 -2.428 1 94.44 83 ALA B N 1
ATOM 2510 C CA . ALA B 1 83 ? 6.375 30.062 -2.422 1 94.44 83 ALA B CA 1
ATOM 2511 C C . ALA B 1 83 ? 5.559 31.266 -2.877 1 94.44 83 ALA B C 1
ATOM 2513 O O . ALA B 1 83 ? 5.727 32.375 -2.354 1 94.44 83 ALA B O 1
ATOM 2514 N N . ALA B 1 84 ? 4.707 31.062 -3.785 1 93.44 84 ALA B N 1
ATOM 2515 C CA . ALA B 1 84 ? 3.885 32.156 -4.316 1 93.44 84 ALA B CA 1
ATOM 2516 C C . ALA B 1 84 ? 2.848 32.594 -3.295 1 93.44 84 ALA B C 1
ATOM 2518 O O . ALA B 1 84 ? 2.531 33.781 -3.209 1 93.44 84 ALA B O 1
ATOM 2519 N N . ALA B 1 85 ? 2.35 31.672 -2.543 1 90.81 85 ALA B N 1
ATOM 2520 C CA . ALA B 1 85 ? 1.262 31.969 -1.614 1 90.81 85 ALA B CA 1
ATOM 2521 C C . ALA B 1 85 ? 1.799 32.5 -0.293 1 90.81 85 ALA B C 1
ATOM 2523 O O . ALA B 1 85 ? 1.124 33.281 0.387 1 90.81 85 ALA B O 1
ATOM 2524 N N . VAL B 1 86 ? 2.953 32 0.105 1 91.25 86 VAL B N 1
ATOM 2525 C CA . VAL B 1 86 ? 3.459 32.375 1.426 1 91.25 86 VAL B CA 1
ATOM 2526 C C . VAL B 1 86 ? 4.938 32.75 1.33 1 91.25 86 VAL B C 1
ATOM 2528 O O . VAL B 1 86 ? 5.777 32.156 2.018 1 91.25 86 VAL B O 1
ATOM 2531 N N . SER B 1 87 ? 5.273 33.781 0.733 1 86.94 87 SER B N 1
ATOM 2532 C CA . SER B 1 87 ? 6.641 34.188 0.411 1 86.94 87 SER B CA 1
ATOM 2533 C C . SER B 1 87 ? 7.434 34.5 1.673 1 86.94 87 SER B C 1
ATOM 2535 O O . SER B 1 87 ? 8.664 34.438 1.676 1 86.94 87 SER B O 1
ATOM 2537 N N . THR B 1 88 ? 6.777 34.719 2.738 1 88.38 88 THR B N 1
ATOM 2538 C CA . THR B 1 88 ? 7.473 35.125 3.951 1 88.38 88 THR B CA 1
ATOM 2539 C C . THR B 1 88 ? 7.852 33.906 4.801 1 88.38 88 THR B C 1
ATOM 2541 O O . THR B 1 88 ? 8.625 34.031 5.758 1 88.38 88 THR B O 1
ATOM 2544 N N . VAL B 1 89 ? 7.309 32.812 4.523 1 91 89 VAL B N 1
ATOM 2545 C CA . VAL B 1 89 ? 7.609 31.594 5.262 1 91 89 VAL B CA 1
ATOM 2546 C C . VAL B 1 89 ? 8.938 31.016 4.785 1 91 89 VAL B C 1
ATOM 2548 O O . VAL B 1 89 ? 9.094 30.688 3.605 1 91 89 VAL B O 1
ATOM 2551 N N . THR B 1 90 ? 9.891 30.891 5.664 1 91.75 90 THR B N 1
ATOM 2552 C CA . THR B 1 90 ? 11.234 30.5 5.273 1 91.75 90 THR B CA 1
ATOM 2553 C C . THR B 1 90 ? 11.531 29.078 5.734 1 91.75 90 THR B C 1
ATOM 2555 O O . THR B 1 90 ? 12.555 28.5 5.355 1 91.75 90 THR B O 1
ATOM 2558 N N . HIS B 1 91 ? 10.719 28.594 6.594 1 96.31 91 HIS B N 1
ATOM 2559 C CA . HIS B 1 91 ? 10.867 27.234 7.086 1 96.31 91 HIS B CA 1
ATOM 2560 C C . HIS B 1 91 ? 9.508 26.625 7.43 1 96.31 91 HIS B C 1
ATOM 2562 O O . HIS B 1 91 ? 8.5 27.328 7.473 1 96.31 91 HIS B O 1
ATOM 2568 N N . VAL B 1 92 ? 9.461 25.344 7.535 1 97.81 92 VAL B N 1
ATOM 2569 C CA . VAL B 1 92 ? 8.297 24.578 8 1 97.81 92 VAL B CA 1
ATOM 2570 C C . VAL B 1 92 ? 8.695 23.688 9.172 1 97.81 92 VAL B C 1
ATOM 2572 O O . VAL B 1 92 ? 9.695 22.969 9.094 1 97.81 92 VAL B O 1
ATOM 2575 N N . ASP B 1 93 ? 7.953 23.781 10.258 1 98.44 93 ASP B N 1
ATOM 2576 C CA . ASP B 1 93 ? 8.281 23 11.445 1 98.44 93 ASP B CA 1
ATOM 2577 C C . ASP B 1 93 ? 7.523 21.672 11.453 1 98.44 93 ASP B C 1
ATOM 2579 O O . ASP B 1 93 ? 8.078 20.641 11.82 1 98.44 93 ASP B O 1
ATOM 2583 N N . VAL B 1 94 ? 6.254 21.688 11.102 1 98.88 94 VAL B N 1
ATOM 2584 C CA . VAL B 1 94 ? 5.398 20.5 11.164 1 98.88 94 VAL B CA 1
ATOM 2585 C C . VAL B 1 94 ? 4.547 20.422 9.898 1 98.88 94 VAL B C 1
ATOM 2587 O O . VAL B 1 94 ? 3.859 21.375 9.539 1 98.88 94 VAL B O 1
ATOM 2590 N N . LEU B 1 95 ? 4.664 19.391 9.18 1 98.94 95 LEU B N 1
ATOM 2591 C CA . LEU B 1 95 ? 3.787 19.062 8.062 1 98.94 95 LEU B CA 1
ATOM 2592 C C . LEU B 1 95 ? 2.785 17.969 8.461 1 98.94 95 LEU B C 1
ATOM 2594 O O . LEU B 1 95 ? 3.174 16.891 8.891 1 98.94 95 LEU B O 1
ATOM 2598 N N . ILE B 1 96 ? 1.52 18.281 8.391 1 98.94 96 ILE B N 1
ATOM 2599 C CA . ILE B 1 96 ? 0.434 17.344 8.633 1 98.94 96 ILE B CA 1
ATOM 2600 C C . ILE B 1 96 ? -0.265 17 7.324 1 98.94 96 ILE B C 1
ATOM 2602 O O . ILE B 1 96 ? -1.056 17.797 6.809 1 98.94 96 ILE B O 1
ATOM 2606 N N . CYS B 1 97 ? 0.06 15.875 6.805 1 98.88 97 CYS B N 1
ATOM 2607 C CA . CYS B 1 97 ? -0.63 15.375 5.621 1 98.88 97 CYS B CA 1
ATOM 2608 C C . CYS B 1 97 ? -1.984 14.781 5.992 1 98.88 97 CYS B C 1
ATOM 2610 O O . CYS B 1 97 ? -2.092 13.578 6.238 1 98.88 97 CYS B O 1
ATOM 2612 N N . ASN B 1 98 ? -2.99 15.602 5.945 1 98.69 98 ASN B N 1
ATOM 2613 C CA . ASN B 1 98 ? -4.332 15.242 6.395 1 98.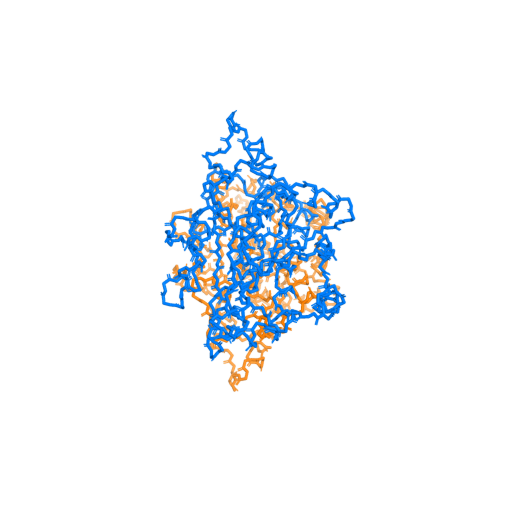69 98 ASN B CA 1
ATOM 2614 C C . ASN B 1 98 ? -5.262 14.969 5.215 1 98.69 98 ASN B C 1
ATOM 2616 O O . ASN B 1 98 ? -6.215 14.203 5.336 1 98.69 98 ASN B O 1
ATOM 2620 N N . ALA B 1 99 ? -4.98 15.602 4.039 1 98.06 99 ALA B N 1
ATOM 2621 C CA . ALA B 1 99 ? -5.824 15.375 2.869 1 98.06 99 ALA B CA 1
ATOM 2622 C C . ALA B 1 99 ? -5.941 13.891 2.557 1 98.06 99 ALA B C 1
ATOM 2624 O O . ALA B 1 99 ? -4.945 13.156 2.607 1 98.06 99 ALA B O 1
ATOM 2625 N N . GLY B 1 100 ? -7.102 13.438 2.338 1 96.19 100 GLY B N 1
ATOM 2626 C CA . GLY B 1 100 ? -7.348 12.039 2.029 1 96.19 100 GLY B CA 1
ATOM 2627 C C . GLY B 1 100 ? -8.703 11.797 1.392 1 96.19 100 GLY B C 1
ATOM 2628 O O . GLY B 1 100 ? -9.453 12.742 1.147 1 96.19 100 GLY B O 1
ATOM 2629 N N . PHE B 1 101 ? -8.859 10.547 1.06 1 92.62 101 PHE B N 1
ATOM 2630 C CA . PHE B 1 101 ? -10.023 10.102 0.306 1 92.62 101 PHE B CA 1
ATOM 2631 C C . PHE B 1 101 ? -10.43 8.695 0.714 1 92.62 101 PHE B C 1
ATOM 2633 O O . PHE B 1 101 ? -9.586 7.801 0.806 1 92.62 101 PHE B O 1
ATOM 2640 N N . ALA B 1 102 ? -11.719 8.586 1.127 1 95.12 102 ALA B N 1
ATOM 2641 C CA . ALA B 1 102 ? -12.242 7.246 1.369 1 95.12 102 ALA B CA 1
ATOM 2642 C C . ALA B 1 102 ? -13.055 6.75 0.175 1 95.12 102 ALA B C 1
ATOM 2644 O O . ALA B 1 102 ? -14.164 7.23 -0.074 1 95.12 102 ALA B O 1
ATOM 2645 N N . ALA B 1 103 ? -12.578 5.758 -0.5 1 96.19 103 ALA B N 1
ATOM 2646 C CA . ALA B 1 103 ? -13.328 5.062 -1.54 1 96.19 103 ALA B CA 1
ATOM 2647 C C . ALA B 1 103 ? -14.375 4.133 -0.932 1 96.19 103 ALA B C 1
ATOM 2649 O O . ALA B 1 103 ? -14.398 3.924 0.284 1 96.19 103 ALA B O 1
ATOM 2650 N N . PRO B 1 104 ? -15.344 3.652 -1.825 1 97.88 104 PRO B N 1
ATOM 2651 C CA . PRO B 1 104 ? -16.297 2.678 -1.302 1 97.88 104 PRO B CA 1
ATOM 2652 C C . PRO B 1 104 ? -15.633 1.531 -0.551 1 97.88 104 PRO B C 1
ATOM 2654 O O . PRO B 1 104 ? -14.594 1.021 -0.993 1 97.88 104 PRO B O 1
ATOM 2657 N N . MET B 1 105 ? -16.156 1.208 0.584 1 98.38 105 MET B N 1
ATOM 2658 C CA . MET B 1 105 ? -15.617 0.155 1.436 1 98.38 105 MET B CA 1
ATOM 2659 C C . MET B 1 105 ? -16.125 -1.215 1.005 1 98.38 105 MET B C 1
ATOM 2661 O O . MET B 1 105 ? -16.781 -1.912 1.785 1 98.38 105 MET B O 1
ATOM 2665 N N . THR B 1 106 ? -15.781 -1.603 -0.229 1 98.25 106 THR B N 1
ATOM 2666 C CA . THR B 1 106 ? -16.234 -2.855 -0.815 1 98.25 106 THR B CA 1
ATOM 2667 C C . THR B 1 106 ? -15.289 -3.996 -0.477 1 98.25 106 THR B C 1
ATOM 2669 O O . THR B 1 106 ? -14.109 -3.764 -0.191 1 98.25 106 THR B O 1
ATOM 2672 N N . PRO B 1 107 ? -15.797 -5.242 -0.473 1 98.62 107 PRO B N 1
ATOM 2673 C CA . PRO B 1 107 ? -14.867 -6.371 -0.398 1 98.62 107 PRO B CA 1
ATOM 2674 C C . PRO B 1 107 ? -13.844 -6.367 -1.527 1 98.62 107 PRO B C 1
ATOM 2676 O O . PRO B 1 107 ? -14.102 -5.82 -2.604 1 98.62 107 PRO B O 1
ATOM 2679 N N . ALA B 1 108 ? -12.727 -6.961 -1.228 1 98.81 108 ALA B N 1
ATOM 2680 C CA . ALA B 1 108 ? -11.641 -6.992 -2.201 1 98.81 108 ALA B CA 1
ATOM 2681 C C . ALA B 1 108 ? -12.102 -7.621 -3.516 1 98.81 108 ALA B C 1
ATOM 2683 O O . ALA B 1 108 ? -11.664 -7.211 -4.594 1 98.81 108 ALA B O 1
ATOM 2684 N N . LEU B 1 109 ? -12.992 -8.531 -3.473 1 98.56 109 LEU B N 1
ATOM 2685 C CA . LEU B 1 109 ? -13.461 -9.266 -4.641 1 98.56 109 LEU B CA 1
ATOM 2686 C C . LEU B 1 109 ? -14.148 -8.328 -5.633 1 98.56 109 LEU B C 1
ATOM 2688 O O . LEU B 1 109 ? -14.242 -8.641 -6.82 1 98.56 109 LEU B O 1
ATOM 2692 N N . VAL B 1 110 ? -14.617 -7.219 -5.156 1 98.31 110 VAL B N 1
ATOM 2693 C CA . VAL B 1 110 ? -15.352 -6.348 -6.066 1 98.31 110 VAL B CA 1
ATOM 2694 C C . VAL B 1 110 ? -14.758 -4.941 -6.027 1 98.31 110 VAL B C 1
ATOM 2696 O O . VAL B 1 110 ? -15.367 -3.988 -6.523 1 98.31 110 VAL B O 1
ATOM 2699 N N . THR B 1 111 ? -13.633 -4.77 -5.34 1 98.75 111 THR B N 1
ATOM 2700 C CA . THR B 1 111 ? -12.922 -3.496 -5.379 1 98.75 111 THR B CA 1
ATOM 2701 C C . THR B 1 111 ? -12.406 -3.213 -6.785 1 98.75 111 THR B C 1
ATOM 2703 O O . THR B 1 111 ? -11.734 -4.055 -7.391 1 98.75 111 THR B O 1
ATOM 2706 N N . SER B 1 112 ? -12.648 -2.045 -7.387 1 98.38 112 SER B N 1
ATOM 2707 C CA . SER B 1 112 ? -12.344 -1.758 -8.781 1 98.38 112 SER B CA 1
ATOM 2708 C C . SER B 1 112 ? -10.938 -1.19 -8.938 1 98.38 112 SER B C 1
ATOM 2710 O O . SER B 1 112 ? -10.391 -0.615 -7.996 1 98.38 112 SER B O 1
ATOM 2712 N N . ALA B 1 113 ? -10.398 -1.302 -10.133 1 98.5 113 ALA B N 1
ATOM 2713 C CA . ALA B 1 113 ? -9.125 -0.675 -10.469 1 98.5 113 ALA B CA 1
ATOM 2714 C C . ALA B 1 113 ? -9.203 0.842 -10.328 1 98.5 113 ALA B C 1
ATOM 2716 O O . ALA B 1 113 ? -8.25 1.481 -9.891 1 98.5 113 ALA B O 1
ATOM 2717 N N . GLU B 1 114 ? -10.312 1.335 -10.727 1 98.06 114 GLU B N 1
ATOM 2718 C CA . GLU B 1 114 ? -10.508 2.779 -10.656 1 98.06 114 GLU B CA 1
ATOM 2719 C C . GLU B 1 114 ? -10.43 3.279 -9.219 1 98.06 114 GLU B C 1
ATOM 2721 O O . GLU B 1 114 ? -9.742 4.262 -8.93 1 98.06 114 GLU B O 1
ATOM 2726 N N . ASP B 1 115 ? -11.164 2.59 -8.312 1 98.5 115 ASP B N 1
ATOM 2727 C CA . ASP B 1 115 ? -11.125 2.963 -6.898 1 98.5 115 ASP B CA 1
ATOM 2728 C C . ASP B 1 115 ? -9.703 2.855 -6.344 1 98.5 115 ASP B C 1
ATOM 2730 O O . ASP B 1 115 ? -9.273 3.701 -5.559 1 98.5 115 ASP B O 1
ATOM 2734 N N . LEU B 1 116 ? -8.984 1.838 -6.723 1 98.81 116 LEU B N 1
ATOM 2735 C CA . LEU B 1 116 ? -7.609 1.656 -6.27 1 98.81 116 LEU B CA 1
ATOM 2736 C C . LEU B 1 116 ? -6.715 2.783 -6.773 1 98.81 116 LEU B C 1
ATOM 2738 O O . LEU B 1 116 ? -5.984 3.4 -5.996 1 98.81 116 LEU B O 1
ATOM 2742 N N . ARG B 1 117 ? -6.801 3.057 -8.062 1 98.31 117 ARG B N 1
ATOM 2743 C CA . ARG B 1 117 ? -5.984 4.113 -8.648 1 98.31 117 ARG B CA 1
ATOM 2744 C C . ARG B 1 117 ? -6.234 5.449 -7.953 1 98.31 117 ARG B C 1
ATOM 2746 O O . ARG B 1 117 ? -5.289 6.156 -7.598 1 98.31 117 ARG B O 1
ATOM 2753 N N . GLU B 1 118 ? -7.477 5.758 -7.793 1 98.31 118 GLU B N 1
ATOM 2754 C CA . GLU B 1 118 ? -7.832 7.016 -7.141 1 98.31 118 GLU B CA 1
ATOM 2755 C C . GLU B 1 118 ? -7.316 7.055 -5.703 1 98.31 118 GLU B C 1
ATOM 2757 O O . GLU B 1 118 ? -6.789 8.078 -5.254 1 98.31 118 GLU B O 1
ATOM 2762 N N . SER B 1 119 ? -7.488 5.973 -4.969 1 98.69 119 SER B N 1
ATOM 2763 C CA . SER B 1 119 ? -7.059 5.91 -3.574 1 98.69 119 SER B CA 1
ATOM 2764 C C . SER B 1 119 ? -5.547 6.055 -3.455 1 98.69 119 SER B C 1
ATOM 2766 O O . SER B 1 119 ? -5.055 6.766 -2.578 1 98.69 119 SER B O 1
ATOM 2768 N N . PHE B 1 120 ? -4.785 5.383 -4.316 1 98.75 120 PHE B N 1
ATOM 2769 C CA . PHE B 1 120 ? -3.334 5.504 -4.281 1 98.75 120 PHE B CA 1
ATOM 2770 C C . PHE B 1 120 ? -2.904 6.93 -4.613 1 98.75 120 PHE B C 1
ATOM 2772 O O . PHE B 1 120 ? -1.982 7.465 -3.996 1 98.75 120 PHE B O 1
ATOM 2779 N N . GLU B 1 121 ? -3.582 7.496 -5.582 1 98.5 121 GLU B N 1
ATOM 2780 C CA . GLU B 1 121 ? -3.232 8.852 -5.996 1 98.5 121 GLU B CA 1
ATOM 2781 C C . GLU B 1 121 ? -3.355 9.836 -4.836 1 98.5 121 GLU B C 1
ATOM 2783 O O . GLU B 1 121 ? -2.42 10.586 -4.547 1 98.5 121 GLU B O 1
ATOM 2788 N N . VAL B 1 122 ? -4.418 9.773 -4.164 1 98.38 122 VAL B N 1
ATOM 2789 C CA . VAL B 1 122 ? -4.766 10.789 -3.178 1 98.38 122 VAL B CA 1
ATOM 2790 C C . VAL B 1 122 ? -4.137 10.438 -1.831 1 98.38 122 VAL B C 1
ATOM 2792 O O . VAL B 1 122 ? -3.574 11.297 -1.155 1 98.38 122 VAL B O 1
ATOM 2795 N N . ASN B 1 123 ? -4.188 9.164 -1.434 1 98.62 123 ASN B N 1
ATOM 2796 C CA . ASN B 1 123 ? -3.848 8.781 -0.069 1 98.62 123 ASN B CA 1
ATOM 2797 C C . ASN B 1 123 ? -2.371 8.414 0.059 1 98.62 123 ASN B C 1
ATOM 2799 O O . ASN B 1 123 ? -1.839 8.344 1.168 1 98.62 123 ASN B O 1
ATOM 2803 N N . THR B 1 124 ? -1.749 8.102 -1.045 1 98.88 124 THR B N 1
ATOM 2804 C CA . THR B 1 124 ? -0.395 7.566 -0.966 1 98.88 124 THR B CA 1
ATOM 2805 C C . THR B 1 124 ? 0.59 8.477 -1.695 1 98.88 124 THR B C 1
ATOM 2807 O O . THR B 1 124 ? 1.539 8.984 -1.094 1 98.88 124 THR B O 1
ATOM 2810 N N . ILE B 1 125 ? 0.315 8.742 -2.93 1 98.88 125 ILE B N 1
ATOM 2811 C CA . ILE B 1 125 ? 1.261 9.445 -3.785 1 98.88 125 ILE B CA 1
ATOM 2812 C C . ILE B 1 125 ? 1.305 10.922 -3.398 1 98.88 125 ILE B C 1
ATOM 2814 O O . ILE B 1 125 ? 2.385 11.492 -3.219 1 98.88 125 ILE B O 1
ATOM 2818 N N . ALA B 1 126 ? 0.185 11.5 -3.225 1 98.81 126 ALA B N 1
ATOM 2819 C CA . ALA B 1 126 ? 0.095 12.938 -2.975 1 98.81 126 ALA B CA 1
ATOM 2820 C C . ALA B 1 126 ? 0.833 13.32 -1.694 1 98.81 126 ALA B C 1
ATOM 2822 O O . ALA B 1 126 ? 1.666 14.227 -1.698 1 98.81 126 ALA B O 1
ATOM 2823 N N . PRO B 1 127 ? 0.603 12.633 -0.552 1 98.81 127 PRO B N 1
ATOM 2824 C CA . PRO B 1 127 ? 1.319 13.031 0.66 1 98.81 127 PRO B CA 1
ATOM 2825 C C . PRO B 1 127 ? 2.836 12.93 0.512 1 98.81 127 PRO B C 1
ATOM 2827 O O . PRO B 1 127 ? 3.57 13.758 1.053 1 98.81 127 PRO B O 1
ATOM 2830 N N . LEU B 1 128 ? 3.316 11.938 -0.214 1 98.94 128 LEU B N 1
ATOM 2831 C CA . LEU B 1 128 ? 4.754 11.836 -0.438 1 98.94 128 LEU B CA 1
ATOM 2832 C C . LEU B 1 128 ? 5.266 13.047 -1.212 1 98.94 128 LEU B C 1
ATOM 2834 O O . LEU B 1 128 ? 6.293 13.633 -0.854 1 98.94 128 LEU B O 1
ATOM 2838 N N . LEU B 1 129 ? 4.539 13.398 -2.244 1 98.88 129 LEU B N 1
ATOM 2839 C CA . LEU B 1 129 ? 5 14.484 -3.102 1 98.88 129 LEU B CA 1
ATOM 2840 C C . LEU B 1 129 ? 4.938 15.82 -2.367 1 98.88 129 LEU B C 1
ATOM 2842 O O . LEU B 1 129 ? 5.773 16.703 -2.596 1 98.88 129 LEU B O 1
ATOM 2846 N N . VAL B 1 130 ? 3.973 15.992 -1.504 1 98.88 130 VAL B N 1
ATOM 2847 C CA . VAL B 1 130 ? 3.92 17.188 -0.658 1 98.88 130 VAL B CA 1
ATOM 2848 C C . VAL B 1 130 ? 5.16 17.234 0.231 1 98.88 130 VAL B C 1
ATOM 2850 O O . VAL B 1 130 ? 5.801 18.281 0.348 1 98.88 130 VAL B O 1
ATOM 2853 N N . PHE B 1 131 ? 5.523 16.141 0.897 1 98.94 131 PHE B N 1
ATOM 2854 C CA . PHE B 1 131 ? 6.711 16.094 1.743 1 98.94 131 PHE B CA 1
ATOM 2855 C C . PHE B 1 131 ? 7.961 16.422 0.937 1 98.94 131 PHE B C 1
ATOM 2857 O O . PHE B 1 131 ? 8.797 17.219 1.368 1 98.94 131 PHE B O 1
ATOM 2864 N N . GLN B 1 132 ? 8.055 15.781 -0.257 1 98.94 132 GLN B N 1
ATOM 2865 C CA . GLN B 1 132 ? 9.211 16.031 -1.115 1 98.94 132 GLN B CA 1
ATOM 2866 C C . GLN B 1 132 ? 9.352 17.516 -1.422 1 98.94 132 GLN B C 1
ATOM 2868 O O . GLN B 1 132 ? 10.461 18.062 -1.401 1 98.94 132 GLN B O 1
ATOM 2873 N N . ALA B 1 133 ? 8.258 18.141 -1.674 1 98.75 133 ALA B N 1
ATOM 2874 C CA . ALA B 1 133 ? 8.25 19.562 -2.031 1 98.75 133 ALA B CA 1
ATOM 2875 C C . ALA B 1 133 ? 8.695 20.422 -0.855 1 98.75 133 ALA B C 1
ATOM 2877 O O . ALA B 1 133 ? 9.398 21.422 -1.041 1 98.75 133 ALA B O 1
ATOM 2878 N N . LEU B 1 134 ? 8.305 20.047 0.355 1 98.62 134 LEU B N 1
ATOM 2879 C CA . LEU B 1 134 ? 8.461 20.953 1.495 1 98.62 134 LEU B CA 1
ATOM 2880 C C . LEU B 1 134 ? 9.68 20.562 2.33 1 98.62 134 LEU B C 1
ATOM 2882 O O . LEU B 1 134 ? 10.078 21.312 3.229 1 98.62 134 LEU B O 1
ATOM 2886 N N . TRP B 1 135 ? 10.297 19.406 2.039 1 98.69 135 TRP B N 1
ATOM 2887 C CA . TRP B 1 135 ? 11.406 18.891 2.83 1 98.69 135 TRP B CA 1
ATOM 2888 C C . TRP B 1 135 ? 12.531 19.922 2.932 1 98.69 135 TRP B C 1
ATOM 2890 O O . TRP B 1 135 ? 13.062 20.156 4.02 1 98.69 135 TRP B O 1
ATOM 2900 N N . PRO B 1 136 ? 12.844 20.672 1.805 1 97.81 136 PRO B N 1
ATOM 2901 C CA . PRO B 1 136 ? 13.891 21.688 1.942 1 97.81 136 PRO B CA 1
ATOM 2902 C C . PRO B 1 136 ? 13.547 22.766 2.971 1 97.81 136 PRO B C 1
ATOM 2904 O O . PRO B 1 136 ? 14.422 23.25 3.682 1 97.81 136 PRO B O 1
ATOM 2907 N N . LEU B 1 137 ? 12.297 23.156 3.076 1 97.69 137 LEU B N 1
ATOM 2908 C CA . LEU B 1 137 ? 11.859 24.125 4.062 1 97.69 137 LEU B CA 1
ATOM 2909 C C . LEU B 1 137 ? 11.859 23.531 5.465 1 97.69 137 LEU B C 1
ATOM 2911 O O . LEU B 1 137 ? 12.125 24.234 6.445 1 97.69 137 LEU B O 1
ATOM 2915 N N . MET B 1 138 ? 11.57 22.234 5.559 1 98.5 138 MET B N 1
ATOM 2916 C CA . MET B 1 138 ? 11.555 21.562 6.852 1 98.5 138 MET B CA 1
ATOM 2917 C C . MET B 1 138 ? 12.969 21.406 7.402 1 98.5 138 MET B C 1
ATOM 2919 O O . MET B 1 138 ? 13.172 21.469 8.617 1 98.5 138 MET B O 1
ATOM 2923 N N . GLN B 1 139 ? 13.922 21.219 6.52 1 97.38 139 GLN B N 1
ATOM 2924 C CA . GLN B 1 139 ? 15.32 21.109 6.922 1 97.38 139 GLN B CA 1
ATOM 2925 C C . GLN B 1 139 ? 15.836 22.422 7.508 1 97.38 139 GLN B C 1
ATOM 2927 O O . GLN B 1 139 ? 16.859 22.438 8.203 1 97.38 139 GLN B O 1
ATOM 2932 N N . ARG B 1 140 ? 15.133 23.547 7.242 1 95.75 140 ARG B N 1
ATOM 2933 C CA . ARG B 1 140 ? 15.531 24.859 7.73 1 95.75 140 ARG B CA 1
ATOM 2934 C C . ARG B 1 140 ? 14.867 25.172 9.07 1 95.75 140 ARG B C 1
ATOM 2936 O O . ARG B 1 140 ? 15.109 26.234 9.656 1 95.75 140 ARG B O 1
ATOM 2943 N N . SER B 1 141 ? 14.062 24.188 9.531 1 94.06 141 SER B N 1
ATOM 2944 C CA . SER B 1 141 ? 13.414 24.391 10.82 1 94.06 141 SER B CA 1
ATOM 2945 C C . SER B 1 141 ? 14.438 24.484 11.945 1 94.06 141 SER B C 1
ATOM 2947 O O . SER B 1 141 ? 15.422 23.75 11.961 1 94.06 141 SER B O 1
ATOM 2949 N N . GLY B 1 142 ? 14.266 25.469 12.844 1 91.5 142 GLY B N 1
ATOM 2950 C CA . GLY B 1 142 ? 15.094 25.547 14.039 1 91.5 142 GLY B CA 1
ATOM 2951 C C . GLY B 1 142 ? 14.742 24.516 15.086 1 91.5 142 GLY B C 1
ATOM 2952 O O . GLY B 1 142 ? 15.484 24.328 16.062 1 91.5 142 GLY B O 1
ATOM 2953 N N . SER B 1 143 ? 13.609 23.922 14.867 1 91.94 143 SER B N 1
ATOM 2954 C CA . SER B 1 143 ? 13.148 22.828 15.719 1 91.94 143 SER B CA 1
ATOM 2955 C C . SER B 1 143 ? 13.227 21.484 14.992 1 91.94 143 SER B C 1
ATOM 2957 O O . SER B 1 143 ? 13.656 21.422 13.836 1 91.94 143 SER B O 1
ATOM 2959 N N . VAL B 1 144 ? 12.977 20.453 15.734 1 95.25 144 VAL B N 1
ATOM 2960 C CA . VAL B 1 144 ? 12.898 19.125 15.125 1 95.25 144 VAL B CA 1
ATOM 2961 C C . VAL B 1 144 ? 11.766 19.094 14.102 1 95.25 144 VAL B C 1
ATOM 2963 O O . VAL B 1 144 ? 10.602 19.328 14.453 1 95.25 144 VAL B O 1
ATOM 2966 N N . PRO B 1 145 ? 12.102 18.906 12.805 1 98.31 145 PRO B N 1
ATOM 2967 C CA . PRO B 1 145 ? 11.031 18.844 11.805 1 98.31 145 PRO B CA 1
ATOM 2968 C C . PRO B 1 145 ? 10.148 17.609 11.969 1 98.31 145 PRO B C 1
ATOM 2970 O O . PRO B 1 145 ? 10.656 16.5 12.195 1 98.31 145 PRO B O 1
ATOM 2973 N N . LYS B 1 146 ? 8.805 17.781 11.891 1 98.88 146 LYS B N 1
ATOM 2974 C CA . LYS B 1 146 ? 7.859 16.688 12.102 1 98.88 146 LYS B CA 1
ATOM 2975 C C . LYS B 1 146 ? 6.941 16.516 10.898 1 98.88 146 LYS B C 1
ATOM 2977 O O . LYS B 1 146 ? 6.484 17.5 10.312 1 98.88 146 LYS B O 1
ATOM 2982 N N . LEU B 1 147 ? 6.832 15.289 10.5 1 98.94 147 LEU B N 1
ATOM 2983 C CA . LEU B 1 147 ? 5.852 14.867 9.5 1 98.94 147 LEU B CA 1
ATOM 2984 C C . LEU B 1 147 ? 4.828 13.922 10.109 1 98.94 147 LEU B C 1
ATOM 2986 O O . LEU B 1 147 ? 5.176 12.812 10.523 1 98.94 147 LEU B O 1
ATOM 2990 N N . ALA B 1 148 ? 3.598 14.359 10.234 1 99 148 ALA B N 1
ATOM 2991 C CA . ALA B 1 148 ? 2.48 13.492 10.586 1 99 148 ALA B CA 1
ATOM 2992 C C . ALA B 1 148 ? 1.636 13.156 9.359 1 99 148 ALA B C 1
ATOM 2994 O O . ALA B 1 148 ? 1.017 14.039 8.766 1 99 148 ALA B O 1
ATOM 2995 N N . VAL B 1 149 ? 1.657 11.914 8.984 1 98.94 149 VAL B N 1
ATOM 2996 C CA . VAL B 1 149 ? 0.785 11.453 7.906 1 98.94 149 VAL B CA 1
ATOM 2997 C C . VAL B 1 149 ? -0.479 10.828 8.492 1 98.94 149 VAL B C 1
ATOM 2999 O O . VAL B 1 149 ? -0.412 9.812 9.188 1 98.94 149 VAL B O 1
ATOM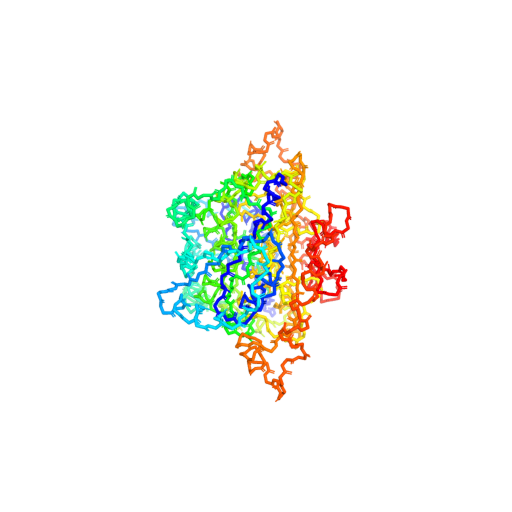 3002 N N . ILE B 1 150 ? -1.631 11.453 8.227 1 98.94 150 ILE B N 1
ATOM 3003 C CA . ILE B 1 150 ? -2.875 10.922 8.773 1 98.94 150 ILE B CA 1
ATOM 3004 C C . ILE B 1 150 ? -3.232 9.617 8.062 1 98.94 150 ILE B C 1
ATOM 3006 O O . ILE B 1 150 ? -3.529 9.617 6.867 1 98.94 150 ILE B O 1
ATOM 3010 N N . SER B 1 151 ? -3.143 8.578 8.805 1 98.75 151 SER B N 1
ATOM 3011 C CA . SER B 1 151 ? -3.461 7.238 8.328 1 98.75 151 SER B CA 1
ATOM 3012 C C . SER B 1 151 ? -4.781 6.746 8.906 1 98.75 151 SER B C 1
ATOM 3014 O O . SER B 1 151 ? -5.715 7.527 9.102 1 98.75 151 SER B O 1
ATOM 3016 N N . SER B 1 152 ? -4.98 5.508 8.961 1 98.69 152 SER B N 1
ATOM 3017 C CA . SER B 1 152 ? -6.184 4.84 9.445 1 98.69 152 SER B CA 1
ATOM 3018 C C . SER B 1 152 ? -5.875 3.428 9.93 1 98.69 152 SER B C 1
ATOM 3020 O O . SER B 1 152 ? -5.047 2.73 9.328 1 98.69 152 SER B O 1
ATOM 3022 N N . SER B 1 153 ? -6.609 3.027 10.969 1 98.31 153 SER B N 1
ATOM 3023 C CA . SER B 1 153 ? -6.508 1.633 11.383 1 98.31 153 SER B CA 1
ATOM 3024 C C . SER B 1 153 ? -6.848 0.686 10.242 1 98.31 153 SER B C 1
ATOM 3026 O O . SER B 1 153 ? -6.367 -0.448 10.203 1 98.31 153 SER B O 1
ATOM 3028 N N . VAL B 1 154 ? -7.633 1.134 9.289 1 98.69 154 VAL B N 1
ATOM 3029 C CA . VAL B 1 154 ? -8 0.32 8.141 1 98.69 154 VAL B CA 1
ATOM 3030 C C . VAL B 1 154 ? -6.762 0.016 7.301 1 98.69 154 VAL B C 1
ATOM 3032 O O . VAL B 1 154 ? -6.766 -0.916 6.492 1 98.69 154 VAL B O 1
ATOM 3035 N N . GLY B 1 155 ? -5.703 0.74 7.473 1 98.75 155 GLY B N 1
ATOM 3036 C CA . GLY B 1 155 ? -4.469 0.542 6.734 1 98.75 155 GLY B CA 1
ATOM 3037 C C . GLY B 1 155 ? -3.533 -0.456 7.391 1 98.75 155 GLY B C 1
ATOM 3038 O O . GLY B 1 155 ? -2.457 -0.746 6.863 1 98.75 155 GLY B O 1
ATOM 3039 N N . SER B 1 156 ? -3.92 -0.997 8.586 1 98.88 156 SER B N 1
ATOM 3040 C CA . SER B 1 156 ? -3.123 -2.035 9.227 1 98.88 156 SER B CA 1
ATOM 3041 C C . SER B 1 156 ? -3.24 -3.361 8.484 1 98.88 156 SER B C 1
ATOM 3043 O O . SER B 1 156 ? -4.348 -3.822 8.195 1 98.88 156 SER B O 1
ATOM 3045 N N . ILE B 1 157 ? -2.137 -3.936 8.156 1 98.94 157 ILE B N 1
ATOM 3046 C CA . ILE B 1 157 ? -2.176 -5.262 7.547 1 98.94 157 ILE B CA 1
ATOM 3047 C C . ILE B 1 157 ? -2.363 -6.32 8.633 1 98.94 157 ILE B C 1
ATOM 3049 O O . ILE B 1 157 ? -3.193 -7.219 8.492 1 98.94 157 ILE B O 1
ATOM 3053 N N . ALA B 1 158 ? -1.633 -6.145 9.734 1 98.75 158 ALA B N 1
ATOM 3054 C CA . ALA B 1 158 ? -1.644 -7.125 10.812 1 98.75 158 ALA B CA 1
ATOM 3055 C C . ALA B 1 158 ? -3.023 -7.215 11.461 1 98.75 158 ALA B C 1
ATOM 3057 O O . ALA B 1 158 ? -3.498 -8.312 11.773 1 98.75 158 ALA B O 1
ATOM 3058 N N . ASP B 1 159 ? -3.617 -6.031 11.656 1 98.38 159 ASP B N 1
ATOM 3059 C CA . ASP B 1 159 ? -4.883 -5.969 12.375 1 98.38 159 ASP B CA 1
ATOM 3060 C C . ASP B 1 159 ? -5.984 -5.371 11.5 1 98.38 159 ASP B C 1
ATOM 3062 O O . ASP B 1 159 ? -6.562 -4.336 11.844 1 98.38 159 ASP B O 1
ATOM 3066 N N . GLN B 1 160 ? -6.34 -6.09 10.461 1 98.5 160 GLN B N 1
ATOM 3067 C CA . GLN B 1 160 ? -7.418 -5.625 9.594 1 98.5 160 GLN B CA 1
ATOM 3068 C C . GLN B 1 160 ? -8.758 -5.664 10.312 1 98.5 160 GLN B C 1
ATOM 3070 O O . GLN B 1 160 ? -9.039 -6.602 11.07 1 98.5 160 GLN B O 1
ATOM 3075 N N . GLU B 1 161 ? -9.539 -4.621 10.102 1 96.31 161 GLU B N 1
ATOM 3076 C CA . GLU B 1 161 ? -10.891 -4.57 10.641 1 96.31 161 GLU B CA 1
ATOM 3077 C C . GLU B 1 161 ? -11.742 -5.711 10.094 1 96.31 161 GLU B C 1
ATOM 3079 O O . GLU B 1 161 ? -11.523 -6.184 8.977 1 96.31 161 GLU B O 1
ATOM 3084 N N . PRO B 1 162 ? -12.758 -6.18 10.891 1 96.62 162 PRO B N 1
ATOM 3085 C CA . PRO B 1 162 ? -13.625 -7.27 10.438 1 96.62 162 PRO B CA 1
ATOM 3086 C C . PRO B 1 162 ? -14.68 -6.809 9.43 1 96.62 162 PRO B C 1
ATOM 3088 O O . PRO B 1 162 ? -15.82 -7.27 9.469 1 96.62 162 PRO B O 1
ATOM 3091 N N . VAL B 1 163 ? -14.438 -5.684 8.758 1 97.5 163 VAL B N 1
ATOM 3092 C CA . VAL B 1 163 ? -15.25 -5.109 7.691 1 97.5 163 VAL B CA 1
ATOM 3093 C C . VAL B 1 163 ? -14.375 -4.781 6.484 1 97.5 163 VAL B C 1
ATOM 3095 O O . VAL B 1 163 ? -13.164 -4.578 6.625 1 97.5 163 VAL B O 1
ATOM 3098 N N . PRO B 1 164 ? -14.992 -4.777 5.266 1 98.38 164 PRO B N 1
ATOM 3099 C CA . PRO B 1 164 ? -14.18 -4.527 4.07 1 98.38 164 PRO B CA 1
ATOM 3100 C C . PRO B 1 164 ? -13.508 -3.156 4.09 1 98.38 164 PRO B C 1
ATOM 3102 O O . PRO B 1 164 ? -14.109 -2.176 4.531 1 98.38 164 PRO B O 1
ATOM 3105 N N . GLY B 1 165 ? -12.266 -3.105 3.635 1 98.56 165 GLY B N 1
ATOM 3106 C CA . GLY B 1 165 ? -11.516 -1.86 3.623 1 98.56 165 GLY B CA 1
ATOM 3107 C C . GLY B 1 165 ? -11.438 -1.226 2.246 1 98.56 165 GLY B C 1
ATOM 3108 O O . GLY B 1 165 ? -10.906 -0.123 2.096 1 98.56 165 GLY B O 1
ATOM 3109 N N . GLY B 1 166 ? -12.023 -1.96 1.186 1 98.56 166 GLY B N 1
ATOM 3110 C CA . GLY B 1 166 ? -11.984 -1.436 -0.171 1 98.56 166 GLY B CA 1
ATOM 3111 C C . GLY B 1 166 ? -10.594 -1.039 -0.62 1 98.56 166 GLY B C 1
ATOM 3112 O O . GLY B 1 166 ? -9.609 -1.682 -0.247 1 98.56 166 GLY B O 1
ATOM 3113 N N . ALA B 1 167 ? -10.547 -0.003 -1.498 1 98.88 167 ALA B N 1
ATOM 3114 C CA . ALA B 1 167 ? -9.281 0.534 -1.99 1 98.88 167 ALA B CA 1
ATOM 3115 C C . ALA B 1 167 ? -8.602 1.393 -0.93 1 98.88 167 ALA B C 1
ATOM 3117 O O . ALA B 1 167 ? -7.41 1.698 -1.04 1 98.88 167 ALA B O 1
ATOM 3118 N N . TYR B 1 168 ? -9.359 1.795 0.107 1 98.81 168 TYR B N 1
ATOM 3119 C CA . TYR B 1 168 ? -8.867 2.668 1.166 1 98.81 168 TYR B CA 1
ATOM 3120 C C . TYR B 1 168 ? -7.773 1.98 1.979 1 98.81 168 TYR B C 1
ATOM 3122 O O . TYR B 1 168 ? -6.699 2.547 2.193 1 98.81 168 TYR B O 1
ATOM 3130 N N . GLY B 1 169 ? -7.984 0.719 2.359 1 98.81 169 GLY B N 1
ATOM 3131 C CA . GLY B 1 169 ? -7.07 -0.049 3.189 1 98.81 169 GLY B CA 1
ATOM 3132 C C . GLY B 1 169 ? -5.684 -0.175 2.59 1 98.81 169 GLY B C 1
ATOM 3133 O O . GLY B 1 169 ? -4.707 0.313 3.164 1 98.81 169 GLY B O 1
ATOM 3134 N N . PRO B 1 170 ? -5.629 -0.705 1.401 1 98.94 170 PRO B N 1
ATOM 3135 C CA . PRO B 1 170 ? -4.301 -0.857 0.803 1 98.94 170 PRO B CA 1
ATOM 3136 C C . PRO B 1 170 ? -3.627 0.482 0.517 1 98.94 170 PRO B C 1
ATOM 3138 O O . PRO B 1 170 ? -2.396 0.581 0.567 1 98.94 170 PRO B O 1
ATOM 3141 N N . SER B 1 171 ? -4.32 1.521 0.211 1 98.94 171 SER B N 1
ATOM 3142 C CA . SER B 1 171 ? -3.713 2.83 -0.007 1 98.94 171 SER B CA 1
ATOM 3143 C C . SER B 1 171 ? -3.066 3.357 1.269 1 98.94 171 SER B C 1
ATOM 3145 O O . SER B 1 171 ? -1.981 3.943 1.225 1 98.94 171 SER B O 1
ATOM 3147 N N . LYS B 1 172 ? -3.76 3.172 2.404 1 98.94 172 LYS B N 1
ATOM 3148 C CA . LYS B 1 172 ? -3.207 3.609 3.682 1 98.94 172 LYS B CA 1
ATOM 3149 C C . LYS B 1 172 ? -2.037 2.727 4.105 1 98.94 172 LYS B C 1
ATOM 3151 O O . LYS B 1 172 ? -1.081 3.205 4.723 1 98.94 172 LYS B O 1
ATOM 3156 N N . ALA B 1 173 ? -2.072 1.427 3.764 1 98.94 173 ALA B N 1
ATOM 3157 C CA . ALA B 1 173 ? -0.931 0.553 4.027 1 98.94 173 ALA B CA 1
ATOM 3158 C C . ALA B 1 173 ? 0.305 1.021 3.264 1 98.94 173 ALA B C 1
ATOM 3160 O O . ALA B 1 173 ? 1.405 1.064 3.82 1 98.94 173 ALA B O 1
ATOM 3161 N N . ALA B 1 174 ? 0.1 1.348 2.016 1 98.94 174 ALA B N 1
ATOM 3162 C CA . ALA B 1 174 ? 1.201 1.855 1.201 1 98.94 174 ALA B CA 1
ATOM 3163 C C . ALA B 1 174 ? 1.733 3.174 1.757 1 98.94 174 ALA B C 1
ATOM 3165 O O . ALA B 1 174 ? 2.947 3.391 1.8 1 98.94 174 ALA B O 1
ATOM 3166 N N . SER B 1 175 ? 0.871 4.012 2.143 1 98.94 175 SER B N 1
ATOM 3167 C CA . SER B 1 175 ? 1.258 5.277 2.758 1 98.94 175 SER B CA 1
ATOM 3168 C C . SER B 1 175 ? 2.041 5.051 4.047 1 98.94 175 SER B C 1
ATOM 3170 O O . SER B 1 175 ? 3.014 5.758 4.32 1 98.94 175 SER B O 1
ATOM 3172 N N . ASN B 1 176 ? 1.586 4.098 4.891 1 98.94 176 ASN B N 1
ATOM 3173 C CA . ASN B 1 176 ? 2.314 3.711 6.094 1 98.94 176 ASN B CA 1
ATOM 3174 C C . ASN B 1 176 ? 3.744 3.279 5.77 1 98.94 176 ASN B C 1
ATOM 3176 O O . ASN B 1 176 ? 4.684 3.66 6.469 1 98.94 176 ASN B O 1
ATOM 3180 N N . TRP B 1 177 ? 3.877 2.508 4.711 1 99 177 TRP B N 1
ATOM 3181 C CA . TRP B 1 177 ? 5.199 2.051 4.297 1 99 177 TRP B CA 1
ATOM 3182 C C . TRP B 1 177 ? 6.109 3.234 3.982 1 99 177 TRP B C 1
ATOM 3184 O O . TRP B 1 177 ? 7.242 3.299 4.469 1 99 177 TRP B O 1
ATOM 3194 N N . LEU B 1 178 ? 5.617 4.152 3.211 1 99 178 LEU B N 1
ATOM 3195 C CA . LEU B 1 178 ? 6.398 5.316 2.807 1 99 178 LEU B CA 1
ATOM 3196 C C . LEU B 1 178 ? 6.754 6.18 4.012 1 99 178 LEU B C 1
ATOM 3198 O O . LEU B 1 178 ? 7.855 6.727 4.09 1 99 178 LEU B O 1
ATOM 3202 N N . THR B 1 179 ? 5.824 6.301 4.914 1 98.94 179 THR B N 1
ATOM 3203 C CA . THR B 1 179 ? 6.066 7.094 6.113 1 98.94 179 THR B CA 1
ATOM 3204 C C . THR B 1 179 ? 7.23 6.523 6.914 1 98.94 179 THR B C 1
ATOM 3206 O O . THR B 1 179 ? 8.117 7.266 7.344 1 98.94 179 THR B O 1
ATOM 3209 N N . LYS B 1 180 ? 7.223 5.234 7.102 1 98.94 180 LYS B N 1
ATOM 3210 C CA . LYS B 1 180 ? 8.328 4.613 7.828 1 98.94 180 LYS B CA 1
ATOM 3211 C C . LYS B 1 180 ? 9.641 4.766 7.066 1 98.94 180 LYS B C 1
ATOM 3213 O O . LYS B 1 180 ? 10.688 4.996 7.668 1 98.94 180 LYS B O 1
ATOM 3218 N N . ALA B 1 181 ? 9.562 4.598 5.762 1 98.94 181 ALA B N 1
ATOM 3219 C CA . ALA B 1 181 ? 10.766 4.781 4.949 1 98.94 181 ALA B CA 1
ATOM 3220 C C . ALA B 1 181 ? 11.352 6.176 5.145 1 98.94 181 ALA B C 1
ATOM 3222 O O . ALA B 1 181 ? 12.57 6.332 5.277 1 98.94 181 ALA B O 1
ATOM 3223 N N . LEU B 1 182 ? 10.5 7.176 5.109 1 98.94 182 LEU B N 1
ATOM 3224 C CA . LEU B 1 182 ? 10.961 8.54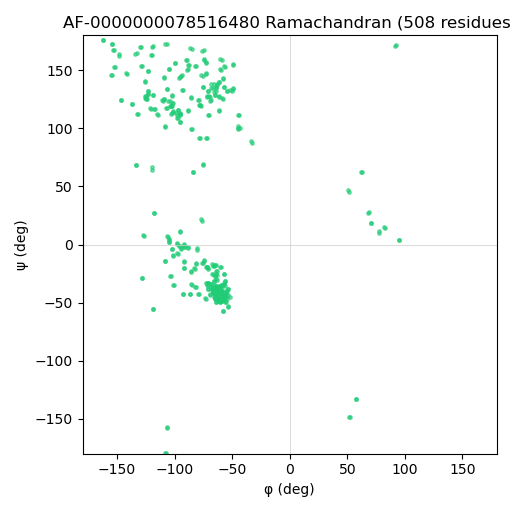7 5.305 1 98.94 182 LEU B CA 1
ATOM 3225 C C . LEU B 1 182 ? 11.641 8.703 6.66 1 98.94 182 LEU B C 1
ATOM 3227 O O . LEU B 1 182 ? 12.664 9.383 6.77 1 98.94 182 LEU B O 1
ATOM 3231 N N . HIS B 1 183 ? 11.062 8.133 7.68 1 98.81 183 HIS B N 1
ATOM 3232 C CA . HIS B 1 183 ? 11.68 8.141 9 1 98.81 183 HIS B CA 1
ATOM 3233 C C . HIS B 1 183 ? 13.102 7.586 8.945 1 98.81 183 HIS B C 1
ATOM 3235 O O . HIS B 1 183 ? 14.039 8.227 9.414 1 98.81 183 HIS B O 1
ATOM 3241 N N . ALA B 1 184 ? 13.227 6.371 8.375 1 98.69 184 ALA B N 1
ATOM 3242 C CA . ALA B 1 184 ? 14.508 5.672 8.383 1 98.69 184 ALA B CA 1
ATOM 3243 C C . ALA B 1 184 ? 15.539 6.406 7.527 1 98.69 184 ALA B C 1
ATOM 3245 O O . ALA B 1 184 ? 16.688 6.57 7.938 1 98.69 184 ALA B O 1
ATOM 3246 N N . GLU B 1 185 ? 15.133 6.914 6.418 1 98.56 185 GLU B N 1
ATOM 3247 C CA . GLU B 1 185 ? 16.047 7.457 5.414 1 98.56 185 GLU B CA 1
ATOM 3248 C C . GLU B 1 185 ? 16.469 8.883 5.766 1 98.56 185 GLU B C 1
ATOM 3250 O O . GLU B 1 185 ? 17.438 9.398 5.207 1 98.56 185 GLU B O 1
ATOM 3255 N N . ASN B 1 186 ? 15.773 9.516 6.652 1 98.19 186 ASN B N 1
ATOM 3256 C CA . ASN B 1 186 ? 16.109 10.883 7.02 1 98.19 186 ASN B CA 1
ATOM 3257 C C . ASN B 1 186 ? 16.484 10.992 8.492 1 98.19 186 ASN B C 1
ATOM 3259 O O . ASN B 1 186 ? 16.266 12.031 9.117 1 98.19 186 ASN B O 1
ATOM 3263 N N . ALA B 1 187 ? 16.969 9.93 9.031 1 97.38 187 ALA B N 1
ATOM 3264 C CA . ALA B 1 187 ? 17.406 9.898 10.422 1 97.38 187 ALA B CA 1
ATOM 3265 C C . ALA B 1 187 ? 18.516 10.914 10.68 1 97.38 187 ALA B C 1
ATOM 3267 O O . ALA B 1 187 ? 18.531 11.578 11.719 1 97.38 187 ALA B O 1
ATOM 3268 N N . ALA B 1 188 ? 19.391 11.094 9.734 1 96.81 188 ALA B N 1
ATOM 3269 C CA . ALA B 1 188 ? 20.547 11.984 9.891 1 96.81 188 ALA B CA 1
ATOM 3270 C C . ALA B 1 188 ? 20.094 13.445 9.984 1 96.81 188 ALA B C 1
ATOM 3272 O O . ALA B 1 188 ? 20.766 14.258 10.633 1 96.81 188 ALA B O 1
ATOM 3273 N N . ASP B 1 189 ? 18.953 13.68 9.414 1 96.81 189 ASP B N 1
ATOM 3274 C CA . ASP B 1 189 ? 18.438 15.047 9.406 1 96.81 189 ASP B CA 1
ATOM 3275 C C . ASP B 1 189 ? 17.469 15.281 10.562 1 96.81 189 ASP B C 1
ATOM 3277 O O . ASP B 1 189 ? 16.859 16.344 10.664 1 96.81 189 ASP B O 1
ATOM 3281 N N . GLY B 1 190 ? 17.219 14.25 11.359 1 97.5 190 GLY B N 1
ATOM 3282 C CA . GLY B 1 190 ? 16.438 14.383 12.586 1 97.5 190 GLY B CA 1
ATOM 3283 C C . GLY B 1 190 ? 14.938 14.367 12.344 1 97.5 190 GLY B C 1
ATOM 3284 O O . GLY B 1 190 ? 14.156 14.695 13.234 1 97.5 190 GLY B O 1
ATOM 3285 N N . LEU B 1 191 ? 14.539 13.953 11.195 1 98.69 191 LEU B N 1
ATOM 3286 C CA . LEU B 1 191 ? 13.117 13.961 10.867 1 98.69 191 LEU B CA 1
ATOM 3287 C C . LEU B 1 191 ? 12.336 13.062 11.82 1 98.69 191 LEU B C 1
ATOM 3289 O O . LEU B 1 191 ? 12.734 11.922 12.062 1 98.69 191 LEU B O 1
ATOM 3293 N N . VAL B 1 192 ? 11.289 13.57 12.438 1 98.88 192 VAL B N 1
ATOM 3294 C CA . VAL B 1 192 ? 10.266 12.781 13.117 1 98.88 192 VAL B CA 1
ATOM 3295 C C . VAL B 1 192 ? 9.086 12.547 12.188 1 98.88 192 VAL B C 1
ATOM 3297 O O . VAL B 1 192 ? 8.344 13.477 11.859 1 98.88 192 VAL B O 1
ATOM 3300 N N . ALA B 1 193 ? 8.945 11.359 11.656 1 98.94 193 ALA B N 1
ATOM 3301 C CA . ALA B 1 193 ? 7.883 10.992 10.727 1 98.94 193 ALA B CA 1
ATOM 3302 C C . ALA B 1 193 ? 7.082 9.805 11.258 1 98.94 193 ALA B C 1
ATOM 3304 O O . ALA B 1 193 ? 7.656 8.797 11.664 1 98.94 193 ALA B O 1
ATOM 3305 N N . PHE B 1 194 ? 5.785 9.945 11.273 1 98.94 194 PHE B N 1
ATOM 3306 C CA . PHE B 1 194 ? 4.969 8.859 11.797 1 98.94 194 PHE B CA 1
ATOM 3307 C C . PHE B 1 194 ? 3.588 8.852 11.141 1 98.94 194 PHE B C 1
ATOM 3309 O O . PHE B 1 194 ? 3.148 9.875 10.609 1 98.94 194 PHE B O 1
ATOM 3316 N N . ALA B 1 195 ? 3.018 7.676 11.102 1 98.94 195 ALA B N 1
ATOM 3317 C CA . ALA B 1 195 ? 1.63 7.496 10.688 1 98.94 195 ALA B CA 1
ATOM 3318 C C . ALA B 1 195 ? 0.674 7.688 11.859 1 98.94 195 ALA B C 1
ATOM 3320 O O . ALA B 1 195 ? 0.831 7.051 12.906 1 98.94 195 ALA B O 1
ATOM 3321 N N . LEU B 1 196 ? -0.312 8.555 11.719 1 98.94 196 LEU B N 1
ATOM 3322 C CA . LEU B 1 196 ? -1.183 8.945 12.82 1 98.94 196 LEU B CA 1
ATOM 3323 C C . LEU B 1 196 ? -2.629 8.547 12.539 1 98.94 196 LEU B C 1
ATOM 3325 O O . LEU B 1 196 ? -3.213 8.992 11.547 1 98.94 196 LEU B O 1
ATOM 3329 N N . HIS B 1 197 ? -3.174 7.68 13.336 1 98.94 197 HIS B N 1
ATOM 3330 C CA . HIS B 1 197 ? -4.578 7.293 13.258 1 98.94 197 HIS B CA 1
ATOM 3331 C C . HIS B 1 197 ? -5.449 8.211 14.109 1 98.94 197 HIS B C 1
ATOM 3333 O O . HIS B 1 197 ? -5.344 8.219 15.336 1 98.94 197 HIS B O 1
ATOM 3339 N N . PRO B 1 198 ? -6.297 8.938 13.523 1 98.75 198 PRO B N 1
ATOM 3340 C CA . PRO B 1 198 ? -7.055 9.961 14.242 1 98.75 198 PRO B CA 1
ATOM 3341 C C . PRO B 1 198 ? -8.242 9.383 15 1 98.75 198 PRO B C 1
ATOM 3343 O O . PRO B 1 198 ? -8.906 10.102 15.758 1 98.75 198 PRO B O 1
ATOM 3346 N N . GLY B 1 199 ? -8.477 8.047 14.859 1 98.62 199 GLY B N 1
ATOM 3347 C CA . GLY B 1 199 ? -9.727 7.457 15.312 1 98.62 199 GLY B CA 1
ATOM 3348 C C . GLY B 1 199 ? -10.789 7.422 14.234 1 98.62 199 GLY B C 1
ATOM 3349 O O . GLY B 1 199 ? -10.547 7.836 13.094 1 98.62 199 GLY B O 1
ATOM 3350 N N . TRP B 1 200 ? -11.906 6.711 14.523 1 98.31 200 TRP B N 1
ATOM 3351 C CA . TRP B 1 200 ? -13.094 6.777 13.672 1 98.31 200 TRP B CA 1
ATOM 3352 C C . TRP B 1 200 ? -13.969 7.969 14.047 1 98.31 200 TRP B C 1
ATOM 3354 O O . TRP B 1 200 ? -14.75 7.895 14.992 1 98.31 200 TRP B O 1
ATOM 3364 N N . VAL B 1 201 ? -13.805 9.062 13.234 1 98.69 201 VAL B N 1
ATOM 3365 C CA . VAL B 1 201 ? -14.195 10.398 13.688 1 98.69 201 VAL B CA 1
ATOM 3366 C C . VAL B 1 201 ? -15.5 10.812 13.008 1 98.69 201 VAL B C 1
ATOM 3368 O O . VAL B 1 201 ? -15.75 10.445 11.852 1 98.69 201 VAL B O 1
ATOM 3371 N N . GLN B 1 202 ? -16.25 11.641 13.711 1 98.25 202 GLN B N 1
ATOM 3372 C CA . GLN B 1 202 ? -17.516 12.18 13.211 1 98.25 202 GLN B CA 1
ATOM 3373 C C . GLN B 1 202 ? -17.266 13.266 12.164 1 98.25 202 GLN B C 1
ATOM 3375 O O . GLN B 1 202 ? -17.578 14.438 12.391 1 98.25 202 GLN B O 1
ATOM 3380 N N . THR B 1 203 ? -16.781 12.883 11.047 1 97.94 203 THR B N 1
ATOM 3381 C CA . THR B 1 203 ? -16.594 13.695 9.852 1 97.94 203 THR B CA 1
ATOM 3382 C C . THR B 1 203 ? -17.391 13.133 8.68 1 97.94 203 THR B C 1
ATOM 3384 O O . THR B 1 203 ? -17.984 12.055 8.781 1 97.94 203 THR B O 1
ATOM 3387 N N . ARG B 1 204 ? -17.484 13.891 7.582 1 96.31 204 ARG B N 1
ATOM 3388 C CA . ARG B 1 204 ? -18.125 13.383 6.375 1 96.31 204 ARG B CA 1
ATOM 3389 C C . ARG B 1 204 ? -17.547 12.031 5.969 1 96.31 204 ARG B C 1
ATOM 3391 O O . ARG B 1 204 ? -18.281 11.109 5.629 1 96.31 204 ARG B O 1
ATOM 3398 N N . ALA B 1 205 ? -16.219 11.906 5.992 1 96.31 205 ALA B N 1
ATOM 3399 C CA . ALA B 1 205 ? -15.555 10.656 5.652 1 96.31 205 ALA B CA 1
ATOM 3400 C C . ALA B 1 205 ? -15.93 9.547 6.633 1 96.31 205 ALA B C 1
ATOM 3402 O O . ALA B 1 205 ? -16.203 8.414 6.223 1 96.31 205 ALA B O 1
ATOM 3403 N N . GLY B 1 206 ? -15.859 9.891 7.973 1 97.56 206 GLY B N 1
ATOM 3404 C CA . GLY B 1 206 ? -16.25 8.906 8.969 1 97.56 206 GLY B CA 1
ATOM 3405 C C . GLY B 1 206 ? -17.672 8.422 8.812 1 97.56 206 GLY B C 1
ATOM 3406 O O . GLY B 1 206 ? -17.938 7.223 8.938 1 97.56 206 GLY B O 1
ATOM 3407 N N . ASP B 1 207 ? -18.562 9.328 8.484 1 97.44 207 ASP B N 1
ATOM 3408 C CA . ASP B 1 207 ? -19.969 8.992 8.281 1 97.44 207 ASP B CA 1
ATOM 3409 C C . ASP B 1 207 ? -20.141 8.148 7.02 1 97.44 207 ASP B C 1
ATOM 3411 O O . ASP B 1 207 ? -20.984 7.238 6.988 1 97.44 207 ASP B O 1
ATOM 3415 N N . PHE B 1 208 ? -19.484 8.523 6.031 1 97.5 208 PHE B N 1
ATOM 3416 C CA . PHE B 1 208 ? -19.516 7.75 4.797 1 97.5 208 PHE B CA 1
ATOM 3417 C C . PHE B 1 208 ? -19.141 6.297 5.055 1 97.5 208 PHE B C 1
ATOM 3419 O O . PHE B 1 208 ? -19.828 5.383 4.609 1 97.5 208 PHE B O 1
ATOM 3426 N N . VAL B 1 209 ? -18.062 6.062 5.812 1 97.44 209 VAL B N 1
ATOM 3427 C CA . VAL B 1 209 ? -17.578 4.719 6.121 1 97.44 209 VAL B CA 1
ATOM 3428 C C . VAL B 1 209 ? -18.609 3.986 6.98 1 97.44 209 VAL B C 1
ATOM 3430 O O . VAL B 1 209 ? -18.859 2.795 6.781 1 97.44 209 VAL B O 1
ATOM 3433 N N . ALA B 1 210 ? -19.172 4.699 7.93 1 97.56 210 ALA B N 1
ATOM 3434 C CA . ALA B 1 210 ? -20.234 4.102 8.75 1 97.56 210 ALA B CA 1
ATOM 3435 C C . ALA B 1 210 ? -21.375 3.584 7.879 1 97.56 210 ALA B C 1
ATOM 3437 O O . ALA B 1 210 ? -21.875 2.477 8.094 1 97.56 210 ALA B O 1
ATOM 3438 N N . LYS B 1 211 ? -21.75 4.406 6.941 1 97.56 211 LYS B N 1
ATOM 3439 C CA . LYS B 1 211 ? -22.812 4.012 6.023 1 97.56 211 LYS B CA 1
ATOM 3440 C C . LYS B 1 211 ? -22.406 2.797 5.191 1 97.56 211 LYS B C 1
ATOM 3442 O O . LYS B 1 211 ? -23.188 1.858 5.027 1 97.56 211 LYS B O 1
ATOM 3447 N N . GLU B 1 212 ? -21.234 2.84 4.66 1 97.56 212 GLU B N 1
ATOM 3448 C CA . GLU B 1 212 ? -20.719 1.731 3.863 1 97.56 212 GLU B CA 1
ATOM 3449 C C . GLU B 1 212 ? -20.734 0.426 4.652 1 97.56 212 GLU B C 1
ATOM 3451 O O . GLU B 1 212 ? -20.984 -0.641 4.094 1 97.56 212 GLU B O 1
ATOM 3456 N N . TRP B 1 213 ? -20.469 0.531 5.984 1 97.62 213 TRP B N 1
ATOM 3457 C CA . TRP B 1 213 ? -20.359 -0.65 6.832 1 97.62 213 TRP B CA 1
ATOM 3458 C C . TRP B 1 213 ? -21.719 -0.999 7.445 1 97.62 213 TRP B C 1
ATOM 3460 O O . TRP B 1 213 ? -21.828 -1.962 8.203 1 97.62 213 TRP B O 1
ATOM 3470 N N . GLY B 1 214 ? -22.703 -0.217 7.18 1 96.88 214 GLY B N 1
ATOM 3471 C CA . GLY B 1 214 ? -24.031 -0.448 7.746 1 96.88 214 GLY B CA 1
ATOM 3472 C C . GLY B 1 214 ? -24.078 -0.217 9.242 1 96.88 214 GLY B C 1
ATOM 3473 O O . GLY B 1 214 ? -24.875 -0.842 9.945 1 96.88 214 GLY B O 1
ATOM 3474 N N . TYR B 1 215 ? -23.219 0.637 9.695 1 95.81 215 TYR B N 1
ATOM 3475 C CA . TYR B 1 215 ? -23.203 0.995 11.109 1 95.81 215 TYR B CA 1
ATOM 3476 C C . TYR B 1 215 ? -24.312 1.984 11.43 1 95.81 215 TYR B C 1
ATOM 3478 O O . TYR B 1 215 ? -24.391 3.057 10.828 1 95.81 215 TYR B O 1
ATOM 3486 N N . PRO B 1 216 ? -25.25 1.733 12.297 1 93.69 216 PRO B N 1
ATOM 3487 C CA . PRO B 1 216 ? -26.438 2.564 12.531 1 93.69 216 PRO B CA 1
ATOM 3488 C C . PRO B 1 216 ? -26.109 3.871 13.25 1 93.69 216 PRO B C 1
ATOM 3490 O O . PRO B 1 216 ? -26.844 4.852 13.125 1 93.69 216 PRO B O 1
ATOM 3493 N N . GLY B 1 217 ? -25.047 4.008 13.898 1 92.88 217 GLY B N 1
ATOM 3494 C CA . GLY B 1 217 ? -24.703 5.215 14.625 1 92.88 217 GLY B CA 1
ATOM 3495 C C . GLY B 1 217 ? -23.594 6.016 13.969 1 92.88 217 GLY B C 1
ATOM 3496 O O . GLY B 1 217 ? -23.25 5.773 12.812 1 92.88 217 GLY B O 1
ATOM 3497 N N . SER B 1 218 ? -23.266 7.133 14.641 1 94.94 218 SER B N 1
ATOM 3498 C CA . SER B 1 218 ? -22.109 7.914 14.219 1 94.94 218 SER B CA 1
ATOM 3499 C C . SER B 1 218 ? -20.812 7.324 14.758 1 94.94 218 SER B C 1
ATOM 3501 O O . SER B 1 218 ? -20.812 6.613 15.766 1 94.94 218 SER B O 1
ATOM 3503 N N . PRO B 1 219 ? -19.766 7.645 13.969 1 97.31 219 PRO B N 1
ATOM 3504 C CA . PRO B 1 219 ? -18.469 7.254 14.539 1 97.31 219 PRO B CA 1
ATOM 3505 C C . PRO B 1 219 ? -18.312 7.703 15.992 1 97.31 219 PRO B C 1
ATOM 3507 O O . PRO B 1 219 ? -18.906 8.695 16.406 1 97.31 219 PRO B O 1
ATOM 3510 N N . PRO B 1 220 ? -17.5 7.039 16.719 1 97.56 220 PRO B N 1
ATOM 3511 C CA . PRO B 1 220 ? -17.469 7.238 18.156 1 97.56 220 PRO B CA 1
ATOM 3512 C C . PRO B 1 220 ? -16.641 8.453 18.578 1 97.56 220 PRO B C 1
ATOM 3514 O O . PRO B 1 220 ? -16.75 8.922 19.719 1 97.56 220 PRO B O 1
ATOM 3517 N N . VAL B 1 221 ? -15.75 8.938 17.797 1 98.62 221 VAL B N 1
ATOM 3518 C CA . VAL B 1 221 ? -14.828 10 18.203 1 98.62 221 VAL B CA 1
ATOM 3519 C C . VAL B 1 221 ? -15.289 11.336 17.625 1 98.62 221 VAL B C 1
ATOM 3521 O O . VAL B 1 221 ? -15.617 11.422 16.438 1 98.62 221 VAL B O 1
ATOM 3524 N N . THR B 1 222 ? -15.422 12.375 18.422 1 98.69 222 THR B N 1
ATOM 3525 C CA . THR B 1 222 ? -15.742 13.711 17.922 1 98.69 222 THR B CA 1
ATOM 3526 C C . THR B 1 222 ? -14.531 14.344 17.25 1 98.69 222 THR B C 1
ATOM 3528 O O . THR B 1 222 ? -13.391 13.945 17.516 1 98.69 222 THR B O 1
ATOM 3531 N N . VAL B 1 223 ? -14.773 15.32 16.406 1 98.69 223 VAL B N 1
ATOM 3532 C CA . VAL B 1 223 ? -13.68 16.047 15.773 1 98.69 223 VAL B CA 1
ATOM 3533 C C . VAL B 1 223 ? -12.805 16.703 16.844 1 98.69 223 VAL B C 1
ATOM 3535 O O . VAL B 1 223 ? -11.57 16.641 16.766 1 98.69 223 VAL B O 1
ATOM 3538 N N . GLU B 1 224 ? -13.414 17.297 17.828 1 98.56 224 GLU B N 1
ATOM 3539 C CA . GLU B 1 224 ? -12.703 18 18.906 1 98.56 224 GLU B CA 1
ATOM 3540 C C . GLU B 1 224 ? -11.773 17.047 19.656 1 98.56 224 GLU B C 1
ATOM 3542 O O . GLU B 1 224 ? -10.609 17.359 19.891 1 98.56 224 GLU B O 1
ATOM 3547 N N . ASP B 1 225 ? -12.305 15.867 19.984 1 98.81 225 ASP B N 1
ATOM 3548 C CA . ASP B 1 225 ? -11.508 14.898 20.719 1 98.81 225 ASP B CA 1
ATOM 3549 C C . ASP B 1 225 ? -10.352 14.375 19.875 1 98.81 225 ASP B C 1
ATOM 3551 O O . ASP B 1 225 ? -9.242 14.188 20.391 1 98.81 225 ASP B O 1
ATOM 3555 N N . SER B 1 226 ? -10.609 14.117 18.641 1 98.88 226 SER B N 1
ATOM 3556 C CA . SER B 1 226 ? -9.562 13.641 17.75 1 98.88 226 SER B CA 1
ATOM 3557 C C . SER B 1 226 ? -8.453 14.664 17.594 1 98.88 226 SER B C 1
ATOM 3559 O O . SER B 1 226 ? -7.27 14.344 17.734 1 98.88 226 SER B O 1
ATOM 3561 N N . VAL B 1 227 ? -8.828 15.898 17.344 1 98.88 227 VAL B N 1
ATOM 3562 C CA . VAL B 1 227 ? -7.871 16.969 17.109 1 98.88 227 VAL B CA 1
ATOM 3563 C C . VAL B 1 227 ? -7.016 17.172 18.359 1 98.88 227 VAL B C 1
ATOM 3565 O O . VAL B 1 227 ? -5.793 17.328 18.266 1 98.88 227 VAL B O 1
ATOM 3568 N N . LYS B 1 228 ? -7.668 17.203 19.516 1 98.81 228 LYS B N 1
ATOM 3569 C CA . LYS B 1 228 ? -6.934 17.312 20.766 1 98.81 228 LYS B CA 1
ATOM 3570 C C . LYS B 1 228 ? -5.902 16.203 20.906 1 98.81 228 LYS B C 1
ATOM 3572 O O . LYS B 1 228 ? -4.746 16.453 21.25 1 98.81 228 LYS B O 1
ATOM 3577 N N . GLY B 1 229 ? -6.344 14.961 20.672 1 98.94 229 GLY B N 1
ATOM 3578 C CA . GLY B 1 229 ? -5.438 13.82 20.75 1 98.94 229 GLY B CA 1
ATOM 3579 C C . GLY B 1 229 ? -4.305 13.898 19.734 1 98.94 229 GLY B C 1
ATOM 3580 O O . GLY B 1 229 ? -3.141 13.695 20.094 1 98.94 229 GLY B O 1
ATOM 3581 N N . MET B 1 230 ? -4.609 14.219 18.5 1 98.94 230 MET B N 1
ATOM 3582 C CA . MET B 1 230 ? -3.615 14.305 17.438 1 98.94 230 MET B CA 1
ATOM 3583 C C . MET B 1 230 ? -2.559 15.352 17.766 1 98.94 230 MET B C 1
ATOM 3585 O O . MET B 1 230 ? -1.36 15.094 17.641 1 98.94 230 MET B O 1
ATOM 3589 N N . LEU B 1 231 ? -2.986 16.562 18.172 1 98.94 231 LEU B N 1
ATOM 3590 C CA . LEU B 1 231 ? -2.037 17.625 18.484 1 98.94 231 LEU B CA 1
ATOM 3591 C C . LEU B 1 231 ? -1.189 17.234 19.703 1 98.94 231 LEU B C 1
ATOM 3593 O O . LEU B 1 231 ? -0.014 17.609 19.781 1 98.94 231 LEU B O 1
ATOM 3597 N N . GLY B 1 232 ? -1.834 16.516 20.656 1 98.88 232 GLY B N 1
ATOM 3598 C CA . GLY B 1 232 ? -1.044 15.992 21.75 1 98.88 232 GLY B CA 1
ATOM 3599 C C . GLY B 1 232 ? 0.092 15.102 21.297 1 98.88 232 GLY B C 1
ATOM 3600 O O . GLY B 1 232 ? 1.223 15.234 21.781 1 98.88 232 GLY B O 1
ATOM 3601 N N . VAL B 1 233 ? -0.191 14.172 20.422 1 98.94 233 VAL B N 1
ATOM 3602 C CA . VAL B 1 233 ? 0.824 13.273 19.875 1 98.94 233 VAL B CA 1
ATOM 3603 C C . VAL B 1 233 ? 1.872 14.07 19.109 1 98.94 233 VAL B C 1
ATOM 3605 O O . VAL B 1 233 ? 3.074 13.891 19.312 1 98.94 233 VAL B O 1
ATOM 3608 N N . ILE B 1 234 ? 1.448 14.992 18.266 1 98.88 234 ILE B N 1
ATOM 3609 C CA . ILE B 1 234 ? 2.34 15.758 17.406 1 98.88 234 ILE B CA 1
ATOM 3610 C C . ILE B 1 234 ? 3.262 16.625 18.25 1 98.88 234 ILE B C 1
ATOM 3612 O O . ILE B 1 234 ? 4.473 16.656 18.031 1 98.88 234 ILE B O 1
ATOM 3616 N N . ASP B 1 235 ? 2.721 17.312 19.266 1 98.62 235 ASP B N 1
ATOM 3617 C CA . ASP B 1 235 ? 3.488 18.234 20.094 1 98.62 235 ASP B CA 1
ATOM 3618 C C . ASP B 1 235 ? 4.578 17.484 20.875 1 98.62 235 ASP B C 1
ATOM 3620 O O . ASP B 1 235 ? 5.664 18.031 21.094 1 98.62 235 ASP B O 1
ATOM 3624 N N . ASN B 1 236 ? 4.305 16.266 21.172 1 98.44 236 ASN B N 1
ATOM 3625 C CA . ASN B 1 236 ? 5.23 15.539 22.031 1 98.44 236 ASN B CA 1
ATOM 3626 C C . ASN B 1 236 ? 6.043 14.516 21.25 1 98.44 236 ASN B C 1
ATOM 3628 O O . ASN B 1 236 ? 6.816 13.75 21.828 1 98.44 236 ASN B O 1
ATOM 3632 N N . ALA B 1 237 ? 5.938 14.508 20 1 98.69 237 ALA B N 1
ATOM 3633 C CA . ALA B 1 237 ? 6.57 13.484 19.172 1 98.69 237 ALA B CA 1
ATOM 3634 C C . ALA B 1 237 ? 8.086 13.664 19.141 1 98.69 237 ALA B C 1
ATOM 3636 O O . ALA B 1 237 ? 8.578 14.773 18.938 1 98.69 237 ALA B O 1
ATOM 3637 N N . THR B 1 238 ? 8.773 12.578 19.359 1 98.44 238 THR B N 1
ATOM 3638 C CA . THR B 1 238 ? 10.227 12.5 19.203 1 98.44 238 THR B CA 1
ATOM 3639 C C . THR B 1 238 ? 10.609 11.289 18.344 1 98.44 238 THR B C 1
ATOM 3641 O O . THR B 1 238 ? 9.758 10.461 18.016 1 98.44 238 THR B O 1
ATOM 3644 N N . ARG B 1 239 ? 11.828 11.211 17.953 1 97.75 239 ARG B N 1
ATOM 3645 C CA . ARG B 1 239 ? 12.297 10.062 17.188 1 97.75 239 ARG B CA 1
ATOM 3646 C C . ARG B 1 239 ? 12.234 8.781 18.016 1 97.75 239 ARG B C 1
ATOM 3648 O O . ARG B 1 239 ? 12.039 7.695 17.469 1 97.75 239 ARG B O 1
ATOM 3655 N N . GLU B 1 240 ? 12.328 8.945 19.359 1 97.06 240 GLU B N 1
ATOM 3656 C CA . GLU B 1 240 ? 12.367 7.797 20.266 1 97.06 240 GLU B CA 1
ATOM 3657 C C . GLU B 1 240 ? 10.961 7.262 20.531 1 97.06 240 GLU B C 1
ATOM 3659 O O . GLU B 1 240 ? 10.742 6.051 20.531 1 97.06 240 GLU B O 1
ATOM 3664 N N . ASN B 1 241 ? 9.961 8.07 20.625 1 97.62 241 ASN B N 1
ATOM 3665 C CA . ASN B 1 241 ? 8.68 7.602 21.141 1 97.62 241 ASN B CA 1
ATOM 3666 C C . ASN B 1 241 ? 7.684 7.336 20.016 1 97.62 241 ASN B C 1
ATOM 3668 O O . ASN B 1 241 ? 6.887 6.398 20.094 1 97.62 241 ASN B O 1
ATOM 3672 N N . VAL B 1 242 ? 7.723 8.195 18.859 1 97.44 242 VAL B N 1
ATOM 3673 C CA . VAL B 1 242 ? 6.609 8.094 17.922 1 97.44 242 VAL B CA 1
ATOM 3674 C C . VAL B 1 242 ? 7.141 7.887 16.5 1 97.44 242 VAL B C 1
ATOM 3676 O O . VAL B 1 242 ? 6.457 7.312 15.656 1 97.44 242 VAL B O 1
ATOM 3679 N N . SER B 1 243 ? 8.352 8.391 16.188 1 98.62 243 SER B N 1
ATOM 3680 C CA . SER B 1 243 ? 8.836 8.406 14.812 1 98.62 243 SER B CA 1
ATOM 3681 C C . SER B 1 243 ? 9 6.984 14.273 1 98.62 243 SER B C 1
ATOM 3683 O O . SER B 1 243 ? 9.414 6.082 15.008 1 98.62 243 SER B O 1
ATOM 3685 N N . GLY B 1 244 ? 8.586 6.758 13.039 1 98.75 244 GLY B N 1
ATOM 3686 C CA . GLY B 1 244 ? 8.711 5.461 12.391 1 98.75 244 GLY B CA 1
ATOM 3687 C C . GLY B 1 244 ? 7.668 4.461 12.859 1 98.75 244 GLY B C 1
ATOM 3688 O O . GLY B 1 244 ? 7.797 3.262 12.609 1 98.75 244 GLY B O 1
ATOM 3689 N N . LYS B 1 245 ? 6.672 4.953 13.586 1 98.81 245 LYS B N 1
ATOM 3690 C CA . LYS B 1 245 ? 5.664 4.051 14.141 1 98.81 245 LYS B CA 1
ATOM 3691 C C . LYS B 1 245 ? 4.27 4.402 13.625 1 98.81 245 LYS B C 1
ATOM 3693 O O . LYS B 1 245 ? 4.09 5.422 12.961 1 98.81 245 LYS B O 1
ATOM 3698 N N . PHE B 1 246 ? 3.408 3.502 13.773 1 98.88 246 PHE B N 1
ATOM 3699 C CA . PHE B 1 246 ? 1.973 3.672 13.578 1 98.88 246 PHE B CA 1
ATOM 3700 C C . PHE B 1 246 ? 1.281 3.965 14.906 1 98.88 246 PHE B C 1
ATOM 3702 O O . PHE B 1 246 ? 1.192 3.092 15.773 1 98.88 246 PHE B O 1
ATOM 3709 N N . ILE B 1 247 ? 0.759 5.246 15.031 1 98.81 247 ILE B N 1
ATOM 3710 C CA . ILE B 1 247 ? 0.357 5.715 16.359 1 98.81 247 ILE B CA 1
ATOM 3711 C C . ILE B 1 247 ? -1.091 6.195 16.312 1 98.81 247 ILE B C 1
ATOM 3713 O O . ILE B 1 247 ? -1.506 6.855 15.359 1 98.81 247 ILE B O 1
ATOM 3717 N N . SER B 1 248 ? -1.851 5.895 17.344 1 98.81 248 SER B N 1
ATOM 3718 C CA . SER B 1 248 ? -3.221 6.387 17.453 1 98.81 248 SER B CA 1
ATOM 3719 C C . SER B 1 248 ? -3.266 7.777 18.062 1 98.81 248 SER B C 1
ATOM 3721 O O . SER B 1 248 ? -2.287 8.227 18.672 1 98.81 248 SER B O 1
ATOM 3723 N N . LEU B 1 249 ? -4.406 8.406 17.984 1 98.62 249 LEU B N 1
ATOM 3724 C CA . LEU B 1 249 ? -4.625 9.727 18.562 1 98.62 249 LEU B CA 1
ATOM 3725 C C . LEU B 1 249 ? -4.395 9.703 20.078 1 98.62 249 LEU B C 1
ATOM 3727 O O . LEU B 1 249 ? -4.176 10.75 20.688 1 98.62 249 LEU B O 1
ATOM 3731 N N . THR B 1 250 ? -4.441 8.523 20.703 1 98.19 250 THR B N 1
ATOM 3732 C CA . THR B 1 250 ? -4.258 8.406 22.141 1 98.19 250 THR B CA 1
ATOM 3733 C C . THR B 1 250 ? -2.803 8.094 22.484 1 98.19 250 THR B C 1
ATOM 3735 O O . THR B 1 250 ? -2.455 7.926 23.656 1 98.19 250 THR B O 1
ATOM 3738 N N . GLY B 1 251 ? -2 7.922 21.516 1 98.19 251 GLY B N 1
ATOM 3739 C CA . GLY B 1 251 ? -0.587 7.652 21.734 1 98.19 251 GLY B CA 1
ATOM 3740 C C . GLY B 1 251 ? -0.254 6.172 21.734 1 98.19 251 GLY B C 1
ATOM 3741 O O . GLY B 1 251 ? 0.896 5.793 21.969 1 98.19 251 GLY B O 1
ATOM 3742 N N . GLU B 1 252 ? -1.21 5.383 21.469 1 98.44 252 GLU B N 1
ATOM 3743 C CA . GLU B 1 252 ? -0.978 3.941 21.406 1 98.44 252 GLU B CA 1
ATOM 3744 C C . GLU B 1 252 ? -0.259 3.549 20.125 1 98.44 252 GLU B C 1
ATOM 3746 O O . GLU B 1 252 ? -0.602 4.031 19.047 1 98.44 252 GLU B O 1
ATOM 3751 N N . ILE B 1 253 ? 0.762 2.654 20.297 1 98.56 253 ILE B N 1
ATOM 3752 C CA . ILE B 1 253 ? 1.433 2.117 19.109 1 98.56 253 ILE B CA 1
ATOM 3753 C C . ILE B 1 253 ? 0.58 1.014 18.5 1 98.56 253 ILE B C 1
ATOM 3755 O O . ILE B 1 253 ? 0.202 0.056 19.172 1 98.56 253 ILE B O 1
ATOM 3759 N N . LEU B 1 254 ? 0.269 1.175 17.266 1 98.62 254 LEU B N 1
ATOM 3760 C CA . LEU B 1 254 ? -0.535 0.203 16.531 1 98.62 254 LEU B CA 1
ATOM 3761 C C . LEU B 1 254 ? 0.35 -0.698 15.672 1 98.62 254 LEU B C 1
ATOM 3763 O O . LEU B 1 254 ? 1.477 -0.328 15.336 1 98.62 254 LEU B O 1
ATOM 3767 N N . SER B 1 255 ? -0.19 -1.886 15.367 1 98.56 255 SER B N 1
ATOM 3768 C CA . SER B 1 255 ? 0.498 -2.758 14.422 1 98.56 255 SER B CA 1
ATOM 3769 C C . SER B 1 255 ? 0.388 -2.227 12.992 1 98.56 255 SER B C 1
ATOM 3771 O O . SER B 1 255 ? -0.617 -1.611 12.633 1 98.56 255 SER B O 1
ATOM 3773 N N . TRP B 1 256 ? 1.41 -2.477 12.25 1 98.56 256 TRP B N 1
ATOM 3774 C CA . TRP B 1 256 ? 1.35 -2.105 10.844 1 98.56 256 TRP B CA 1
ATOM 3775 C C . TRP B 1 256 ? 0.319 -2.947 10.102 1 98.56 256 TRP B C 1
ATOM 3777 O O . TRP B 1 256 ? 0.175 -4.145 10.367 1 98.56 256 TRP B O 1
#

Organism: Penicillium expansum (NCBI:txid27334)

Radius of gyration: 24.36 Å; Cα contacts (8 Å, |Δi|>4): 1164; chains: 2; bounding box: 55×87×51 Å

Sequence (512 aa):
MTPTANTIYVVTGANRGLGLGLTKRLLERPATTVVASVRSHNAATSLRSDVEDVAVGENSILYIIELDFSTAIPPEKIAQNFAAAVSTVTHVDVLICNAGFAAPMTPALVTSAEDLRESFEVNTIAPLLVFQALWPLMQRSGSVPKLAVISSSVGSIADQEPVPGGAYGPSKAASNWLTKALHAENAADGLVAFALHPGWVQTRAGDFVAKEWGYPGSPPVTVEDSVKGMLGVIDNATRENVSGKFISLTGEILSWMTPTANTIYVVTGANRGLGLGLTKRLLERPATTVVASVRSHNAATSLRSDVEDVAVGENSILYIIELDFSTAIPPEKIAQNFAAAVSTVTHVDVLICNAGFAAPMTPALVTSAEDLRESFEVNTIAPLLVFQALWPLMQRSGSVPKLAVISSSVGSIADQEPVPGGAYGPSKAASNWLTKALHAENAADGLVAFALHPGWVQTRAGDFVAKEWGYPGSPPVTVEDSVKGMLGVIDNATRENVSGKFISLTGEILSW

pLDDT: mean 96.72, std 6.83, range [36.38, 99.0]

Nearest PDB structures (foldseek):
  5h5x-assembly3_I  TM=8.064E-01  e=6.141E-14  Streptomyces coelicolor A3(2)
  5h5x-assembly2_H  TM=7.819E-01  e=1.140E-13  Streptomyces coelicolor A3(2)
  8bci-assembly2_D  TM=8.055E-01  e=2.396E-13  Pseudomonas aeruginosa PAO1
  8bci-assembly1_A  TM=7.726E-01  e=1.213E-13  Pseudomonas aeruginosa PAO1
  4e3z-assembly1_A  TM=8.123E-01  e=3.029E-12  Rhizobium etli CFN 42

Secondary structure (DSSP, 8-state):
-----PEEEEESS-SSHHHHHHHHHHHTSTTEEEEEEESSHHHHHHHHHHTTTS-PPTT-EEEEEE--TTSPPPHHHHHHHHHHH-TT----SEEEE----------GGG--HHHHHHHHIIIIIHHHHHHHHHHHHHTT-SS--EEEEE--GGG-STT--SS--TTHHHHHHHHHHHHHHHHHHTTTTT-EEEEEE--SBSSHHHHHHHHHTT-SS--SB-HHHHHHHHHHHHHH--TTTTTTSEEETTSPEEP-/-----PEEEEESS-SSHHHHHHHHHHHTSTTEEEEEEESSHHHHHHHHHHTTTS-PPTT-EEEEEE--TTSPPPHHHHHHHHHHH-TT----SEEEE----------GGG--HHHHHHHHIIIIIHHHHHHHHHHHHHTT-SS--EEEEE--GGG-STT--SS--TTHHHHHHHHHHHHHHHHHHTTTTT-EEEEEE--SBSSHHHHHHHHHTT-SS--SB-HHHHHHHHHHHHHH--TTTTTTSEEETTSPEEP-

Foldseek 3Di:
DPLPQAAEEEAEQQQFFLNVLLVLVQQQDASHEYEYEDADPVSVVSSCVSNVPRNGHHNYYYWYFHDHQLAADALVVLLVRCCVRCVPQQAHAEYEAPWADQDQLDAPVPQDPVSLVSRLSGQAVNLVRPCVNRVVRHLVDPDQHEYEREAAPCLFPVDHDPGGRGSNNVSRVNNLVVQLVCLVVCVVSQYATAYEYLALEQTPSSVSVCVSRVNPDGGDHYSNRSSCLQVVCRVPTGSPQGGSFYAYSPSDTDHD/DPLPQAAEEEAEQQQFFLNVLLQLVQQQDASHEYEYEDADPVSVVSSCVSNVPRNGHHNYDYWYFHDHQLAADALVVLLVRCCVRCVPQQAHAEYEAPWADQDQLDAPVPQDPVSLVSRLSGQARNLVRPCVNRVVRHLVDPDQHEYEREAAPCLFPVDHDPGGRGSNNVSRVNNLVVQLVCLVVCVVSQYFTAYEYLALEQTPSSVSVCVSRVNPDGGDHYSNRSSCLQVVCRVPTGSPQGGSFYAYSPSDTDHD